Protein AF-0000000082982846 (afdb_homodimer)

Organism: NCBI:txid223781

Radius of gyration: 22.93 Å; Cα contacts (8 Å, |Δi|>4): 1180; chains: 2; bounding box: 56×74×75 Å

Nearest PDB structures (foldseek):
  4m9r-assembly1_A  TM=8.665E-01  e=2.601E-19  Caenorhabditis elegans
  4ps1-assembly1_A  TM=8.134E-01  e=7.911E-19  Homo sapiens
  4prz-assembly1_A  TM=8.139E-01  e=1.999E-18  Homo sapiens
  8dgz-assembly1_A  TM=8.952E-01  e=1.074E-14  Homo sapiens
  2p2c-assembly1_A  TM=8.709E-01  e=1.577E-11  Homo sapiens

Solvent-accessible surface area (backbone atoms only — not comparable to full-atom values): 26256 Å² total; per-residue (Å²): 127,83,70,79,54,55,22,34,30,44,36,40,37,39,34,56,50,46,46,78,84,71,69,65,78,56,73,69,40,54,25,44,61,62,46,49,51,53,50,47,51,53,43,38,33,42,56,29,54,64,47,81,44,71,49,43,35,32,68,52,49,53,47,54,51,55,52,55,42,75,49,83,64,30,69,38,38,39,35,38,41,37,27,36,9,32,63,51,29,36,36,16,18,49,64,35,74,34,52,46,42,54,57,46,44,54,43,49,29,84,84,11,59,68,49,45,75,25,47,36,40,36,43,37,43,30,6,20,26,69,64,60,76,77,80,67,94,61,60,52,25,40,48,76,85,70,87,78,71,73,81,63,82,67,72,74,61,71,37,70,54,73,31,26,35,42,33,31,29,23,32,55,49,25,41,17,56,42,40,73,84,18,32,48,53,61,49,28,46,47,53,40,60,73,41,79,51,21,60,36,44,46,72,57,36,53,24,48,34,32,31,38,28,58,60,53,48,38,60,68,56,79,40,73,89,59,76,48,43,33,28,36,37,36,39,36,53,62,89,47,54,88,52,49,50,72,64,58,72,77,76,74,80,126,127,84,71,80,54,55,22,36,31,44,36,39,37,39,33,57,51,46,44,76,86,72,68,63,79,57,74,70,40,55,25,44,62,60,46,51,51,53,48,47,50,52,44,37,33,41,57,28,54,64,46,80,45,71,49,44,34,30,67,53,49,53,48,52,49,55,52,53,42,76,50,82,62,30,70,38,39,38,35,39,40,36,29,36,9,32,64,51,30,37,37,17,17,51,64,36,76,35,52,48,44,55,57,45,45,54,41,50,29,84,83,12,60,68,50,45,74,25,46,36,39,36,42,38,43,28,6,21,26,71,63,60,77,77,80,67,96,60,59,52,24,42,50,76,86,71,86,76,68,74,77,64,81,69,73,75,61,69,37,70,55,72,32,26,36,42,35,31,30,23,32,54,50,24,39,17,55,41,40,72,85,19,33,49,51,61,50,26,48,48,53,39,60,72,41,80,52,21,61,36,42,45,72,58,38,53,23,46,33,32,31,39,28,57,59,54,45,37,60,68,52,76,40,72,90,58,77,48,44,32,27,35,37,35,38,35,52,61,89,48,53,87,53,48,50,72,63,58,72,76,76,76,80,124

Structure (mmCIF, N/CA/C/O backbone):
data_AF-0000000082982846-model_v1
#
loop_
_entity.id
_entity.type
_entity.pdbx_description
1 polymer 'CASP3 protein'
#
loop_
_atom_site.group_PDB
_atom_site.id
_atom_site.type_symbol
_atom_site.label_atom_id
_atom_site.label_alt_id
_atom_site.label_comp_id
_atom_site.label_asym_id
_atom_site.label_entity_id
_atom_site.label_seq_id
_atom_site.pdbx_PDB_ins_code
_atom_site.Cartn_x
_atom_site.Cartn_y
_atom_site.Cartn_z
_atom_site.occupancy
_atom_site.B_iso_or_equiv
_atom_site.auth_seq_id
_atom_site.auth_comp_id
_atom_site.auth_asym_id
_atom_site.auth_atom_id
_atom_site.pdbx_PDB_model_num
ATOM 1 N N . MET A 1 1 ? -12.43 -34.781 12.398 1 33.22 1 MET A N 1
ATOM 2 C CA . MET A 1 1 ? -11.992 -33.375 12.477 1 33.22 1 MET A CA 1
ATOM 3 C C . MET A 1 1 ? -11.625 -32.844 11.094 1 33.22 1 MET A C 1
ATOM 5 O O . MET A 1 1 ? -10.82 -33.438 10.383 1 33.22 1 MET A O 1
ATOM 9 N N . SER A 1 2 ? -12.484 -32.156 10.352 1 45.34 2 SER A N 1
ATOM 10 C CA . SER A 1 2 ? -12.344 -31.844 8.93 1 45.34 2 SER A CA 1
ATOM 11 C C . SER A 1 2 ? -10.961 -31.266 8.633 1 45.34 2 SER A C 1
ATOM 13 O O . SER A 1 2 ? -10.453 -30.438 9.383 1 45.34 2 SER A O 1
ATOM 15 N N . GLN A 1 3 ? -10.148 -31.938 8.141 1 51.47 3 GLN A N 1
ATOM 16 C CA . GLN A 1 3 ? -8.758 -31.594 7.84 1 51.47 3 GLN A CA 1
ATOM 17 C C . GLN A 1 3 ? -8.656 -30.188 7.262 1 51.47 3 GLN A C 1
ATOM 19 O O . GLN A 1 3 ? -9.445 -29.812 6.391 1 51.47 3 GLN A O 1
ATOM 24 N N . PRO A 1 4 ? -7.941 -29.297 8 1 63.09 4 PRO A N 1
ATOM 25 C CA . PRO A 1 4 ? -7.824 -27.922 7.496 1 63.09 4 PRO A CA 1
ATOM 26 C C . PRO A 1 4 ? -7.441 -27.875 6.02 1 63.09 4 PRO A C 1
ATOM 28 O O . PRO A 1 4 ? -6.629 -28.672 5.559 1 63.09 4 PRO A O 1
ATOM 31 N N . ARG A 1 5 ? -8.219 -27.328 5.145 1 79.94 5 ARG A N 1
ATOM 32 C CA . ARG A 1 5 ? -7.98 -27.203 3.713 1 79.94 5 ARG A CA 1
ATOM 33 C C . ARG A 1 5 ? -6.637 -26.531 3.441 1 79.94 5 ARG A C 1
ATOM 35 O O . ARG A 1 5 ? -6.223 -25.641 4.184 1 79.94 5 ARG A O 1
ATOM 42 N N . GLN A 1 6 ? -5.953 -27.203 2.529 1 91.06 6 GLN A N 1
ATOM 43 C CA . GLN A 1 6 ? -4.637 -26.719 2.119 1 91.06 6 GLN A CA 1
ATOM 44 C C . GLN A 1 6 ? -4.75 -25.406 1.34 1 91.06 6 GLN A C 1
ATOM 46 O O . GLN A 1 6 ? -5.645 -25.25 0.504 1 91.06 6 GLN A O 1
ATOM 51 N N . SER A 1 7 ? -3.881 -24.422 1.703 1 95.38 7 SER A N 1
ATOM 52 C CA . SER A 1 7 ? -3.834 -23.172 0.951 1 95.38 7 SER A CA 1
ATOM 53 C C . SER A 1 7 ? -3.301 -23.391 -0.46 1 95.38 7 SER A C 1
ATOM 55 O O . SER A 1 7 ? -2.578 -24.359 -0.71 1 95.38 7 SER A O 1
ATOM 57 N N . ARG A 1 8 ? -3.639 -22.547 -1.357 1 97.31 8 ARG A N 1
ATOM 58 C CA . ARG A 1 8 ? -3.275 -22.703 -2.762 1 97.31 8 ARG A CA 1
ATOM 59 C C . ARG A 1 8 ? -2.402 -21.562 -3.236 1 97.31 8 ARG A C 1
ATOM 61 O O . ARG A 1 8 ? -2.518 -20.438 -2.736 1 97.31 8 ARG A O 1
ATOM 68 N N . ALA A 1 9 ? -1.535 -21.906 -4.168 1 98.25 9 ALA A N 1
ATOM 69 C CA . ALA A 1 9 ? -0.676 -20.922 -4.809 1 98.25 9 ALA A CA 1
ATOM 70 C C . ALA A 1 9 ? -0.699 -21.062 -6.324 1 98.25 9 ALA A C 1
ATOM 72 O O . ALA A 1 9 ? -0.646 -22.188 -6.848 1 98.25 9 ALA A O 1
ATOM 73 N N . LEU A 1 10 ? -0.839 -19.969 -7.031 1 98.62 10 LEU A N 1
ATOM 74 C CA . LEU A 1 10 ? -0.767 -19.906 -8.492 1 98.62 10 LEU A CA 1
ATOM 75 C C . LEU A 1 10 ? 0.436 -19.078 -8.938 1 98.62 10 LEU A C 1
ATOM 77 O O . LEU A 1 10 ? 0.521 -17.891 -8.648 1 98.62 10 LEU A O 1
ATOM 81 N N . VAL A 1 11 ? 1.388 -19.719 -9.594 1 98.69 11 VAL A N 1
ATOM 82 C CA . VAL A 1 11 ? 2.588 -19.078 -10.109 1 98.69 11 VAL A CA 1
ATOM 83 C C . VAL A 1 11 ? 2.539 -19.031 -11.641 1 98.69 11 VAL A C 1
ATOM 85 O O . VAL A 1 11 ? 2.475 -20.078 -12.289 1 98.69 11 VAL A O 1
ATOM 88 N N . ILE A 1 12 ? 2.525 -17.891 -12.195 1 98.5 12 ILE A N 1
ATOM 89 C CA . ILE A 1 12 ? 2.516 -17.703 -13.641 1 98.5 12 ILE A CA 1
ATOM 90 C C . ILE A 1 12 ? 3.791 -16.984 -14.078 1 98.5 12 ILE A C 1
ATOM 92 O O . ILE A 1 12 ? 4.102 -15.898 -13.586 1 98.5 12 ILE A O 1
ATOM 96 N N . VAL A 1 13 ? 4.547 -17.609 -15.016 1 97.62 13 VAL A N 1
ATOM 97 C CA . VAL A 1 13 ? 5.773 -17 -15.516 1 97.62 13 VAL A CA 1
ATOM 98 C C . VAL A 1 13 ? 5.766 -17 -17.031 1 97.62 13 VAL A C 1
ATOM 100 O O . VAL A 1 13 ? 5.637 -18.047 -17.656 1 97.62 13 VAL A O 1
ATOM 103 N N . ASN A 1 14 ? 5.836 -15.828 -17.609 1 95.12 14 ASN A N 1
ATOM 104 C CA . ASN A 1 14 ? 6.008 -15.68 -19.047 1 95.12 14 ASN A CA 1
ATOM 105 C C . ASN A 1 14 ? 7.449 -15.352 -19.406 1 95.12 14 ASN A C 1
ATOM 107 O O . ASN A 1 14 ? 7.996 -14.352 -18.938 1 95.12 14 ASN A O 1
ATOM 111 N N . THR A 1 15 ? 8.031 -16.141 -20.219 1 92.31 15 THR A N 1
ATOM 112 C CA . THR A 1 15 ? 9.438 -16.016 -20.594 1 92.31 15 THR A CA 1
ATOM 113 C C . THR A 1 15 ? 9.578 -15.609 -22.047 1 92.31 15 THR A C 1
ATOM 115 O O . THR A 1 15 ? 10.398 -14.75 -22.391 1 92.31 15 THR A O 1
ATOM 118 N N . ASP A 1 16 ? 8.773 -16.281 -22.859 1 91.06 16 ASP A N 1
ATOM 119 C CA . ASP A 1 16 ? 8.836 -16.031 -24.297 1 91.06 16 ASP A CA 1
ATOM 120 C C . ASP A 1 16 ? 7.578 -15.305 -24.781 1 91.06 16 ASP A C 1
ATOM 122 O O . ASP A 1 16 ? 6.461 -15.672 -24.406 1 91.06 16 ASP A O 1
ATOM 126 N N . PHE A 1 17 ? 7.82 -14.297 -25.578 1 88.69 17 PHE A N 1
ATOM 127 C CA . PHE A 1 17 ? 6.699 -13.492 -26.062 1 88.69 17 PHE A CA 1
ATOM 128 C C . PHE A 1 17 ? 6.637 -13.516 -27.578 1 88.69 17 PHE A C 1
ATOM 130 O O . PHE A 1 17 ? 7.672 -13.469 -28.25 1 88.69 17 PHE A O 1
ATOM 137 N N . CYS A 1 18 ? 5.539 -13.867 -28.078 1 81.5 18 CYS A N 1
ATOM 138 C CA . CYS A 1 18 ? 5.332 -13.891 -29.531 1 81.5 18 CYS A CA 1
ATOM 139 C C . CYS A 1 18 ? 4.496 -12.695 -29.984 1 81.5 18 CYS A C 1
ATOM 141 O O . CYS A 1 18 ? 3.605 -12.25 -29.25 1 81.5 18 CYS A O 1
ATOM 143 N N . SER A 1 19 ? 5.059 -11.773 -30.734 1 65.38 19 SER A N 1
ATOM 144 C CA . SER A 1 19 ? 4.281 -10.648 -31.234 1 65.38 19 SER A CA 1
ATOM 145 C C . SER A 1 19 ? 3.217 -11.109 -32.219 1 65.38 19 SER A C 1
ATOM 147 O O . SER A 1 19 ? 3.475 -11.984 -33.062 1 65.38 19 SER A O 1
ATOM 149 N N . SER A 1 20 ? 1.958 -11.211 -31.875 1 54.59 20 SER A N 1
ATOM 150 C CA . SER A 1 20 ? 1.022 -11.508 -32.969 1 54.59 20 SER A CA 1
ATOM 151 C C . SER A 1 20 ? 1.325 -10.672 -34.188 1 54.59 20 SER A C 1
ATOM 153 O O . SER A 1 20 ? 1.291 -11.18 -35.312 1 54.59 20 SER A O 1
ATOM 155 N N . ASP A 1 21 ? 1.104 -9.305 -34.094 1 50.66 21 ASP A N 1
ATOM 156 C CA . ASP A 1 21 ? 1.197 -8.492 -35.312 1 50.66 21 ASP A CA 1
ATOM 157 C C . ASP A 1 21 ? 2.596 -7.895 -35.469 1 50.66 21 ASP A C 1
ATOM 159 O O . ASP A 1 21 ? 2.824 -7.051 -36.344 1 50.66 21 ASP A O 1
ATOM 163 N N . GLY A 1 22 ? 3.703 -8.484 -35.25 1 47.25 22 GLY A N 1
ATOM 164 C CA . GLY A 1 22 ? 5.062 -8.086 -35.562 1 47.25 22 GLY A CA 1
ATOM 165 C C . GLY A 1 22 ? 5.562 -6.93 -34.719 1 47.25 22 GLY A C 1
ATOM 166 O O . GLY A 1 22 ? 6.73 -6.547 -34.812 1 47.25 22 GLY A O 1
ATOM 167 N N . ASP A 1 23 ? 4.789 -6.121 -34.188 1 49.75 23 ASP A N 1
ATOM 168 C CA . ASP A 1 23 ? 5.293 -4.805 -33.812 1 49.75 23 ASP A CA 1
ATOM 169 C C . ASP A 1 23 ? 5.852 -4.82 -32.375 1 49.75 23 ASP A C 1
ATOM 171 O O . ASP A 1 23 ? 6.828 -4.129 -32.094 1 49.75 23 ASP A O 1
ATOM 175 N N . VAL A 1 24 ? 5.152 -5.27 -31.484 1 53.41 24 VAL A N 1
ATOM 176 C CA . VAL A 1 24 ? 5.691 -5.07 -30.141 1 53.41 24 VAL A CA 1
ATOM 177 C C . VAL A 1 24 ? 6.559 -6.262 -29.75 1 53.41 24 VAL A C 1
ATOM 179 O O . VAL A 1 24 ? 6.086 -7.398 -29.719 1 53.41 24 VAL A O 1
ATOM 182 N N . VAL A 1 25 ? 7.957 -6.051 -29.812 1 60.28 25 VAL A N 1
ATOM 183 C CA . VAL A 1 25 ? 8.852 -7.168 -29.516 1 60.28 25 VAL A CA 1
ATOM 184 C C . VAL A 1 25 ? 9.281 -7.113 -28.047 1 60.28 25 VAL A C 1
ATOM 186 O O . VAL A 1 25 ? 9.977 -6.184 -27.641 1 60.28 25 VAL A O 1
ATOM 189 N N . PHE A 1 26 ? 8.562 -7.887 -27.203 1 71.81 26 PHE A N 1
ATOM 190 C CA . PHE A 1 26 ? 9.062 -8.07 -25.844 1 71.81 26 PHE A CA 1
ATOM 191 C C . PHE A 1 26 ? 10.25 -9.023 -25.828 1 71.81 26 PHE A C 1
ATOM 193 O O . PHE A 1 26 ? 10.266 -10.016 -26.562 1 71.81 26 PHE A O 1
ATOM 200 N N . GLY A 1 27 ? 11.336 -8.578 -25.094 1 74.94 27 GLY A N 1
ATOM 201 C CA . GLY A 1 27 ? 12.508 -9.422 -24.969 1 74.94 27 GLY A CA 1
ATOM 202 C C . GLY A 1 27 ? 12.266 -10.68 -24.156 1 74.94 27 GLY A C 1
ATOM 203 O O . GLY A 1 27 ? 11.359 -10.711 -23.328 1 74.94 27 GLY A O 1
ATOM 204 N N . THR A 1 28 ? 13.008 -11.68 -24.547 1 82.88 28 THR A N 1
ATOM 205 C CA . THR A 1 28 ? 12.977 -12.922 -23.781 1 82.88 28 THR A CA 1
ATOM 206 C C . THR A 1 28 ? 13.5 -12.688 -22.375 1 82.88 28 THR A C 1
ATOM 208 O O . THR A 1 28 ? 14.484 -11.977 -22.172 1 82.88 28 THR A O 1
ATOM 211 N N . ARG A 1 29 ? 12.859 -13.188 -21.406 1 87.31 29 ARG A N 1
ATOM 212 C CA . ARG A 1 29 ? 13.211 -13.047 -20 1 87.31 29 ARG A CA 1
ATOM 213 C C . ARG A 1 29 ? 13.953 -14.273 -19.484 1 87.31 29 ARG A C 1
ATOM 215 O O . ARG A 1 29 ? 13.383 -15.102 -18.781 1 87.31 29 ARG A O 1
ATOM 222 N N . ARG A 1 30 ? 15.25 -14.094 -19.719 1 81.12 30 ARG A N 1
ATOM 223 C CA . ARG A 1 30 ? 16.109 -15.219 -19.375 1 81.12 30 ARG A CA 1
ATOM 224 C C . ARG A 1 30 ? 16.219 -15.367 -17.859 1 81.12 30 ARG A C 1
ATOM 226 O O . ARG A 1 30 ? 16.266 -14.375 -17.141 1 81.12 30 ARG A O 1
ATOM 233 N N . GLY A 1 31 ? 15.953 -16.453 -17.172 1 86.81 31 GLY A N 1
ATOM 234 C CA . GLY A 1 31 ? 16.078 -16.75 -15.75 1 86.81 31 GLY A CA 1
ATOM 235 C C . GLY A 1 31 ? 14.75 -16.875 -15.047 1 86.81 31 GLY A C 1
ATOM 236 O O . GLY A 1 31 ? 14.672 -17.391 -13.93 1 86.81 31 GLY A O 1
ATOM 237 N N . ALA A 1 32 ? 13.758 -16.25 -15.727 1 90.88 32 ALA A N 1
ATOM 238 C CA . ALA A 1 32 ? 12.438 -16.203 -15.109 1 90.88 32 ALA A CA 1
ATOM 239 C C . ALA A 1 32 ? 11.914 -17.609 -14.836 1 90.88 32 ALA A C 1
ATOM 241 O O . ALA A 1 32 ? 11.328 -17.875 -13.781 1 90.88 32 ALA A O 1
ATOM 242 N N . LYS A 1 33 ? 12.227 -18.422 -15.805 1 92.81 33 LYS A N 1
ATOM 243 C CA . LYS A 1 33 ? 11.734 -19.797 -15.68 1 92.81 33 LYS A CA 1
ATOM 244 C C . LYS A 1 33 ? 12.32 -20.469 -14.445 1 92.81 33 LYS A C 1
ATOM 246 O O . LYS A 1 33 ? 11.586 -21.031 -13.625 1 92.81 33 LYS A O 1
ATOM 251 N N . ARG A 1 34 ? 13.594 -20.438 -14.336 1 92.88 34 ARG A N 1
ATOM 252 C CA . ARG A 1 34 ? 14.273 -21.062 -13.211 1 92.88 34 ARG A CA 1
ATOM 253 C C . ARG A 1 34 ? 13.812 -20.484 -11.883 1 92.88 34 ARG A C 1
ATOM 255 O O . ARG A 1 34 ? 13.602 -21.203 -10.914 1 92.88 34 ARG A O 1
ATOM 262 N N . GLU A 1 35 ? 13.695 -19.266 -11.844 1 93.19 35 GLU A N 1
ATOM 263 C CA . GLU A 1 35 ? 13.25 -18.562 -10.641 1 93.19 35 GLU A CA 1
ATOM 264 C C . GLU A 1 35 ? 11.844 -19.016 -10.234 1 93.19 35 GLU A C 1
ATOM 266 O O . GLU A 1 35 ? 11.586 -19.25 -9.055 1 93.19 35 GLU A O 1
ATOM 271 N N . ALA A 1 36 ? 11.016 -19.125 -11.172 1 94.81 36 ALA A N 1
ATOM 272 C CA . ALA A 1 36 ? 9.641 -19.547 -10.914 1 94.81 36 ALA A CA 1
ATOM 273 C C . ALA A 1 36 ? 9.602 -20.984 -10.383 1 94.81 36 ALA A C 1
ATOM 275 O O . ALA A 1 36 ? 8.789 -21.297 -9.508 1 94.81 36 ALA A O 1
ATOM 276 N N . GLU A 1 37 ? 10.438 -21.797 -10.906 1 96.56 37 GLU A N 1
ATOM 277 C CA . GLU A 1 37 ? 10.508 -23.172 -10.438 1 96.56 37 GLU A CA 1
ATOM 278 C C . GLU A 1 37 ? 10.992 -23.25 -8.992 1 96.56 37 GLU A C 1
ATOM 280 O O . GLU A 1 37 ? 10.469 -24.031 -8.195 1 96.56 37 GLU A O 1
ATOM 285 N N . LYS A 1 38 ? 11.953 -22.484 -8.703 1 96.25 38 LYS A N 1
ATOM 286 C CA . LYS A 1 38 ? 12.43 -22.422 -7.328 1 96.25 38 LYS A CA 1
ATOM 287 C C . LYS A 1 38 ? 11.328 -21.953 -6.383 1 96.25 38 LYS A C 1
ATOM 289 O O . LYS A 1 38 ? 11.156 -22.5 -5.297 1 96.25 38 LYS A O 1
ATOM 294 N N . LEU A 1 39 ? 10.609 -20.953 -6.816 1 96.94 39 LEU A N 1
ATOM 295 C CA . LEU A 1 39 ? 9.516 -20.422 -6.016 1 96.94 39 LEU A CA 1
ATOM 296 C C . LEU A 1 39 ? 8.43 -21.469 -5.812 1 96.94 39 LEU A C 1
ATOM 298 O O . LEU A 1 39 ? 7.887 -21.594 -4.711 1 96.94 39 LEU A O 1
ATOM 302 N N . SER A 1 40 ? 8.156 -22.156 -6.848 1 97.62 40 SER A N 1
ATOM 303 C CA . SER A 1 40 ? 7.172 -23.219 -6.762 1 97.62 40 SER A CA 1
ATOM 304 C C . SER A 1 40 ? 7.586 -24.281 -5.738 1 97.62 40 SER A C 1
ATOM 306 O O . SER A 1 40 ? 6.766 -24.734 -4.945 1 97.62 40 SER A O 1
ATOM 308 N N . ASN A 1 41 ? 8.789 -24.594 -5.762 1 97.19 41 ASN A N 1
ATOM 309 C CA . ASN A 1 41 ? 9.312 -25.609 -4.844 1 97.19 41 ASN A CA 1
ATOM 310 C C . ASN A 1 41 ? 9.211 -25.141 -3.391 1 97.19 41 ASN A C 1
ATOM 312 O O . ASN A 1 41 ? 8.789 -25.906 -2.521 1 97.19 41 ASN A O 1
ATOM 316 N N . ILE A 1 42 ? 9.617 -23.953 -3.15 1 96.94 42 ILE A N 1
ATOM 317 C CA . ILE A 1 42 ? 9.602 -23.453 -1.782 1 96.94 42 ILE A CA 1
ATOM 318 C C . ILE A 1 42 ? 8.164 -23.375 -1.279 1 96.94 42 ILE A C 1
ATOM 320 O O . ILE A 1 42 ? 7.879 -23.719 -0.13 1 96.94 42 ILE A O 1
ATOM 324 N N . LEU A 1 43 ? 7.227 -22.875 -2.076 1 97.25 43 LEU A N 1
ATOM 325 C CA . LEU A 1 43 ? 5.828 -22.797 -1.678 1 97.25 43 LEU A CA 1
ATOM 326 C C . LEU A 1 43 ? 5.254 -24.172 -1.386 1 97.25 43 LEU A C 1
ATOM 328 O O . LEU A 1 43 ? 4.465 -24.344 -0.452 1 97.25 43 LEU A O 1
ATOM 332 N N . SER A 1 44 ? 5.688 -25.109 -2.178 1 96.56 44 SER A N 1
ATOM 333 C CA . SER A 1 44 ? 5.262 -26.484 -1.925 1 96.56 44 SER A CA 1
ATOM 334 C C . SER A 1 44 ? 5.762 -26.984 -0.572 1 96.56 44 SER A C 1
ATOM 336 O O . SER A 1 44 ? 5.023 -27.625 0.171 1 96.56 44 SER A O 1
ATOM 338 N N . ARG A 1 45 ? 6.93 -26.672 -0.27 1 94.81 45 ARG A N 1
ATOM 339 C CA . ARG A 1 45 ? 7.512 -27.062 1.009 1 94.81 45 ARG A CA 1
ATOM 340 C C . ARG A 1 45 ? 6.793 -26.391 2.172 1 94.81 45 ARG A C 1
ATOM 342 O O . ARG A 1 45 ? 6.766 -26.922 3.283 1 94.81 45 ARG A O 1
ATOM 349 N N . LEU A 1 46 ? 6.266 -25.312 1.906 1 94.69 46 LEU A N 1
ATOM 350 C CA . LEU A 1 46 ? 5.52 -24.578 2.922 1 94.69 46 LEU A CA 1
ATOM 351 C C . LEU A 1 46 ? 4.059 -25.016 2.943 1 94.69 46 LEU A C 1
ATOM 353 O O . LEU A 1 46 ? 3.193 -24.266 3.42 1 94.69 46 LEU A O 1
ATOM 357 N N . ASN A 1 47 ? 3.73 -26.078 2.273 1 93.06 47 ASN A N 1
ATOM 358 C CA . ASN A 1 47 ? 2.447 -26.766 2.316 1 93.06 47 ASN A CA 1
ATOM 359 C C . ASN A 1 47 ? 1.392 -26.047 1.485 1 93.06 47 ASN A C 1
ATOM 361 O O . ASN A 1 47 ? 0.218 -26.016 1.862 1 93.06 47 ASN A O 1
ATOM 365 N N . TYR A 1 48 ? 1.782 -25.406 0.481 1 96.56 48 TYR A N 1
ATOM 366 C CA . TYR A 1 48 ? 0.844 -24.891 -0.513 1 96.56 48 TYR A CA 1
ATOM 367 C C . TYR A 1 48 ? 0.633 -25.906 -1.634 1 96.56 48 TYR A C 1
ATOM 369 O O . TYR A 1 48 ? 1.573 -26.594 -2.045 1 96.56 48 TYR A O 1
ATOM 377 N N . LYS A 1 49 ? -0.6 -26.031 -2.061 1 97.31 49 LYS A N 1
ATOM 378 C CA . LYS A 1 49 ? -0.851 -26.656 -3.354 1 97.31 49 LYS A CA 1
ATOM 379 C C . LYS A 1 49 ? -0.532 -25.703 -4.5 1 97.31 49 LYS A C 1
ATOM 381 O O . LYS A 1 49 ? -1.301 -24.781 -4.781 1 97.31 49 LYS A O 1
ATOM 386 N N . VAL A 1 50 ? 0.565 -26.031 -5.215 1 98.12 50 VAL A N 1
ATOM 387 C CA . VAL A 1 50 ? 1.102 -25.047 -6.145 1 98.12 50 VAL A CA 1
ATOM 388 C C . VAL A 1 50 ? 0.739 -25.422 -7.578 1 98.12 50 VAL A C 1
ATOM 390 O O . VAL A 1 50 ? 0.881 -26.594 -7.969 1 98.12 50 VAL A O 1
ATOM 393 N N . LYS A 1 51 ? 0.226 -24.516 -8.312 1 98.38 51 LYS A N 1
ATOM 394 C CA . LYS A 1 51 ? 0.068 -24.609 -9.758 1 98.38 51 LYS A CA 1
ATOM 395 C C . LYS A 1 51 ? 1.044 -23.672 -10.477 1 98.38 51 LYS A C 1
ATOM 397 O O . LYS A 1 51 ? 0.925 -22.453 -10.383 1 98.38 51 LYS A O 1
ATOM 402 N N . LEU A 1 52 ? 2.025 -24.25 -11.125 1 98.56 52 LEU A N 1
ATOM 403 C CA . LEU A 1 52 ? 3.023 -23.484 -11.875 1 98.56 52 LEU A CA 1
ATOM 404 C C . LEU A 1 52 ? 2.689 -23.484 -13.359 1 98.56 52 LEU A C 1
ATOM 406 O O . LEU A 1 52 ? 2.537 -24.547 -13.977 1 98.56 52 LEU A O 1
ATOM 410 N N . MET A 1 53 ? 2.561 -22.297 -13.953 1 98.5 53 MET A N 1
ATOM 411 C CA . MET A 1 53 ? 2.154 -22.156 -15.344 1 98.5 53 MET A CA 1
ATOM 412 C C . MET A 1 53 ? 3.166 -21.328 -16.125 1 98.5 53 MET A C 1
ATOM 414 O O . MET A 1 53 ? 3.543 -20.234 -15.695 1 98.5 53 MET A O 1
ATOM 418 N N . HIS A 1 54 ? 3.598 -21.844 -17.328 1 97.69 54 HIS A N 1
ATOM 419 C CA . HIS A 1 54 ? 4.582 -21.172 -18.172 1 97.69 54 HIS A CA 1
ATOM 420 C C . HIS A 1 54 ? 3.947 -20.672 -19.453 1 97.69 54 HIS A C 1
ATOM 422 O O . HIS A 1 54 ? 3.172 -21.375 -20.094 1 97.69 54 HIS A O 1
ATOM 428 N N . ASN A 1 55 ? 4.246 -19.438 -19.766 1 96.62 55 ASN A N 1
ATOM 429 C CA . ASN A 1 55 ? 3.941 -18.859 -21.062 1 96.62 55 ASN A CA 1
ATOM 430 C C . ASN A 1 55 ? 2.457 -18.984 -21.406 1 96.62 55 ASN A C 1
ATOM 432 O O . ASN A 1 55 ? 2.092 -19.641 -22.375 1 96.62 55 ASN A O 1
ATOM 436 N N . LYS A 1 56 ? 1.725 -18.266 -20.625 1 97.88 56 LYS A N 1
ATOM 437 C CA . LYS A 1 56 ? 0.278 -18.25 -20.812 1 97.88 56 LYS A CA 1
ATOM 438 C C . LYS A 1 56 ? -0.161 -16.953 -21.5 1 97.88 56 LYS A C 1
ATOM 440 O O . LYS A 1 56 ? 0.363 -15.875 -21.188 1 97.88 56 LYS A O 1
ATOM 445 N N . THR A 1 57 ? -1.079 -17.062 -22.422 1 96.75 57 THR A N 1
ATOM 446 C CA . THR A 1 57 ? -1.662 -15.906 -23.078 1 96.75 57 THR A CA 1
ATOM 447 C C . THR A 1 57 ? -2.529 -15.109 -22.109 1 96.75 57 THR A C 1
ATOM 449 O O . THR A 1 57 ? -2.822 -15.578 -21 1 96.75 57 THR A O 1
ATOM 452 N N . ALA A 1 58 ? -2.898 -13.898 -22.562 1 96.69 58 ALA A N 1
ATOM 453 C CA . ALA A 1 58 ? -3.758 -13.055 -21.734 1 96.69 58 ALA A CA 1
ATOM 454 C C . ALA A 1 58 ? -5.043 -13.789 -21.359 1 96.69 58 ALA A C 1
ATOM 456 O O . ALA A 1 58 ? -5.43 -13.82 -20.188 1 96.69 58 ALA A O 1
ATOM 457 N N . LYS A 1 59 ? -5.641 -14.383 -22.344 1 97.56 59 LYS A N 1
ATOM 458 C CA . LYS A 1 59 ? -6.883 -15.109 -22.109 1 97.56 59 LYS A CA 1
ATOM 459 C C . LYS A 1 59 ? -6.66 -16.297 -21.172 1 97.56 59 LYS A C 1
ATOM 461 O O . LYS A 1 59 ? -7.465 -16.547 -20.266 1 97.56 59 LYS A O 1
ATOM 466 N N . GLU A 1 60 ? -5.633 -16.969 -21.375 1 98.19 60 GLU A N 1
ATOM 467 C CA . GLU A 1 60 ? -5.324 -18.125 -20.531 1 98.19 60 GLU A CA 1
ATOM 468 C C . GLU A 1 60 ? -5.074 -17.703 -19.094 1 98.19 60 GLU A C 1
ATOM 470 O O . GLU A 1 60 ? -5.445 -18.422 -18.156 1 98.19 60 GLU A O 1
ATOM 475 N N . ILE A 1 61 ? -4.41 -16.625 -18.891 1 98.38 61 ILE A N 1
ATOM 476 C CA . ILE A 1 61 ? -4.172 -16.109 -17.547 1 98.38 61 ILE A CA 1
ATOM 477 C C . ILE A 1 61 ? -5.508 -15.828 -16.859 1 98.38 61 ILE A C 1
ATOM 479 O O . ILE A 1 61 ? -5.73 -16.25 -15.727 1 98.38 61 ILE A O 1
ATOM 483 N N . GLU A 1 62 ? -6.359 -15.156 -17.547 1 97.5 62 GLU A N 1
ATOM 484 C CA . GLU A 1 62 ? -7.684 -14.867 -16.984 1 97.5 62 GLU A CA 1
ATOM 485 C C . GLU A 1 62 ? -8.422 -16.156 -16.625 1 97.5 62 GLU A C 1
ATOM 487 O O . GLU A 1 62 ? -9.031 -16.25 -15.562 1 97.5 62 GLU A O 1
ATOM 492 N N . ASP A 1 63 ? -8.344 -17.094 -17.516 1 97.69 63 ASP A N 1
ATOM 493 C CA . ASP A 1 63 ? -9.016 -18.359 -17.297 1 97.69 63 ASP A CA 1
ATOM 494 C C . ASP A 1 63 ? -8.469 -19.078 -16.062 1 97.69 63 ASP A C 1
ATOM 496 O O . ASP A 1 63 ? -9.219 -19.719 -15.328 1 97.69 63 ASP A O 1
ATOM 500 N N . LEU A 1 64 ? -7.199 -19 -15.898 1 98 64 LEU A N 1
ATOM 501 C CA . LEU A 1 64 ? -6.574 -19.625 -14.742 1 98 64 LEU A CA 1
ATOM 502 C C . LEU A 1 64 ? -7.148 -19.062 -13.438 1 98 64 LEU A C 1
ATOM 504 O O . LEU A 1 64 ? -7.441 -19.828 -12.516 1 98 64 LEU A O 1
ATOM 508 N N . TYR A 1 65 ? -7.336 -17.781 -13.328 1 97 65 TYR A N 1
ATOM 509 C CA . TYR A 1 65 ? -7.891 -17.172 -12.125 1 97 65 TYR A CA 1
ATOM 510 C C . TYR A 1 65 ? -9.375 -17.5 -11.984 1 97 65 TYR A C 1
ATOM 512 O O . TYR A 1 65 ? -9.867 -17.703 -10.875 1 97 65 TYR A O 1
ATOM 520 N N . GLN A 1 66 ? -10.07 -17.578 -13.102 1 95.38 66 GLN A N 1
ATOM 521 C CA . GLN A 1 66 ? -11.469 -18 -13.047 1 95.38 66 GLN A CA 1
ATOM 522 C C . GLN A 1 66 ? -11.594 -19.422 -12.5 1 95.38 66 GLN A C 1
ATOM 524 O O . GLN A 1 66 ? -12.5 -19.719 -11.719 1 95.38 66 GLN A O 1
ATOM 529 N N . GLN A 1 67 ? -10.719 -20.234 -12.938 1 95.19 67 GLN A N 1
ATOM 530 C CA . GLN A 1 67 ? -10.711 -21.609 -12.477 1 95.19 67 GLN A CA 1
ATOM 531 C C . GLN A 1 67 ? -10.453 -21.688 -10.977 1 95.19 67 GLN A C 1
ATOM 533 O O . GLN A 1 67 ? -10.984 -22.562 -10.289 1 95.19 67 GLN A O 1
ATOM 538 N N . GLU A 1 68 ? -9.617 -20.781 -10.477 1 93.94 68 GLU A N 1
ATOM 539 C CA . GLU A 1 68 ? -9.297 -20.766 -9.047 1 93.94 68 GLU A CA 1
ATOM 540 C C . GLU A 1 68 ? -10.547 -20.516 -8.211 1 93.94 68 GLU A C 1
ATOM 542 O O . GLU A 1 68 ? -10.625 -20.953 -7.059 1 93.94 68 GLU A O 1
ATOM 547 N N . CYS A 1 69 ? -11.523 -19.812 -8.773 1 91.25 69 CYS A N 1
ATOM 548 C CA . CYS A 1 69 ? -12.758 -19.516 -8.055 1 91.25 69 CYS A CA 1
ATOM 549 C C . CYS A 1 69 ? -13.523 -20.797 -7.727 1 91.25 69 CYS A C 1
ATOM 551 O O . CYS A 1 69 ? -14.305 -20.828 -6.777 1 91.25 69 CYS A O 1
ATOM 553 N N . CYS A 1 70 ? -13.281 -21.875 -8.484 1 89.38 70 CYS A N 1
ATOM 554 C CA . CYS A 1 70 ? -14.016 -23.125 -8.312 1 89.38 70 CYS A CA 1
ATOM 555 C C . CYS A 1 70 ? -13.242 -24.094 -7.438 1 89.38 70 CYS A C 1
ATOM 557 O O . CYS A 1 70 ? -13.742 -25.172 -7.102 1 89.38 70 CYS A O 1
ATOM 559 N N . CYS A 1 71 ? -12.102 -23.719 -6.992 1 91.38 71 CYS A N 1
ATOM 560 C CA . CYS A 1 71 ? -11.258 -24.609 -6.207 1 91.38 71 CYS A CA 1
ATOM 561 C C . CYS A 1 71 ? -11.547 -24.453 -4.719 1 91.38 71 CYS A C 1
ATOM 563 O O . CYS A 1 71 ? -12.148 -23.469 -4.297 1 91.38 71 CYS A O 1
ATOM 565 N N . GLU A 1 72 ? -11.211 -25.453 -4.039 1 90.69 72 GLU A N 1
ATOM 566 C CA . GLU A 1 72 ? -11.219 -25.359 -2.582 1 90.69 72 GLU A CA 1
ATOM 567 C C . GLU A 1 72 ? -9.969 -24.656 -2.064 1 90.69 72 GLU A C 1
ATOM 569 O O . GLU A 1 72 ? -8.867 -24.906 -2.545 1 90.69 72 GLU A 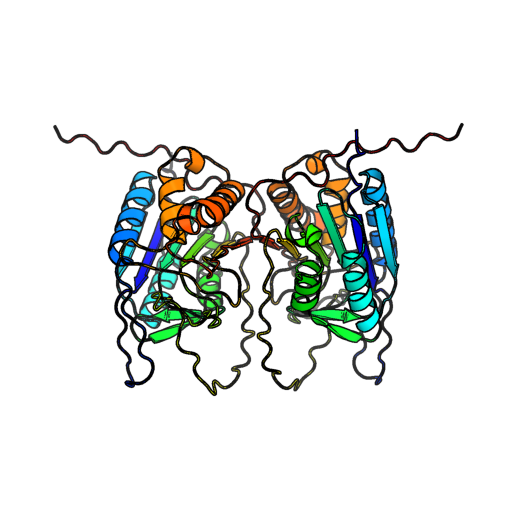O 1
ATOM 574 N N . HIS A 1 73 ? -10.195 -23.766 -1.13 1 93.06 73 HIS A N 1
ATOM 575 C CA . HIS A 1 73 ? -9.07 -22.984 -0.633 1 93.06 73 HIS A CA 1
ATOM 576 C C . HIS A 1 73 ? -8.93 -23.125 0.879 1 93.06 73 HIS A C 1
ATOM 578 O O . HIS A 1 73 ? -9.93 -23.266 1.59 1 93.06 73 HIS A O 1
ATOM 584 N N . GLY A 1 74 ? -7.738 -23.109 1.289 1 93.62 74 GLY A N 1
ATOM 585 C CA . GLY A 1 74 ? -7.434 -23.016 2.709 1 93.62 74 GLY A CA 1
ATOM 586 C C . GLY A 1 74 ? -7.457 -21.609 3.244 1 93.62 74 GLY A C 1
ATOM 587 O O . GLY A 1 74 ? -8.375 -20.844 2.953 1 93.62 74 GLY A O 1
ATOM 588 N N . GLU A 1 75 ? -6.438 -21.266 4.016 1 94.69 75 GLU A N 1
ATOM 589 C CA . GLU A 1 75 ? -6.426 -20.016 4.766 1 94.69 75 GLU A CA 1
ATOM 590 C C . GLU A 1 75 ? -5.941 -18.859 3.896 1 94.69 75 GLU A C 1
ATOM 592 O O . GLU A 1 75 ? -6.246 -17.688 4.176 1 94.69 75 GLU A O 1
ATOM 597 N N . TYR A 1 76 ? -5.164 -19.234 2.957 1 96.56 76 TYR A N 1
ATOM 598 C CA . TYR A 1 76 ? -4.562 -18.188 2.141 1 96.56 76 TYR A CA 1
ATOM 599 C C . TYR A 1 76 ? -4.598 -18.562 0.663 1 96.56 76 TYR A C 1
ATOM 601 O O . TYR A 1 76 ? -4.641 -19.75 0.316 1 96.56 76 TYR A O 1
ATOM 609 N N . PHE A 1 77 ? -4.641 -17.594 -0.165 1 97.25 77 PHE A N 1
ATOM 610 C CA . PHE A 1 77 ? -4.332 -17.703 -1.586 1 97.25 77 PHE A CA 1
ATOM 611 C C . PHE A 1 77 ? -3.139 -16.828 -1.953 1 97.25 77 PHE A C 1
ATOM 613 O O . PHE A 1 77 ? -3.121 -15.641 -1.66 1 97.25 77 PHE A O 1
ATOM 620 N N . VAL A 1 78 ? -2.146 -17.453 -2.578 1 98.44 78 VAL A N 1
ATOM 621 C CA . VAL A 1 78 ? -0.94 -16.734 -2.982 1 98.44 78 VAL A CA 1
ATOM 622 C C . VAL A 1 78 ? -0.773 -16.812 -4.496 1 98.44 78 VAL A C 1
ATOM 624 O O . VAL A 1 78 ? -0.943 -17.891 -5.09 1 98.44 78 VAL A O 1
ATOM 627 N N . SER A 1 79 ? -0.498 -15.68 -5.109 1 98.56 79 SER A N 1
ATOM 628 C CA . SER A 1 79 ? -0.228 -15.656 -6.543 1 98.56 79 SER A CA 1
ATOM 629 C C . SER A 1 79 ? 1.061 -14.906 -6.852 1 98.56 79 SER A C 1
ATOM 631 O O . SER A 1 79 ? 1.285 -13.812 -6.332 1 98.56 79 SER A O 1
ATOM 633 N N . VAL A 1 80 ? 1.916 -15.508 -7.641 1 98.44 80 VAL A N 1
ATOM 634 C CA . VAL A 1 80 ? 3.109 -14.859 -8.18 1 98.44 80 VAL A CA 1
ATOM 635 C C . VAL A 1 80 ? 2.98 -14.719 -9.695 1 98.44 80 VAL A C 1
ATOM 637 O O . VAL A 1 80 ? 2.74 -15.703 -10.398 1 98.44 80 VAL A O 1
ATOM 640 N N . ILE A 1 81 ? 3.129 -13.531 -10.188 1 97.88 81 ILE A N 1
ATOM 641 C CA . ILE A 1 81 ? 3.068 -13.266 -11.617 1 97.88 81 ILE A CA 1
ATOM 642 C C . ILE A 1 81 ? 4.371 -12.609 -12.078 1 97.88 81 ILE A C 1
ATOM 644 O O . ILE A 1 81 ? 4.75 -11.547 -11.578 1 97.88 81 ILE A O 1
ATOM 648 N N . SER A 1 82 ? 5.035 -13.258 -12.93 1 96.31 82 SER A N 1
ATOM 649 C CA . SER A 1 82 ? 6.27 -12.758 -13.516 1 96.31 82 SER A CA 1
ATOM 650 C C . SER A 1 82 ? 6.141 -12.609 -15.031 1 96.31 82 SER A C 1
ATOM 652 O O . SER A 1 82 ? 6.035 -13.609 -15.75 1 96.31 82 SER A O 1
ATOM 654 N N . SER A 1 83 ? 6.098 -11.398 -15.539 1 94.44 83 SER A N 1
ATOM 655 C CA . SER A 1 83 ? 5.918 -11.094 -16.953 1 94.44 83 SER A CA 1
ATOM 656 C C . SER A 1 83 ? 6.363 -9.672 -17.281 1 94.44 83 SER A C 1
ATOM 658 O O . SER A 1 83 ? 6.957 -9 -16.438 1 94.44 83 SER A O 1
ATOM 660 N N . HIS A 1 84 ? 6.254 -9.281 -18.516 1 90.12 84 HIS A N 1
ATOM 661 C CA . HIS A 1 84 ? 6.312 -7.871 -18.875 1 90.12 84 HIS A CA 1
ATOM 662 C C . HIS A 1 84 ? 5.027 -7.148 -18.484 1 90.12 84 HIS A C 1
ATOM 664 O O . HIS A 1 84 ? 3.973 -7.773 -18.359 1 90.12 84 HIS A O 1
ATOM 670 N N . GLY A 1 85 ? 5.246 -5.879 -18.312 1 89.19 85 GLY A N 1
ATOM 671 C CA . GLY A 1 85 ? 4.062 -5.133 -17.906 1 89.19 85 GLY A CA 1
ATOM 672 C C . GLY A 1 85 ? 4.223 -3.631 -18.062 1 89.19 85 GLY A C 1
ATOM 673 O O . GLY A 1 85 ? 5.27 -3.154 -18.5 1 89.19 85 GLY A O 1
ATOM 674 N N . LYS A 1 86 ? 3.119 -2.963 -17.797 1 85.56 86 LYS A N 1
ATOM 675 C CA . LYS A 1 86 ? 3.018 -1.522 -17.594 1 85.56 86 LYS A CA 1
ATOM 676 C C . LYS A 1 86 ? 2.074 -1.204 -16.438 1 85.56 86 LYS A C 1
ATOM 678 O O . LYS A 1 86 ? 1.585 -2.111 -15.75 1 85.56 86 LYS A O 1
ATOM 683 N N . GLU A 1 87 ? 1.877 -0.016 -16.172 1 83.38 87 GLU A N 1
ATOM 684 C CA . GLU A 1 87 ? 1.097 0.336 -14.992 1 83.38 87 GLU A CA 1
ATOM 685 C C . GLU A 1 87 ? -0.293 -0.293 -15.039 1 83.38 87 GLU A C 1
ATOM 687 O O . GLU A 1 87 ? -1.086 0.009 -15.93 1 83.38 87 GLU A O 1
ATOM 692 N N . GLY A 1 88 ? -0.553 -1.127 -14.062 1 87.06 88 GLY A N 1
ATOM 693 C CA . GLY A 1 88 ? -1.865 -1.729 -13.891 1 87.06 88 GLY A CA 1
ATOM 694 C C . GLY A 1 88 ? -2.111 -2.9 -14.82 1 87.06 88 GLY A C 1
ATOM 695 O O . GLY A 1 88 ? -3.195 -3.486 -14.82 1 87.06 88 GLY A O 1
ATOM 696 N N . VAL A 1 89 ? -1.045 -3.215 -15.617 1 91.12 89 VAL A N 1
ATOM 697 C CA . VAL A 1 89 ? -1.251 -4.227 -16.656 1 91.12 89 VAL A CA 1
ATOM 698 C C . VAL A 1 89 ? -0.054 -5.172 -16.688 1 91.12 89 VAL A C 1
ATOM 700 O O . VAL A 1 89 ? 1.092 -4.742 -16.547 1 91.12 89 VAL A O 1
ATOM 703 N N . ILE A 1 90 ? -0.394 -6.426 -16.875 1 93.06 90 ILE A N 1
ATOM 704 C CA . ILE A 1 90 ? 0.631 -7.391 -17.25 1 93.06 90 ILE A CA 1
ATOM 705 C C . ILE A 1 90 ? 0.333 -7.934 -18.641 1 93.06 90 ILE A C 1
ATOM 707 O O . ILE A 1 90 ? -0.812 -7.898 -19.109 1 93.06 90 ILE A O 1
ATOM 711 N N . PHE A 1 91 ? 1.395 -8.461 -19.25 1 92.19 91 PHE A N 1
ATOM 712 C CA . PHE A 1 91 ? 1.201 -8.953 -20.609 1 92.19 91 PHE A CA 1
ATOM 713 C C . PHE A 1 91 ? 1.262 -10.477 -20.656 1 92.19 91 PHE A C 1
ATOM 715 O O . PHE A 1 91 ? 2.102 -11.086 -19.984 1 92.19 91 PHE A O 1
ATOM 722 N N . GLY A 1 92 ? 0.326 -11.047 -21.438 1 94.81 92 GLY A N 1
ATOM 723 C CA . GLY A 1 92 ? 0.47 -12.453 -21.781 1 94.81 92 GLY A CA 1
ATOM 724 C C . GLY A 1 92 ? 1.605 -12.719 -22.75 1 94.81 92 GLY A C 1
ATOM 725 O O . GLY A 1 92 ? 2.18 -11.781 -23.312 1 94.81 92 GLY A O 1
ATOM 726 N N . CYS A 1 93 ? 1.926 -13.992 -22.891 1 94.12 93 CYS A N 1
ATOM 727 C CA . CYS A 1 93 ? 3.006 -14.344 -23.812 1 94.12 93 CYS A CA 1
ATOM 728 C C . CYS A 1 93 ? 2.645 -13.969 -25.234 1 94.12 93 CYS A C 1
ATOM 730 O O . CYS A 1 93 ? 3.516 -13.922 -26.109 1 94.12 93 CYS A O 1
ATOM 732 N N . ASP A 1 94 ? 1.401 -13.719 -25.531 1 93.25 94 ASP A N 1
ATOM 733 C CA . ASP A 1 94 ? 0.937 -13.242 -26.828 1 93.25 94 ASP A CA 1
ATOM 734 C C . ASP A 1 94 ? 1.008 -11.719 -26.922 1 93.25 94 ASP A C 1
ATOM 736 O O . ASP A 1 94 ? 0.445 -11.117 -27.828 1 93.25 94 ASP A O 1
ATOM 740 N N . SER A 1 95 ? 1.471 -11.07 -25.922 1 90 95 SER A N 1
ATOM 741 C CA . SER A 1 95 ? 1.704 -9.633 -25.844 1 90 95 SER A CA 1
ATOM 742 C C . SER A 1 95 ? 0.393 -8.867 -25.703 1 90 95 SER A C 1
ATOM 744 O O . SER A 1 95 ? 0.337 -7.668 -25.953 1 90 95 SER A O 1
ATOM 746 N N . GLU A 1 96 ? -0.633 -9.648 -25.406 1 92.44 96 GLU A N 1
ATOM 747 C CA . GLU A 1 96 ? -1.906 -9.008 -25.109 1 92.44 96 GLU A CA 1
ATOM 748 C C . GLU A 1 96 ? -1.986 -8.602 -23.641 1 92.44 96 GLU A C 1
ATOM 750 O O . GLU A 1 96 ? -1.526 -9.328 -22.75 1 92.44 96 GLU A O 1
ATOM 755 N N . PRO A 1 97 ? -2.574 -7.48 -23.391 1 93.12 97 PRO A N 1
ATOM 756 C CA . PRO A 1 97 ? -2.633 -6.969 -22.016 1 93.12 97 PRO A CA 1
ATOM 757 C C . PRO A 1 97 ? -3.684 -7.68 -21.172 1 93.12 97 PRO A C 1
ATOM 759 O O . PRO A 1 97 ? -4.746 -8.055 -21.688 1 93.12 97 PRO A O 1
ATOM 762 N N . VAL A 1 98 ? -3.412 -7.859 -19.891 1 94.81 98 VAL A N 1
ATOM 763 C CA . VAL A 1 98 ? -4.328 -8.281 -18.844 1 94.81 98 VAL A CA 1
ATOM 764 C C . VAL A 1 98 ? -4.355 -7.242 -17.734 1 94.81 98 VAL A C 1
ATOM 766 O O . VAL A 1 98 ? -3.322 -6.941 -17.125 1 94.81 98 VAL A O 1
ATOM 769 N N . LYS A 1 99 ? -5.516 -6.711 -17.453 1 93.25 99 LYS A N 1
ATOM 770 C CA . LYS A 1 99 ? -5.637 -5.746 -16.359 1 93.25 99 LYS A CA 1
ATOM 771 C C . LYS A 1 99 ? -5.57 -6.438 -15.008 1 93.25 99 LYS A C 1
ATOM 773 O O . LYS A 1 99 ? -6.344 -7.359 -14.734 1 93.25 99 LYS A O 1
ATOM 778 N N . LEU A 1 100 ? -4.719 -5.957 -14.156 1 94.06 100 LEU A N 1
ATOM 779 C CA . LEU A 1 100 ? -4.57 -6.539 -12.828 1 94.06 100 LEU A CA 1
ATOM 780 C C . LEU A 1 100 ? -5.852 -6.375 -12.016 1 94.06 100 LEU A C 1
ATOM 782 O O . LEU A 1 100 ? -6.25 -7.285 -11.289 1 94.06 100 LEU A O 1
ATOM 786 N N . THR A 1 101 ? -6.477 -5.215 -12.148 1 90 101 THR A N 1
ATOM 787 C CA . THR A 1 101 ? -7.73 -4.965 -11.445 1 90 101 THR A CA 1
ATOM 788 C C . THR A 1 101 ? -8.758 -6.043 -11.773 1 90 101 THR A C 1
ATOM 790 O O . THR A 1 101 ? -9.523 -6.469 -10.906 1 90 101 THR A O 1
ATOM 793 N N . TRP A 1 102 ? -8.727 -6.469 -12.984 1 91.31 102 TRP A N 1
ATOM 794 C CA . TRP A 1 102 ? -9.648 -7.516 -13.406 1 91.31 102 TRP A CA 1
ATOM 795 C C . TRP A 1 102 ? -9.328 -8.836 -12.719 1 91.31 102 TRP A C 1
ATOM 797 O O . TRP A 1 102 ? -10.227 -9.531 -12.242 1 91.31 102 TRP A O 1
ATOM 807 N N . ILE A 1 103 ? -8.117 -9.148 -12.664 1 94.5 103 ILE A N 1
ATOM 808 C CA . ILE A 1 103 ? -7.672 -10.367 -12 1 94.5 103 ILE A CA 1
ATOM 809 C C . ILE A 1 103 ? -8.109 -10.344 -10.539 1 94.5 103 ILE A C 1
ATOM 811 O O . ILE A 1 103 ? -8.648 -11.336 -10.031 1 94.5 103 ILE A O 1
ATOM 815 N N . PHE A 1 104 ? -7.934 -9.242 -9.898 1 93.19 104 PHE A N 1
ATOM 816 C CA . PHE A 1 104 ? -8.297 -9.109 -8.492 1 93.19 104 PHE A CA 1
ATOM 817 C C . PHE A 1 104 ? -9.797 -9.258 -8.305 1 93.19 104 PHE A C 1
ATOM 819 O O . PHE A 1 104 ? -10.25 -9.906 -7.359 1 93.19 104 PHE A O 1
ATOM 826 N N . GLN A 1 105 ? -10.484 -8.703 -9.211 1 88.38 105 GLN A N 1
ATOM 827 C CA . GLN A 1 105 ? -11.945 -8.742 -9.125 1 88.38 105 GLN A CA 1
ATOM 828 C C . GLN A 1 105 ? -12.469 -10.156 -9.328 1 88.38 105 GLN A C 1
ATOM 830 O O . GLN A 1 105 ? -13.461 -10.547 -8.703 1 88.38 105 GLN A O 1
ATOM 835 N N . ILE A 1 106 ? -11.867 -10.867 -10.234 1 92.88 106 ILE A N 1
ATOM 836 C CA . ILE A 1 106 ? -12.266 -12.25 -10.461 1 92.88 106 ILE A CA 1
ATOM 837 C C . ILE A 1 106 ? -12.258 -13.016 -9.141 1 92.88 106 ILE A C 1
ATOM 839 O O 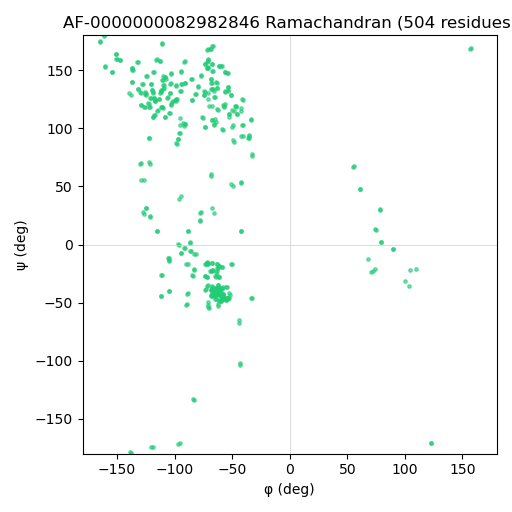. ILE A 1 106 ? -13.211 -13.734 -8.828 1 92.88 106 ILE A O 1
ATOM 843 N N . LEU A 1 107 ? -11.258 -12.812 -8.297 1 92.31 107 LEU A N 1
ATOM 844 C CA . LEU A 1 107 ? -11.07 -13.594 -7.078 1 92.31 107 LEU A CA 1
ATOM 845 C C . LEU A 1 107 ? -11.945 -13.047 -5.949 1 92.31 107 LEU A C 1
ATOM 847 O O . LEU A 1 107 ? -12.023 -13.648 -4.875 1 92.31 107 LEU A O 1
ATOM 851 N N . SER A 1 108 ? -12.547 -11.961 -6.172 1 85.94 108 SER A N 1
ATOM 852 C CA . SER A 1 108 ? -13.391 -11.367 -5.137 1 85.94 108 SER A CA 1
ATOM 853 C C . SER A 1 108 ? -14.852 -11.328 -5.566 1 85.94 108 SER A C 1
ATOM 855 O O . SER A 1 108 ? -15.664 -10.617 -4.973 1 85.94 108 SER A O 1
ATOM 857 N N . SER A 1 109 ? -15.117 -11.969 -6.551 1 81.12 109 SER A N 1
ATOM 858 C CA . SER A 1 109 ? -16.484 -12.023 -7.055 1 81.12 109 SER A CA 1
ATOM 859 C C . SER A 1 109 ? -17.375 -12.836 -6.129 1 81.12 109 SER A C 1
ATOM 861 O O . SER A 1 109 ? -16.906 -13.688 -5.371 1 81.12 109 SER A O 1
ATOM 863 N N . GLU A 1 110 ? -18.594 -12.492 -6.152 1 75.94 110 GLU A N 1
ATOM 864 C CA . GLU A 1 110 ? -19.594 -13.195 -5.344 1 75.94 110 GLU A CA 1
ATOM 865 C C . GLU A 1 110 ? -19.641 -14.68 -5.695 1 75.94 110 GLU A C 1
ATOM 867 O O . GLU A 1 110 ? -20.156 -15.492 -4.918 1 75.94 110 GLU A O 1
ATOM 872 N N . LYS A 1 111 ? -19.141 -14.953 -6.812 1 75.88 111 LYS A N 1
ATOM 873 C CA . LYS A 1 111 ? -19.094 -16.344 -7.238 1 75.88 111 LYS A CA 1
ATOM 874 C C . LYS A 1 111 ? -18.047 -17.125 -6.449 1 75.88 111 LYS A C 1
ATOM 876 O O . LYS A 1 111 ? -18.062 -18.359 -6.438 1 75.88 111 LYS A O 1
ATOM 881 N N . CYS A 1 112 ? -17.172 -16.375 -5.777 1 79.06 112 CYS A N 1
ATOM 882 C CA . CYS A 1 112 ? -16.094 -17 -5.031 1 79.06 112 CYS A CA 1
ATOM 883 C C . CYS A 1 112 ? -16.141 -16.609 -3.561 1 79.06 112 CYS A C 1
ATOM 885 O O . CYS A 1 112 ? -15.195 -15.984 -3.053 1 79.06 112 CYS A O 1
ATOM 887 N N . LEU A 1 113 ? -17.062 -17.078 -2.855 1 79.69 113 LEU A N 1
ATOM 888 C CA . LEU A 1 113 ? -17.328 -16.594 -1.504 1 79.69 113 LEU A CA 1
ATOM 889 C C . LEU A 1 113 ? -16.141 -16.875 -0.581 1 79.69 113 LEU A C 1
ATOM 891 O O . LEU A 1 113 ? -15.797 -16.016 0.244 1 79.69 113 LEU A O 1
ATOM 895 N N . VAL A 1 114 ? -15.562 -18 -0.796 1 84.56 114 VAL A N 1
ATOM 896 C CA . VAL A 1 114 ? -14.461 -18.375 0.085 1 84.56 114 VAL A CA 1
ATOM 897 C C . VAL A 1 114 ? -13.297 -17.406 -0.108 1 84.56 114 VAL A C 1
ATOM 899 O O . VAL A 1 114 ? -12.734 -16.891 0.865 1 84.56 114 VAL A O 1
ATOM 902 N N . LEU A 1 115 ? -13.008 -17.109 -1.333 1 89.12 115 LEU A N 1
ATOM 903 C CA . LEU A 1 115 ? -11.867 -16.25 -1.647 1 89.12 115 LEU A CA 1
ATOM 904 C C . LEU A 1 115 ? -12.117 -14.82 -1.184 1 89.12 115 LEU A C 1
ATOM 906 O O . LEU A 1 115 ? -11.164 -14.07 -0.925 1 89.12 115 LEU A O 1
ATOM 910 N N . THR A 1 116 ? -13.328 -14.453 -1.029 1 86.06 116 THR A N 1
ATOM 911 C CA . THR A 1 116 ? -13.633 -13.109 -0.554 1 86.06 116 THR A CA 1
ATOM 912 C C . THR A 1 116 ? -13.32 -12.984 0.934 1 86.06 116 THR A C 1
ATOM 914 O O . THR A 1 116 ? -13.148 -11.867 1.441 1 86.06 116 THR A O 1
ATOM 917 N N . LYS A 1 117 ? -13.18 -14.078 1.592 1 89.19 117 LYS A N 1
ATOM 918 C CA . LYS A 1 117 ? -13.078 -14.047 3.047 1 89.19 117 LYS A CA 1
ATOM 919 C C . LYS A 1 117 ? -11.641 -14.305 3.5 1 89.19 117 LYS A C 1
ATOM 921 O O . LYS A 1 117 ? -11.328 -14.172 4.684 1 89.19 117 LYS A O 1
ATOM 926 N N . ILE A 1 118 ? -10.828 -14.727 2.576 1 94.06 118 ILE A N 1
ATOM 927 C CA . ILE A 1 118 ? -9.461 -15.039 2.975 1 94.06 118 ILE A CA 1
ATOM 928 C C . ILE A 1 118 ? -8.5 -14.031 2.336 1 94.06 118 ILE A C 1
ATOM 930 O O . ILE A 1 118 ? -8.805 -13.445 1.3 1 94.06 118 ILE A O 1
ATOM 934 N N . PRO A 1 119 ? -7.305 -13.906 2.961 1 96.5 119 PRO A N 1
ATOM 935 C CA . PRO A 1 119 ? -6.297 -13.023 2.365 1 96.5 119 PRO A CA 1
ATOM 936 C C . PRO A 1 119 ? -5.801 -13.523 1.009 1 96.5 119 PRO A C 1
ATOM 938 O O . PRO A 1 119 ? -5.457 -14.695 0.867 1 96.5 119 PRO A O 1
ATOM 941 N N . LYS A 1 120 ? -5.867 -12.688 0.095 1 97.31 120 LYS A N 1
ATOM 942 C CA . LYS A 1 120 ? -5.281 -12.883 -1.226 1 97.31 120 LYS A CA 1
ATOM 943 C C . LYS A 1 120 ? -3.982 -12.094 -1.375 1 97.31 120 LYS A C 1
ATOM 945 O O . LYS A 1 120 ? -3.99 -10.859 -1.314 1 97.31 120 LYS A O 1
ATOM 950 N N . ILE A 1 121 ? -2.896 -12.805 -1.635 1 98.38 121 ILE A N 1
ATOM 951 C CA . ILE A 1 121 ? -1.564 -12.211 -1.643 1 98.38 121 ILE A CA 1
ATOM 952 C C . ILE A 1 121 ? -0.961 -12.312 -3.041 1 98.38 121 ILE A C 1
ATOM 954 O O . ILE A 1 121 ? -0.814 -13.414 -3.582 1 98.38 121 ILE A O 1
ATOM 958 N N . PHE A 1 122 ? -0.58 -11.148 -3.576 1 98.31 122 PHE A N 1
ATOM 959 C CA . PHE A 1 122 ? -0.01 -11.109 -4.918 1 98.31 122 PHE A CA 1
ATOM 960 C C . PHE A 1 122 ? 1.414 -10.57 -4.887 1 98.31 122 PHE A C 1
ATOM 962 O O . PHE A 1 122 ? 1.672 -9.523 -4.293 1 98.31 122 PHE A O 1
ATOM 969 N N . PHE A 1 123 ? 2.318 -11.258 -5.508 1 98.31 123 PHE A N 1
ATOM 970 C CA . PHE A 1 123 ? 3.654 -10.766 -5.828 1 98.31 123 PHE A CA 1
ATOM 971 C C . PHE A 1 123 ? 3.809 -10.57 -7.332 1 98.31 123 PHE A C 1
ATOM 973 O O . PHE A 1 123 ? 3.773 -11.539 -8.102 1 98.31 123 PHE A O 1
ATOM 980 N N . ILE A 1 124 ? 4.051 -9.352 -7.73 1 96.81 124 ILE A N 1
ATOM 981 C CA . ILE A 1 124 ? 4.02 -9.039 -9.156 1 96.81 124 ILE A CA 1
ATOM 982 C C . ILE A 1 124 ? 5.402 -8.57 -9.609 1 96.81 124 ILE A C 1
ATOM 984 O O . ILE A 1 124 ? 5.859 -7.492 -9.219 1 96.81 124 ILE A O 1
ATOM 988 N N . GLN A 1 125 ? 6.043 -9.359 -10.391 1 94.88 125 GLN A N 1
ATOM 989 C CA . GLN A 1 125 ? 7.293 -9.016 -11.07 1 94.88 125 GLN A CA 1
ATOM 990 C C . GLN A 1 125 ? 7.031 -8.547 -12.5 1 94.88 125 GLN A C 1
ATOM 992 O O . GLN A 1 125 ? 6.988 -9.367 -13.422 1 94.88 125 GLN A O 1
ATOM 997 N N . ALA A 1 126 ? 6.855 -7.324 -12.695 1 91.31 126 ALA A N 1
ATOM 998 C CA . ALA A 1 126 ? 6.633 -6.656 -13.977 1 91.31 126 ALA A CA 1
ATOM 999 C C . ALA A 1 126 ? 6.941 -5.164 -13.875 1 91.31 126 ALA A C 1
ATOM 1001 O O . ALA A 1 126 ? 6.785 -4.562 -12.812 1 91.31 126 ALA A O 1
ATOM 1002 N N . CYS A 1 127 ? 7.301 -4.566 -14.906 1 81 127 CYS A N 1
ATOM 1003 C CA . CYS A 1 127 ? 7.527 -3.127 -14.922 1 81 127 CYS A CA 1
ATOM 1004 C C . CYS A 1 127 ? 6.211 -2.367 -14.812 1 81 127 CYS A C 1
ATOM 1006 O O . CYS A 1 127 ? 5.141 -2.936 -15.039 1 81 127 CYS A O 1
ATOM 1008 N N . ARG A 1 128 ? 6.293 -1.109 -14.359 1 76.75 128 ARG A N 1
ATOM 1009 C CA . ARG A 1 128 ? 5.113 -0.26 -14.25 1 76.75 128 ARG A CA 1
ATOM 1010 C C . ARG A 1 128 ? 5.324 1.07 -14.961 1 76.75 128 ARG A C 1
ATOM 1012 O O . ARG A 1 128 ? 4.719 2.08 -14.594 1 76.75 128 ARG A O 1
ATOM 1019 N N . GLY A 1 129 ? 6.062 1.095 -15.859 1 72.31 129 GLY A N 1
ATOM 1020 C CA . GLY A 1 129 ? 6.352 2.271 -16.656 1 72.31 129 GLY A CA 1
ATOM 1021 C C . GLY A 1 129 ? 7.699 2.207 -17.359 1 72.31 129 GLY A C 1
ATOM 1022 O O . GLY A 1 129 ? 8.367 1.172 -17.328 1 72.31 129 GLY A O 1
ATOM 1023 N N . ALA A 1 130 ? 7.984 3.17 -18.359 1 56.59 130 ALA A N 1
ATOM 1024 C CA . ALA A 1 130 ? 9.062 3.105 -19.344 1 56.59 130 ALA A CA 1
ATOM 1025 C C . ALA A 1 130 ? 10.344 3.738 -18.797 1 56.59 130 ALA A C 1
ATOM 1027 O O . ALA A 1 130 ? 11.383 3.719 -19.469 1 56.59 130 ALA A O 1
ATOM 1028 N N . GLU A 1 131 ? 10.352 4.551 -17.734 1 49.78 131 GLU A N 1
ATOM 1029 C CA . GLU A 1 131 ? 11.5 5.453 -17.672 1 49.78 131 GLU A CA 1
ATOM 1030 C C . GLU A 1 131 ? 12.789 4.688 -17.406 1 49.78 131 GLU A C 1
ATOM 1032 O O . GLU A 1 131 ? 13.055 4.281 -16.281 1 49.78 131 GLU A O 1
ATOM 1037 N N . PHE A 1 132 ? 13.086 3.781 -18.297 1 43.47 132 PHE A N 1
ATOM 1038 C CA . PHE A 1 132 ? 14.445 3.281 -18.141 1 43.47 132 PHE A CA 1
ATOM 1039 C C . PHE A 1 132 ? 15.461 4.387 -18.391 1 43.47 132 PHE A C 1
ATOM 1041 O O . PHE A 1 132 ? 15.32 5.168 -19.344 1 43.47 132 PHE A O 1
ATOM 1048 N N . ASP A 1 133 ? 16.016 4.863 -17.469 1 39.75 133 ASP A N 1
ATOM 1049 C CA . ASP A 1 133 ? 17.25 5.574 -17.797 1 39.75 133 ASP A CA 1
ATOM 1050 C C . ASP A 1 133 ? 18.125 4.746 -18.734 1 39.75 133 ASP A C 1
ATOM 1052 O O . ASP A 1 133 ? 18.219 3.527 -18.594 1 39.75 133 ASP A O 1
ATOM 1056 N N . GLN A 1 134 ? 18.422 5.246 -19.984 1 36.09 134 GLN A N 1
ATOM 1057 C CA . GLN A 1 134 ? 19.094 4.859 -21.219 1 36.09 134 GLN A CA 1
ATOM 1058 C C . GLN A 1 134 ? 20.297 3.953 -20.938 1 36.09 134 GLN A C 1
ATOM 1060 O O . GLN A 1 134 ? 20.922 3.422 -21.859 1 36.09 134 GLN A O 1
ATOM 1065 N N . GLY A 1 135 ? 21.141 4.133 -20.094 1 32.38 135 GLY A N 1
ATOM 1066 C CA . GLY A 1 135 ? 22.453 3.713 -20.578 1 32.38 135 GLY A CA 1
ATOM 1067 C C . GLY A 1 135 ? 22.578 2.205 -20.688 1 32.38 135 GLY A C 1
ATOM 1068 O O . GLY A 1 135 ? 23.531 1.708 -21.281 1 32.38 135 GLY A O 1
ATOM 1069 N N . VAL A 1 136 ? 22.281 1.367 -19.656 1 36.41 136 VAL A N 1
ATOM 1070 C CA . VAL A 1 136 ? 22.781 -0.001 -19.734 1 36.41 136 VAL A CA 1
ATOM 1071 C C . VAL A 1 136 ? 21.688 -0.927 -20.25 1 36.41 136 VAL A C 1
ATOM 1073 O O . VAL A 1 136 ? 20.5 -0.735 -19.953 1 36.41 136 VAL A O 1
ATOM 1076 N N . VAL A 1 137 ? 21.953 -1.717 -21.359 1 38.84 137 VAL A N 1
ATOM 1077 C CA . VAL A 1 137 ? 21.125 -2.75 -21.969 1 38.84 137 VAL A CA 1
ATOM 1078 C C . VAL A 1 137 ? 20.6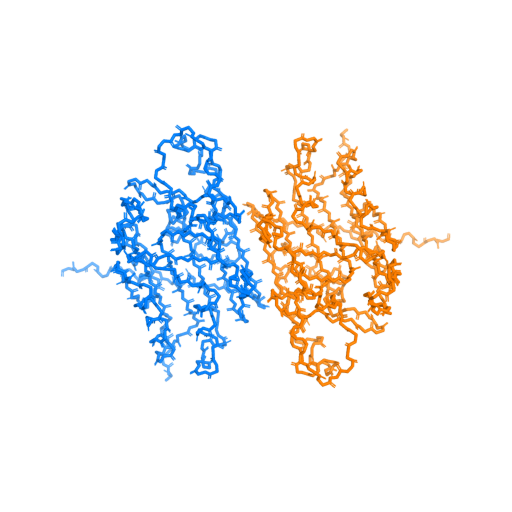25 -3.721 -20.906 1 38.84 137 VAL A C 1
ATOM 1080 O O . VAL A 1 137 ? 21.328 -4.66 -20.531 1 38.84 137 VAL A O 1
ATOM 1083 N N . VAL A 1 138 ? 20.062 -3.24 -19.859 1 44.91 138 VAL A N 1
ATOM 1084 C CA . VAL A 1 138 ? 19.531 -4.191 -18.891 1 44.91 138 VAL A CA 1
ATOM 1085 C C . VAL A 1 138 ? 18.125 -4.613 -19.312 1 44.91 138 VAL A C 1
ATOM 1087 O O . VAL A 1 138 ? 17.344 -3.791 -19.812 1 44.91 138 VAL A O 1
ATOM 1090 N N . GLU A 1 139 ? 18 -6.039 -19.453 1 49.38 139 GLU A N 1
ATOM 1091 C CA . GLU A 1 139 ? 16.656 -6.555 -19.734 1 49.38 139 GLU A CA 1
ATOM 1092 C C . GLU A 1 139 ? 15.648 -6.039 -18.719 1 49.38 139 GLU A C 1
ATOM 1094 O O . GLU A 1 139 ? 15.914 -6.039 -17.516 1 49.38 139 GLU A O 1
ATOM 1099 N N . CYS A 1 140 ? 14.797 -5.207 -19.125 1 48.38 140 CYS A N 1
ATOM 1100 C CA . CYS A 1 140 ? 13.727 -4.734 -18.266 1 48.38 140 CYS A CA 1
ATOM 1101 C C . CYS A 1 140 ? 12.383 -5.309 -18.703 1 48.38 140 CYS A C 1
ATOM 1103 O O . CYS A 1 140 ? 12.219 -5.723 -19.859 1 48.38 140 CYS A O 1
ATOM 1105 N N . ASP A 1 141 ? 11.555 -5.59 -17.797 1 58.19 141 ASP A N 1
ATOM 1106 C CA . ASP A 1 141 ? 10.219 -6.117 -18.047 1 58.19 141 ASP A CA 1
ATOM 1107 C C . ASP A 1 141 ? 9.266 -5.016 -18.5 1 58.19 141 ASP A C 1
ATOM 1109 O O . ASP A 1 141 ? 8.086 -5.02 -18.141 1 58.19 141 ASP A O 1
ATOM 1113 N N . SER A 1 142 ? 9.82 -3.99 -19.125 1 47.31 142 SER A N 1
ATOM 1114 C CA . SER A 1 142 ? 8.969 -2.908 -19.609 1 47.31 142 SER A CA 1
ATOM 1115 C C . SER A 1 142 ? 8.336 -3.256 -20.953 1 47.31 142 SER A C 1
ATOM 1117 O O . SER A 1 142 ? 8.945 -3.938 -21.766 1 47.31 142 SER A O 1
ATOM 1119 N N . GLY A 1 143 ? 6.973 -3.074 -21.016 1 42.16 143 GLY A N 1
ATOM 1120 C CA . GLY A 1 143 ? 6.371 -3.084 -22.344 1 42.16 143 GLY A CA 1
ATOM 1121 C C . GLY A 1 143 ? 6.777 -1.891 -23.188 1 42.16 143 GLY A C 1
ATOM 1122 O O . GLY A 1 143 ? 7.215 -0.867 -22.656 1 42.16 143 GLY A O 1
ATOM 1123 N N . GLU A 1 144 ? 7.047 -2.037 -24.391 1 44.84 144 GLU A N 1
ATOM 1124 C CA . GLU A 1 144 ? 7.336 -0.917 -25.281 1 44.84 144 GLU A CA 1
ATOM 1125 C C . GLU A 1 144 ? 6.258 0.161 -25.188 1 44.84 144 GLU A C 1
ATOM 1127 O O . GLU A 1 144 ? 5.07 -0.147 -25.062 1 44.84 144 GLU A O 1
ATOM 1132 N N . PRO A 1 145 ? 6.719 1.402 -24.969 1 40.84 145 PRO A N 1
ATOM 1133 C CA . PRO A 1 145 ? 5.746 2.494 -24.984 1 40.84 145 PRO A CA 1
ATOM 1134 C C . PRO A 1 145 ? 4.828 2.453 -26.203 1 40.84 145 PRO A C 1
ATOM 1136 O O . PRO A 1 145 ? 5.301 2.332 -27.344 1 40.84 145 PRO A O 1
ATOM 1139 N N . GLU A 1 146 ? 3.734 1.824 -26.297 1 37.25 146 GLU A N 1
ATOM 1140 C CA . GLU A 1 146 ? 2.885 2.07 -27.469 1 37.25 146 GLU A CA 1
ATOM 1141 C C . GLU A 1 146 ? 2.34 3.496 -27.453 1 37.25 146 GLU A C 1
ATOM 1143 O O . GLU A 1 146 ? 1.978 4.023 -26.406 1 37.25 146 GLU A O 1
ATOM 1148 N N . PRO A 1 147 ? 2.436 4.266 -28.75 1 34.91 147 PRO A N 1
ATOM 1149 C CA . PRO A 1 147 ? 1.856 5.605 -28.891 1 34.91 147 PRO A CA 1
ATOM 1150 C C . PRO A 1 147 ? 0.467 5.715 -28.266 1 34.91 147 PRO A C 1
ATOM 1152 O O . PRO A 1 147 ? 0.232 6.586 -27.422 1 34.91 147 PRO A O 1
ATOM 1155 N N . ASP A 1 148 ? -0.552 5.707 -29.234 1 33.28 148 ASP A N 1
ATOM 1156 C CA . ASP A 1 148 ? -1.878 6.312 -29.297 1 33.28 148 ASP A CA 1
ATOM 1157 C C . ASP A 1 148 ? -2.885 5.516 -28.469 1 33.28 148 ASP A C 1
ATOM 1159 O O . ASP A 1 148 ? -3.691 4.762 -29.016 1 33.28 148 ASP A O 1
ATOM 1163 N N . CYS A 1 149 ? -2.547 4.777 -27.609 1 33.22 149 CYS A N 1
ATOM 1164 C CA . CYS A 1 149 ? -3.738 4.051 -27.188 1 33.22 149 CYS A CA 1
ATOM 1165 C C . CYS A 1 149 ? -4.84 5.016 -26.75 1 33.22 149 CYS A C 1
ATOM 1167 O O . CYS A 1 149 ? -4.562 6.039 -26.125 1 33.22 149 CYS A O 1
ATOM 1169 N N . GLU A 1 150 ? -5.906 4.918 -27.406 1 31.72 150 GLU A N 1
ATOM 1170 C CA . GLU A 1 150 ? -7.172 5.527 -27.016 1 31.72 150 GLU A CA 1
ATOM 1171 C C . GLU A 1 150 ? -7.461 5.301 -25.547 1 31.72 150 GLU A C 1
ATOM 1173 O O . GLU A 1 150 ? -7.297 4.191 -25.031 1 31.72 150 GLU A O 1
ATOM 1178 N N . PRO A 1 151 ? -7.457 6.328 -24.719 1 33.62 151 PRO A N 1
ATOM 1179 C CA . PRO A 1 151 ? -7.824 6.27 -23.312 1 33.62 151 PRO A CA 1
ATOM 1180 C C . PRO A 1 151 ? -9.055 5.41 -23.062 1 33.62 151 PRO A C 1
ATOM 1182 O O . PRO A 1 151 ? -10.156 5.738 -23.516 1 33.62 151 PRO A O 1
ATOM 1185 N N . ASP A 1 152 ? -9.141 4.254 -23.469 1 33.69 152 ASP A N 1
ATOM 1186 C CA . ASP A 1 152 ? -10.328 3.604 -22.906 1 33.69 152 ASP A CA 1
ATOM 1187 C C . ASP A 1 152 ? -10.523 3.961 -21.438 1 33.69 152 ASP A C 1
ATOM 1189 O O . ASP A 1 152 ? -9.547 4.129 -20.703 1 33.69 152 ASP A O 1
ATOM 1193 N N . CYS A 1 153 ? -11.688 4.492 -21.047 1 33.19 153 CYS A N 1
ATOM 1194 C CA . CYS A 1 153 ? -12.242 5.113 -19.859 1 33.19 153 CYS A CA 1
ATOM 1195 C C . CYS A 1 153 ? -12.008 4.25 -18.625 1 33.19 153 CYS A C 1
ATOM 1197 O O . CYS A 1 153 ? -12.562 4.516 -17.562 1 33.19 153 CYS A O 1
ATOM 1199 N N . PHE A 1 154 ? -11.664 2.938 -18.844 1 36.53 154 PHE A N 1
ATOM 1200 C CA . PHE A 1 154 ? -11.594 2.227 -17.578 1 36.53 154 PHE A CA 1
ATOM 1201 C C . PHE A 1 154 ? -10.43 2.742 -16.734 1 36.53 154 PHE A C 1
ATOM 1203 O O . PHE A 1 154 ? -9.32 2.916 -17.234 1 36.53 154 PHE A O 1
ATOM 1210 N N . SER A 1 155 ? -10.758 3.461 -15.727 1 46.75 155 SER A N 1
ATOM 1211 C CA . SER A 1 155 ? -9.906 4.102 -14.734 1 46.75 155 SER A CA 1
ATOM 1212 C C . SER A 1 155 ? -8.688 3.236 -14.414 1 46.75 155 SER A C 1
ATOM 1214 O O . SER A 1 155 ? -8.828 2.049 -14.109 1 46.75 155 SER A O 1
ATOM 1216 N N . ASP A 1 156 ? -7.605 3.373 -15.047 1 55.84 156 ASP A N 1
ATOM 1217 C CA . ASP A 1 156 ? -6.25 2.832 -15 1 55.84 156 ASP A CA 1
ATOM 1218 C C . ASP A 1 156 ? -5.75 2.723 -13.562 1 55.84 156 ASP A C 1
ATOM 1220 O O . ASP A 1 156 ? -4.586 2.387 -13.328 1 55.84 156 ASP A O 1
ATOM 1224 N 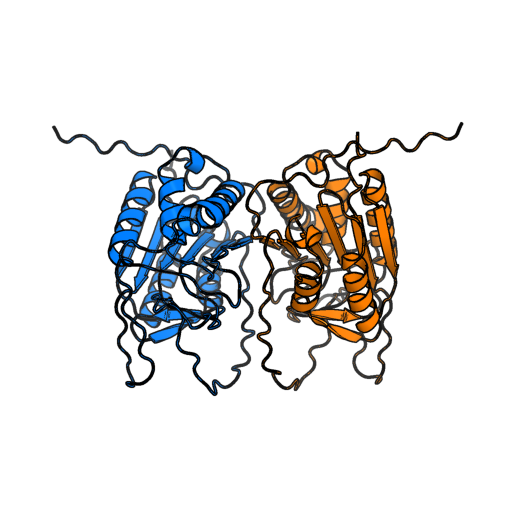N . TYR A 1 157 ? -6.809 2.92 -12.617 1 63.22 157 TYR A N 1
ATOM 1225 C CA . TYR A 1 157 ? -6.285 2.896 -11.258 1 63.22 157 TYR A CA 1
ATOM 1226 C C . TYR A 1 157 ? -6.395 1.502 -10.648 1 63.22 157 TYR A C 1
ATOM 1228 O O . TYR A 1 157 ? -7.336 0.763 -10.945 1 63.22 157 TYR A O 1
ATOM 1236 N N . LEU A 1 158 ? -5.375 1.124 -9.977 1 74.31 158 LEU A N 1
ATOM 1237 C CA . LEU A 1 158 ? -5.328 -0.187 -9.336 1 74.31 158 LEU A CA 1
ATOM 1238 C C . LEU A 1 158 ? -6.23 -0.226 -8.109 1 74.31 158 LEU A C 1
ATOM 1240 O O . LEU A 1 158 ? -5.934 0.417 -7.098 1 74.31 158 LEU A O 1
ATOM 1244 N N . SER A 1 159 ? -7.441 -0.809 -8.195 1 81.25 159 SER A N 1
ATOM 1245 C CA . SER A 1 159 ? -8.32 -1.073 -7.059 1 81.25 159 SER A CA 1
ATOM 1246 C C . SER A 1 159 ? -8.133 -2.494 -6.531 1 81.25 159 SER A C 1
ATOM 1248 O O . SER A 1 159 ? -8.055 -3.443 -7.312 1 81.25 159 SER A O 1
ATOM 1250 N N . ILE A 1 160 ? -7.98 -2.623 -5.219 1 88.56 160 ILE A N 1
ATOM 1251 C CA . ILE A 1 160 ? -7.832 -3.953 -4.637 1 88.56 160 ILE A CA 1
ATOM 1252 C C . ILE A 1 160 ? -9.062 -4.285 -3.797 1 88.56 160 ILE A C 1
ATOM 1254 O O . ILE A 1 160 ? -9.562 -3.443 -3.045 1 88.56 160 ILE A O 1
ATOM 1258 N N . PRO A 1 161 ? -9.656 -5.457 -3.967 1 88.69 161 PRO A N 1
ATOM 1259 C CA . PRO A 1 161 ? -10.789 -5.895 -3.146 1 88.69 161 PRO A CA 1
ATOM 1260 C C . PRO A 1 161 ? -10.398 -6.152 -1.692 1 88.69 161 PRO A C 1
ATOM 1262 O O . PRO A 1 161 ? -9.227 -6.055 -1.339 1 88.69 161 PRO A O 1
ATOM 1265 N N . PRO A 1 162 ? -11.43 -6.379 -0.838 1 87.81 162 PRO A N 1
ATOM 1266 C CA . PRO A 1 162 ? -11.125 -6.625 0.574 1 87.81 162 PRO A CA 1
ATOM 1267 C C . PRO A 1 162 ? -10.164 -7.797 0.777 1 87.81 162 PRO A C 1
ATOM 1269 O O . PRO A 1 162 ? -10.172 -8.75 -0.009 1 87.81 162 PRO A O 1
ATOM 1272 N N . GLN A 1 163 ? -9.359 -7.719 1.811 1 92.94 163 GLN A N 1
ATOM 1273 C CA . GLN A 1 163 ? -8.438 -8.766 2.223 1 92.94 163 GLN A CA 1
ATOM 1274 C C . GLN A 1 163 ? -7.422 -9.07 1.12 1 92.94 163 GLN A C 1
ATOM 1276 O O . GLN A 1 163 ? -7.195 -10.234 0.781 1 92.94 163 GLN A O 1
ATOM 1281 N N . THR A 1 164 ? -6.867 -8.047 0.597 1 95.12 164 THR A N 1
ATOM 1282 C CA . THR A 1 164 ? -5.926 -8.195 -0.504 1 95.12 164 THR A CA 1
ATOM 1283 C C . THR A 1 164 ? -4.613 -7.48 -0.196 1 95.12 164 THR A C 1
ATOM 1285 O O . THR A 1 164 ? -4.617 -6.387 0.377 1 95.12 164 THR A O 1
ATOM 1288 N N . VAL A 1 165 ? -3.549 -8.141 -0.531 1 97.38 165 VAL A N 1
ATOM 1289 C CA . VAL A 1 165 ? -2.205 -7.566 -0.511 1 97.38 165 VAL A CA 1
ATOM 1290 C C . VAL A 1 165 ? -1.556 -7.727 -1.883 1 97.38 165 VAL A C 1
ATOM 1292 O O . VAL A 1 165 ? -1.58 -8.812 -2.467 1 97.38 165 VAL A O 1
ATOM 1295 N N . VAL A 1 166 ? -1.062 -6.621 -2.359 1 97.31 166 VAL A N 1
ATOM 1296 C CA . VAL A 1 166 ? -0.327 -6.676 -3.619 1 97.31 166 VAL A CA 1
ATOM 1297 C C . VAL A 1 166 ? 1.055 -6.051 -3.438 1 97.31 166 VAL A C 1
ATOM 1299 O O . VAL A 1 166 ? 1.171 -4.867 -3.105 1 97.31 166 VAL A O 1
ATOM 1302 N N . MET A 1 167 ? 2.033 -6.832 -3.639 1 98 167 MET A N 1
ATOM 1303 C CA . MET A 1 167 ? 3.4 -6.316 -3.641 1 98 167 MET A CA 1
ATOM 1304 C C . MET A 1 167 ? 3.957 -6.258 -5.059 1 98 167 MET A C 1
ATOM 1306 O O . MET A 1 167 ? 3.943 -7.258 -5.777 1 98 167 MET A O 1
ATOM 1310 N N . PHE A 1 168 ? 4.406 -5.113 -5.379 1 95.31 168 PHE A N 1
ATOM 1311 C CA . PHE A 1 168 ? 4.977 -4.867 -6.699 1 95.31 168 PHE A CA 1
ATOM 1312 C C . PHE A 1 168 ? 6.5 -4.82 -6.633 1 95.31 168 PHE A C 1
ATOM 1314 O O . PHE A 1 168 ? 7.07 -4.281 -5.684 1 95.31 168 PHE A O 1
ATOM 1321 N N . ALA A 1 169 ? 7.094 -5.277 -7.727 1 92.81 169 ALA A N 1
ATOM 1322 C CA . ALA A 1 169 ? 8.547 -5.254 -7.82 1 92.81 169 ALA A CA 1
ATOM 1323 C C . ALA A 1 169 ? 9.07 -3.82 -7.887 1 92.81 169 ALA A C 1
ATOM 1325 O O . ALA A 1 169 ? 10.234 -3.562 -7.566 1 92.81 169 ALA A O 1
ATOM 1326 N N . CYS A 1 170 ? 8.203 -2.902 -8.312 1 87.69 170 CYS A N 1
ATOM 1327 C CA . CYS A 1 170 ? 8.625 -1.511 -8.414 1 87.69 170 CYS A CA 1
ATOM 1328 C C . CYS A 1 170 ? 7.449 -0.566 -8.195 1 87.69 170 CYS A C 1
ATOM 1330 O O . CYS A 1 170 ? 6.293 -0.984 -8.258 1 87.69 170 CYS A O 1
ATOM 1332 N N . SER A 1 171 ? 7.812 0.661 -7.852 1 83.81 171 SER A N 1
ATOM 1333 C CA . SER A 1 171 ? 6.797 1.702 -7.734 1 83.81 171 SER A CA 1
ATOM 1334 C C . SER A 1 171 ? 6.258 2.104 -9.102 1 83.81 171 SER A C 1
ATOM 1336 O O . SER A 1 171 ? 6.898 1.853 -10.125 1 83.81 171 SER A O 1
ATOM 1338 N N . PRO A 1 172 ? 5.035 2.727 -9.102 1 80 172 PRO A N 1
ATOM 1339 C CA . PRO A 1 172 ? 4.504 3.199 -10.383 1 80 172 PRO A CA 1
ATOM 1340 C C . PRO A 1 172 ? 5.477 4.105 -11.125 1 80 172 PRO A C 1
ATOM 1342 O O . PRO A 1 172 ? 6.117 4.965 -10.516 1 80 172 PRO A O 1
ATOM 1345 N N . GLY A 1 173 ? 5.602 3.865 -12.391 1 73.31 173 GLY A N 1
ATOM 1346 C CA . GLY A 1 173 ? 6.477 4.672 -13.227 1 73.31 173 GLY A CA 1
ATOM 1347 C C . GLY A 1 173 ? 7.895 4.141 -13.289 1 73.31 173 GLY A C 1
ATOM 1348 O O . GLY A 1 173 ? 8.711 4.629 -14.07 1 73.31 173 GLY A O 1
ATOM 1349 N N . TYR A 1 174 ? 8.172 3.08 -12.531 1 73.62 174 TYR A N 1
ATOM 1350 C CA . TYR A 1 174 ? 9.539 2.564 -12.453 1 73.62 174 TYR A CA 1
ATOM 1351 C C . TYR A 1 174 ? 9.641 1.202 -13.133 1 73.62 174 TYR A C 1
ATOM 1353 O O . TYR A 1 174 ? 8.633 0.617 -13.523 1 73.62 174 TYR A O 1
ATOM 1361 N N . VAL A 1 175 ? 10.859 0.761 -13.227 1 75.25 175 VAL A N 1
ATOM 1362 C CA . VAL A 1 175 ? 11.156 -0.467 -13.953 1 75.25 175 VAL A CA 1
ATOM 1363 C C . VAL A 1 175 ? 11.57 -1.564 -12.977 1 75.25 175 VAL A C 1
ATOM 1365 O O . VAL A 1 175 ? 12.219 -1.29 -11.961 1 75.25 175 VAL A O 1
ATOM 1368 N N . ALA A 1 176 ? 11.086 -2.74 -13.344 1 78.75 176 ALA A N 1
ATOM 1369 C CA . ALA A 1 176 ? 11.508 -3.953 -12.648 1 78.75 176 ALA A CA 1
ATOM 1370 C C . ALA A 1 176 ? 12.594 -4.684 -13.43 1 78.75 176 ALA A C 1
ATOM 1372 O O . ALA A 1 176 ? 12.469 -4.867 -14.648 1 78.75 176 ALA A O 1
ATOM 1373 N N . PHE A 1 177 ? 13.602 -5.145 -12.734 1 74.62 177 PHE A N 1
ATOM 1374 C CA . PHE A 1 177 ? 14.773 -5.672 -13.422 1 74.62 177 PHE A CA 1
ATOM 1375 C C . PHE A 1 177 ? 14.828 -7.191 -13.312 1 74.62 177 PHE A C 1
ATOM 1377 O O . PHE A 1 177 ? 14.398 -7.762 -12.312 1 74.62 177 PHE A O 1
ATOM 1384 N N . LEU A 1 178 ? 15.273 -7.77 -14.43 1 73.25 178 LEU A N 1
ATOM 1385 C CA . LEU A 1 178 ? 15.5 -9.211 -14.531 1 73.25 178 LEU A CA 1
ATOM 1386 C C . LEU A 1 178 ? 16.797 -9.5 -15.273 1 73.25 178 LEU A C 1
ATOM 1388 O O . LEU A 1 178 ? 17.109 -8.852 -16.281 1 73.25 178 LEU A O 1
ATOM 1392 N N . ASN A 1 179 ? 17.641 -10.352 -14.641 1 72.12 179 ASN A N 1
ATOM 1393 C CA . ASN A 1 179 ? 18.844 -10.82 -15.328 1 72.12 179 ASN A CA 1
ATOM 1394 C C . ASN A 1 179 ? 18.828 -12.336 -15.492 1 72.12 179 ASN A C 1
ATOM 1396 O O . ASN A 1 179 ? 17.812 -12.992 -15.258 1 72.12 179 ASN A O 1
ATOM 1400 N N . VAL A 1 180 ? 19.891 -12.852 -15.984 1 71.88 180 VAL A N 1
ATOM 1401 C CA . VAL A 1 180 ? 19.984 -14.273 -16.312 1 71.88 180 VAL A CA 1
ATOM 1402 C C . VAL A 1 180 ? 19.828 -15.102 -15.031 1 71.88 180 VAL A C 1
ATOM 1404 O O . VAL A 1 180 ? 19.484 -16.281 -15.086 1 71.88 180 VAL A O 1
ATOM 1407 N N . PHE A 1 181 ? 20.047 -14.484 -13.898 1 73.31 181 PHE A N 1
ATOM 1408 C CA . PHE A 1 181 ? 19.922 -15.188 -12.625 1 73.31 181 PHE A CA 1
ATOM 1409 C C . PHE A 1 181 ? 18.547 -15 -12.031 1 73.31 181 PHE A C 1
ATOM 1411 O O . PHE A 1 181 ? 18.172 -15.672 -11.062 1 73.31 181 PHE A O 1
ATOM 1418 N N . GLY A 1 182 ? 17.844 -14.141 -12.695 1 81 182 GLY A N 1
ATOM 1419 C CA . GLY A 1 182 ? 16.516 -13.875 -12.18 1 81 182 GLY A CA 1
ATOM 1420 C C . GLY A 1 182 ? 16.266 -12.414 -11.859 1 81 182 GLY A C 1
ATOM 1421 O O . GLY A 1 182 ? 16.984 -11.539 -12.359 1 81 182 GLY A O 1
ATOM 1422 N N . SER A 1 183 ? 15.18 -12.172 -11.242 1 88.19 183 SER A N 1
ATOM 1423 C CA . SER A 1 183 ? 14.82 -10.812 -10.867 1 88.19 183 SER A CA 1
ATOM 1424 C C . SER A 1 183 ? 15.25 -10.492 -9.438 1 88.19 183 SER A C 1
ATOM 1426 O O . SER A 1 183 ? 15.32 -11.391 -8.594 1 88.19 183 SER A O 1
ATOM 1428 N N . MET A 1 184 ? 15.57 -9.273 -9.18 1 86.62 184 MET A N 1
ATOM 1429 C CA . MET A 1 184 ? 15.969 -8.852 -7.844 1 86.62 184 MET A CA 1
ATOM 1430 C C . MET A 1 184 ? 14.828 -9.055 -6.848 1 86.62 184 MET A C 1
ATOM 1432 O O . MET A 1 184 ? 15.055 -9.516 -5.727 1 86.62 184 MET A O 1
ATOM 1436 N N . PHE A 1 185 ? 13.719 -8.82 -7.297 1 93.31 185 PHE A N 1
ATOM 1437 C CA . PHE A 1 185 ? 12.539 -8.859 -6.445 1 93.31 185 PHE A CA 1
ATOM 1438 C C . PHE A 1 185 ? 12.211 -10.297 -6.047 1 93.31 185 PHE A C 1
ATOM 1440 O O . PHE A 1 185 ? 12.109 -10.609 -4.859 1 93.31 185 PHE A O 1
ATOM 1447 N N . LEU A 1 186 ? 12.07 -11.18 -6.957 1 94.69 186 LEU A N 1
ATOM 1448 C CA . LEU A 1 186 ? 11.68 -12.555 -6.641 1 94.69 186 LEU A CA 1
ATOM 1449 C C . LEU A 1 186 ? 12.82 -13.305 -5.973 1 94.69 186 LEU A C 1
ATOM 1451 O O . LEU A 1 186 ? 12.586 -14.211 -5.168 1 94.69 186 LEU A O 1
ATOM 1455 N N . GLN A 1 187 ? 14.062 -12.93 -6.262 1 91.75 187 GLN A N 1
ATOM 1456 C CA . GLN A 1 187 ? 15.188 -13.5 -5.523 1 91.75 187 GLN A CA 1
ATOM 1457 C C . GLN A 1 187 ? 15.133 -13.109 -4.051 1 91.75 187 GLN A C 1
ATOM 1459 O O . GLN A 1 187 ? 15.438 -13.922 -3.174 1 91.75 187 GLN A O 1
ATOM 1464 N N . ALA A 1 188 ? 14.828 -11.859 -3.854 1 93.62 188 ALA A N 1
ATOM 1465 C CA . ALA A 1 188 ? 14.656 -11.414 -2.473 1 93.62 188 ALA A CA 1
ATOM 1466 C C . ALA A 1 188 ? 13.523 -12.172 -1.789 1 93.62 188 ALA A C 1
ATOM 1468 O O . ALA A 1 188 ? 13.656 -12.586 -0.632 1 93.62 188 ALA A O 1
ATOM 1469 N N . LEU A 1 189 ? 12.43 -12.359 -2.473 1 96.62 189 LEU A N 1
ATOM 1470 C CA . LEU A 1 189 ? 11.312 -13.133 -1.941 1 96.62 189 LEU A CA 1
ATOM 1471 C C . LEU A 1 189 ? 11.758 -14.547 -1.588 1 96.62 189 LEU A C 1
ATOM 1473 O O . LEU A 1 189 ? 11.469 -15.039 -0.492 1 96.62 189 LEU A O 1
ATOM 1477 N N . LEU A 1 190 ? 12.492 -15.18 -2.51 1 95.38 190 LEU A N 1
ATOM 1478 C CA . LEU A 1 190 ? 12.984 -16.531 -2.283 1 95.38 190 LEU A CA 1
ATOM 1479 C C . LEU A 1 190 ? 13.867 -16.594 -1.036 1 95.38 190 LEU A C 1
ATOM 1481 O O . LEU A 1 190 ? 13.703 -17.484 -0.197 1 95.38 190 LEU A O 1
ATOM 1485 N N . LYS A 1 191 ? 14.734 -15.664 -0.947 1 94.19 191 LYS A N 1
ATOM 1486 C CA . LYS A 1 191 ? 15.648 -15.609 0.19 1 94.19 191 LYS A CA 1
ATOM 1487 C C . LYS A 1 191 ? 14.883 -15.508 1.507 1 94.19 191 LYS A C 1
ATOM 1489 O O . LYS A 1 191 ? 15.188 -16.234 2.463 1 94.19 191 LYS A O 1
ATOM 1494 N N . VAL A 1 192 ? 13.93 -14.656 1.54 1 95.75 192 VAL A N 1
ATOM 1495 C CA . VAL A 1 192 ? 13.148 -14.422 2.748 1 95.75 192 VAL A CA 1
ATOM 1496 C C . VAL A 1 192 ? 12.32 -15.656 3.08 1 95.75 192 VAL A C 1
ATOM 1498 O O . VAL A 1 192 ? 12.18 -16.016 4.25 1 95.75 192 VAL A O 1
ATOM 1501 N N . LEU A 1 193 ? 11.773 -16.375 2.125 1 96.31 193 LEU A N 1
ATOM 1502 C CA . LEU A 1 193 ? 10.938 -17.547 2.342 1 96.31 193 LEU A CA 1
ATOM 1503 C C . LEU A 1 193 ? 11.781 -18.734 2.773 1 96.31 193 LEU A C 1
ATOM 1505 O O . LEU A 1 193 ? 11.281 -19.641 3.445 1 96.31 193 LEU A O 1
ATOM 1509 N N . GLU A 1 194 ? 13.008 -18.734 2.379 1 94.62 194 GLU A N 1
ATOM 1510 C CA . GLU A 1 194 ? 13.906 -19.844 2.73 1 94.62 194 GLU A CA 1
ATOM 1511 C C . GLU A 1 194 ? 14.484 -19.641 4.129 1 94.62 194 GLU A C 1
ATOM 1513 O O . GLU A 1 194 ? 14.938 -20.609 4.754 1 94.62 194 GLU A O 1
ATOM 1518 N N . GLY A 1 195 ? 14.477 -18.453 4.559 1 93.12 195 GLY A N 1
ATOM 1519 C CA . GLY A 1 195 ? 15.078 -18.141 5.848 1 93.12 195 GLY A CA 1
ATOM 1520 C C . GLY A 1 195 ? 14.07 -18.125 6.984 1 93.12 195 GLY A C 1
ATOM 1521 O O . GLY A 1 195 ? 12.914 -18.5 6.805 1 93.12 195 GLY A O 1
ATOM 1522 N N . GLU A 1 196 ? 14.562 -17.656 8.156 1 92.94 196 GLU A N 1
ATOM 1523 C CA . GLU A 1 196 ? 13.734 -17.578 9.359 1 92.94 196 GLU A CA 1
ATOM 1524 C C . GLU A 1 196 ? 12.711 -16.469 9.25 1 92.94 196 GLU A C 1
ATOM 1526 O O . GLU A 1 196 ? 11.711 -16.453 9.969 1 92.94 196 GLU A O 1
ATOM 1531 N N . GLU A 1 197 ? 12.945 -15.609 8.32 1 93.69 197 GLU A N 1
ATOM 1532 C CA . GLU A 1 197 ? 12.055 -14.461 8.164 1 93.69 197 GLU A CA 1
ATOM 1533 C C . GLU A 1 197 ? 10.664 -14.898 7.699 1 93.69 197 GLU A C 1
ATOM 1535 O O . GLU A 1 197 ? 9.703 -14.141 7.801 1 93.69 197 GLU A O 1
ATOM 1540 N N . ARG A 1 198 ? 10.547 -16.078 7.223 1 94.06 198 ARG A N 1
ATOM 1541 C CA . ARG A 1 198 ? 9.266 -16.578 6.719 1 94.06 198 ARG A CA 1
ATOM 1542 C C . ARG A 1 198 ? 8.219 -16.609 7.828 1 94.06 198 ARG A C 1
ATOM 1544 O O . ARG A 1 198 ? 7.016 -16.625 7.555 1 94.06 198 ARG A O 1
ATOM 1551 N N . HIS A 1 199 ? 8.641 -16.562 9.125 1 95.12 199 HIS A N 1
ATOM 1552 C CA . HIS A 1 199 ? 7.723 -16.656 10.258 1 95.12 199 HIS A CA 1
ATOM 1553 C C . HIS A 1 199 ? 7.164 -15.289 10.625 1 95.12 199 HIS A C 1
ATOM 1555 O O . HIS A 1 199 ? 6.273 -15.188 11.469 1 95.12 199 HIS A O 1
ATOM 1561 N N . LEU A 1 200 ? 7.648 -14.297 9.992 1 95.94 200 LEU A N 1
ATOM 1562 C CA . LEU A 1 200 ? 7.188 -12.938 10.266 1 95.94 200 LEU A CA 1
ATOM 1563 C C . LEU A 1 200 ? 5.777 -12.727 9.719 1 95.94 200 LEU A C 1
ATOM 1565 O O . LEU A 1 200 ? 5.355 -13.414 8.789 1 95.94 200 LEU A O 1
ATOM 1569 N N . ALA A 1 201 ? 5.055 -11.766 10.445 1 97.31 201 ALA A N 1
ATOM 1570 C CA . ALA A 1 201 ? 3.814 -11.281 9.836 1 97.31 201 ALA A CA 1
ATOM 1571 C C . ALA A 1 201 ? 4.059 -10.766 8.422 1 97.31 201 ALA A C 1
ATOM 1573 O O . ALA A 1 201 ? 5.113 -10.188 8.141 1 97.31 201 ALA A O 1
ATOM 1574 N N . LEU A 1 202 ? 3.105 -10.906 7.559 1 98.12 202 LEU A N 1
ATOM 1575 C CA . LEU A 1 202 ? 3.244 -10.617 6.133 1 98.12 202 LEU A CA 1
ATOM 1576 C C . LEU A 1 202 ? 3.752 -9.195 5.91 1 98.12 202 LEU A C 1
ATOM 1578 O O . LEU A 1 202 ? 4.66 -8.977 5.105 1 98.12 202 LEU A O 1
ATOM 1582 N N . ASN A 1 203 ? 3.17 -8.227 6.617 1 97.31 203 ASN A N 1
ATOM 1583 C CA . ASN A 1 203 ? 3.605 -6.844 6.445 1 97.31 203 ASN A CA 1
ATOM 1584 C C . ASN A 1 203 ? 5.094 -6.684 6.75 1 97.31 203 ASN A C 1
ATOM 1586 O O . ASN A 1 203 ? 5.801 -5.973 6.035 1 97.31 203 ASN A O 1
ATOM 1590 N N . ARG A 1 204 ? 5.508 -7.289 7.762 1 97.06 204 ARG A N 1
ATOM 1591 C CA . ARG A 1 204 ? 6.918 -7.234 8.133 1 97.06 204 ARG A CA 1
ATOM 1592 C C . ARG A 1 204 ? 7.781 -7.977 7.117 1 97.06 204 ARG A C 1
ATOM 1594 O O . ARG A 1 204 ? 8.875 -7.523 6.77 1 97.06 204 ARG A O 1
ATOM 1601 N N . LEU A 1 205 ? 7.312 -9.109 6.742 1 97.81 205 LEU A N 1
ATOM 1602 C CA . LEU A 1 205 ? 8.008 -9.898 5.73 1 97.81 205 LEU A CA 1
ATOM 1603 C C . LEU A 1 205 ? 8.234 -9.078 4.465 1 97.81 205 LEU A C 1
ATOM 1605 O O . LEU A 1 205 ? 9.336 -9.062 3.914 1 97.81 205 LEU A O 1
ATOM 1609 N N . MET A 1 206 ? 7.215 -8.367 3.996 1 98.19 206 MET A N 1
ATOM 1610 C CA . MET A 1 206 ? 7.305 -7.562 2.779 1 98.19 206 MET A CA 1
ATOM 1611 C C . MET A 1 206 ? 8.25 -6.383 2.977 1 98.19 206 MET A C 1
ATOM 1613 O O . MET A 1 206 ? 8.969 -6 2.053 1 98.19 206 MET A O 1
ATOM 1617 N N . THR A 1 207 ? 8.25 -5.824 4.16 1 97.19 207 THR A N 1
ATOM 1618 C CA . THR A 1 207 ? 9.211 -4.773 4.477 1 97.19 207 THR A CA 1
ATOM 1619 C C . THR A 1 207 ? 10.641 -5.305 4.383 1 97.19 207 THR A C 1
ATOM 1621 O O . THR A 1 207 ? 11.539 -4.605 3.906 1 97.19 207 THR A O 1
ATOM 1624 N N . ARG A 1 208 ? 10.859 -6.504 4.832 1 96.38 208 ARG A N 1
ATOM 1625 C CA . ARG A 1 208 ? 12.164 -7.141 4.715 1 96.38 208 ARG A CA 1
ATOM 1626 C C . ARG A 1 208 ? 12.547 -7.352 3.25 1 96.38 208 ARG A C 1
ATOM 1628 O O . ARG A 1 208 ? 13.711 -7.215 2.879 1 96.38 208 ARG A O 1
ATOM 1635 N N . ILE A 1 209 ? 11.609 -7.754 2.465 1 96.38 209 ILE A N 1
ATOM 1636 C CA . ILE A 1 209 ? 11.852 -7.906 1.034 1 96.38 209 ILE A CA 1
ATOM 1637 C C . ILE A 1 209 ? 12.305 -6.57 0.444 1 96.38 209 ILE A C 1
ATOM 1639 O O . ILE A 1 209 ? 13.266 -6.52 -0.332 1 96.38 209 ILE A O 1
ATOM 1643 N N . ASN A 1 210 ? 11.617 -5.484 0.8 1 94 210 ASN A N 1
ATOM 1644 C CA . ASN A 1 210 ? 12.039 -4.152 0.373 1 94 210 ASN A CA 1
ATOM 1645 C C . ASN A 1 210 ? 13.5 -3.885 0.732 1 94 210 ASN A C 1
ATOM 1647 O O . ASN A 1 210 ? 14.266 -3.389 -0.094 1 94 210 ASN A O 1
ATOM 1651 N N . TRP A 1 211 ? 13.797 -4.199 1.883 1 93.25 211 TRP A N 1
ATOM 1652 C CA . TRP A 1 211 ? 15.156 -3.994 2.377 1 93.25 211 TRP A CA 1
ATOM 1653 C C . TRP A 1 211 ? 16.156 -4.801 1.562 1 93.25 211 TRP A C 1
ATOM 1655 O O . TRP A 1 211 ? 17.203 -4.285 1.171 1 93.25 211 TRP A O 1
ATOM 1665 N N . GLU A 1 212 ? 15.891 -6.066 1.329 1 91.69 212 GLU A N 1
ATOM 1666 C CA . GLU A 1 212 ? 16.766 -6.961 0.579 1 91.69 212 GLU A CA 1
ATOM 1667 C C . GLU A 1 212 ? 17.031 -6.426 -0.827 1 91.69 212 GLU A C 1
ATOM 1669 O O . GLU A 1 212 ? 18.156 -6.465 -1.311 1 91.69 212 GLU A O 1
ATOM 1674 N N . VAL A 1 213 ? 16 -5.938 -1.485 1 90.31 213 VAL A N 1
ATOM 1675 C CA . VAL A 1 213 ? 16.156 -5.406 -2.836 1 90.31 213 VAL A CA 1
ATOM 1676 C C . VAL A 1 213 ? 17 -4.137 -2.801 1 90.31 213 VAL A C 1
ATOM 1678 O O . VAL A 1 213 ? 17.906 -3.965 -3.617 1 90.31 213 VAL A O 1
ATOM 1681 N N . ALA A 1 214 ? 16.781 -3.26 -1.865 1 85.12 214 ALA A N 1
ATOM 1682 C CA . ALA A 1 214 ? 17.438 -1.961 -1.777 1 85.12 214 ALA A CA 1
ATOM 1683 C C . ALA A 1 214 ? 18.922 -2.125 -1.471 1 85.12 214 ALA A C 1
ATOM 1685 O O . ALA A 1 214 ? 19.766 -1.423 -2.041 1 85.12 214 ALA A O 1
ATOM 1686 N N . PHE A 1 215 ? 19.297 -3.023 -0.645 1 83.56 215 PHE A N 1
ATOM 1687 C CA . PHE A 1 215 ? 20.656 -3.041 -0.12 1 83.56 215 PHE A CA 1
ATOM 1688 C C . PHE A 1 215 ? 21.422 -4.246 -0.648 1 83.56 215 PHE A C 1
ATOM 1690 O O . PHE A 1 215 ? 22.656 -4.223 -0.714 1 83.56 215 PHE A O 1
ATOM 1697 N N . CYS A 1 216 ? 20.844 -5.254 -0.983 1 69.31 216 CYS A N 1
ATOM 1698 C CA . CYS A 1 216 ? 21.578 -6.453 -1.355 1 69.31 216 CYS A CA 1
ATOM 1699 C C . CYS A 1 216 ? 21.562 -6.656 -2.865 1 69.31 216 CYS A C 1
ATOM 1701 O O . CYS A 1 216 ? 22.594 -6.965 -3.463 1 69.31 216 CYS A O 1
ATOM 1703 N N . CYS A 1 217 ? 20.562 -6.414 -3.387 1 62.44 217 CYS A N 1
ATOM 1704 C CA . CYS A 1 217 ? 20.484 -6.758 -4.801 1 62.44 217 CYS A CA 1
ATOM 1705 C C . CYS A 1 217 ? 20.969 -5.598 -5.668 1 62.44 217 CYS A C 1
ATOM 1707 O O . CYS A 1 217 ? 21.688 -5.809 -6.648 1 62.44 217 CYS A O 1
ATOM 1709 N N . GLN A 1 218 ? 20.547 -4.422 -5.281 1 57.12 218 GLN A N 1
ATOM 1710 C CA . GLN A 1 218 ? 20.938 -3.252 -6.059 1 57.12 218 GLN A CA 1
ATOM 1711 C C . GLN A 1 218 ? 22.406 -2.914 -5.836 1 57.12 218 GLN A C 1
ATOM 1713 O O . GLN A 1 218 ? 23.078 -2.42 -6.742 1 57.12 218 GLN A O 1
ATOM 1718 N N . ALA A 1 219 ? 22.875 -3.061 -4.621 1 50.44 219 ALA A N 1
ATOM 1719 C CA . ALA A 1 219 ? 24.281 -2.779 -4.312 1 50.44 219 ALA A CA 1
ATOM 1720 C C . ALA A 1 219 ? 25.219 -3.635 -5.16 1 50.44 219 ALA A C 1
ATOM 1722 O O . ALA A 1 219 ? 26.344 -3.234 -5.445 1 50.44 219 ALA A O 1
ATOM 1723 N N . ARG A 1 220 ? 24.906 -4.84 -5.449 1 48.16 220 ARG A N 1
ATOM 1724 C CA . ARG A 1 220 ? 25.844 -5.711 -6.145 1 48.16 220 ARG A CA 1
ATOM 1725 C C . ARG A 1 220 ? 26.078 -5.238 -7.578 1 48.16 220 ARG A C 1
ATOM 1727 O O . ARG A 1 220 ? 26.766 -5.898 -8.352 1 48.16 220 ARG A O 1
ATOM 1734 N N . GLY A 1 221 ? 25.984 -3.975 -7.707 1 45.16 221 GLY A N 1
ATOM 1735 C CA . GLY A 1 221 ? 26.531 -3.33 -8.891 1 45.16 221 GLY A CA 1
ATOM 1736 C C . GLY A 1 221 ? 25.688 -3.566 -10.133 1 45.16 221 GLY A C 1
ATOM 1737 O O . GLY A 1 221 ? 25.953 -2.996 -11.188 1 45.16 221 GLY A O 1
ATOM 1738 N N . THR A 1 222 ? 24.906 -4.582 -10.102 1 43.88 222 THR A N 1
ATOM 1739 C CA . THR A 1 222 ? 24.391 -4.992 -11.406 1 43.88 222 THR A CA 1
ATOM 1740 C C . THR A 1 222 ? 23.453 -3.934 -11.977 1 43.88 222 THR A C 1
ATOM 1742 O O . THR A 1 222 ? 23.172 -3.936 -13.18 1 43.88 222 THR A O 1
ATOM 1745 N N . TYR A 1 223 ? 22.938 -3.152 -11.18 1 45.41 223 TYR A N 1
ATOM 1746 C CA . TYR A 1 223 ? 22.016 -2.133 -11.664 1 45.41 223 TYR A CA 1
ATOM 1747 C C . TYR A 1 223 ? 22.438 -0.747 -11.195 1 45.41 223 TYR A C 1
ATOM 1749 O O . TYR A 1 223 ? 21.859 -0.201 -10.25 1 45.41 223 TYR A O 1
ATOM 1757 N N . GLU A 1 224 ? 23.578 -0.344 -11.445 1 45.12 224 GLU A N 1
ATOM 1758 C CA . GLU A 1 224 ? 24.031 1.004 -11.125 1 45.12 224 GLU A CA 1
ATOM 1759 C C . GLU A 1 224 ? 23.078 2.059 -11.68 1 45.12 224 GLU A C 1
ATOM 1761 O O . GLU A 1 224 ? 22.766 2.055 -12.875 1 45.12 224 GLU A O 1
ATOM 1766 N N . GLY A 1 225 ? 22.359 2.811 -10.883 1 47.69 225 GLY A N 1
ATOM 1767 C CA . GLY A 1 225 ? 21.562 3.973 -11.258 1 47.69 225 GLY A CA 1
ATOM 1768 C C . GLY A 1 225 ? 20.078 3.689 -11.312 1 47.69 225 GLY A C 1
ATOM 1769 O O . GLY A 1 225 ? 19.266 4.613 -11.391 1 47.69 225 GLY A O 1
ATOM 1770 N N . CYS A 1 226 ? 19.734 2.395 -11.773 1 50.28 226 CYS A N 1
ATOM 1771 C CA . CYS A 1 226 ? 18.297 2.18 -11.883 1 50.28 226 CYS A CA 1
ATOM 1772 C C . CYS A 1 226 ? 17.734 1.575 -10.609 1 50.28 226 CYS A C 1
ATOM 1774 O O . CYS A 1 226 ? 18.203 0.528 -10.148 1 50.28 226 CYS A O 1
ATOM 1776 N N . LYS A 1 227 ? 17.078 2.324 -9.828 1 62.62 227 LYS A N 1
ATOM 1777 C CA . LYS A 1 227 ? 16.656 1.838 -8.516 1 62.62 227 LYS A CA 1
ATOM 1778 C C . LYS A 1 227 ? 15.266 1.216 -8.57 1 62.62 227 LYS A C 1
ATOM 1780 O O . LYS A 1 227 ? 14.312 1.857 -9.016 1 62.62 227 LYS A O 1
ATOM 1785 N N . GLU A 1 228 ? 15.258 -0.137 -8.578 1 76.38 228 GLU A N 1
ATOM 1786 C CA . GLU A 1 228 ? 14.023 -0.874 -8.336 1 76.38 228 GLU A CA 1
ATOM 1787 C C . GLU A 1 228 ? 13.547 -0.687 -6.902 1 76.38 228 GLU A C 1
ATOM 1789 O O . GLU A 1 228 ? 14.281 -0.965 -5.953 1 76.38 228 GLU A O 1
ATOM 1794 N N . MET A 1 229 ? 12.414 -0.157 -6.742 1 84 229 MET A N 1
ATOM 1795 C CA . MET A 1 229 ? 11.844 0.118 -5.426 1 84 229 MET A CA 1
ATOM 1796 C C . MET A 1 229 ? 10.5 -0.579 -5.258 1 84 229 MET A C 1
ATOM 1798 O O . MET A 1 229 ? 9.453 -0.005 -5.566 1 84 229 MET A O 1
ATOM 1802 N N . PRO A 1 230 ? 10.664 -1.804 -4.707 1 92.75 230 PRO A N 1
ATOM 1803 C CA . PRO A 1 230 ? 9.383 -2.482 -4.484 1 92.75 230 PRO A CA 1
ATOM 1804 C C . PRO A 1 230 ? 8.469 -1.724 -3.523 1 92.75 230 PRO A C 1
ATOM 1806 O O . PRO A 1 230 ? 8.945 -0.917 -2.721 1 92.75 230 PRO A O 1
ATOM 1809 N N . CYS A 1 231 ? 7.227 -1.911 -3.66 1 94.56 231 CYS A N 1
ATOM 1810 C CA . CYS A 1 231 ? 6.211 -1.365 -2.768 1 94.56 231 CYS A CA 1
ATOM 1811 C C . CYS A 1 231 ? 5.016 -2.307 -2.656 1 94.56 231 CYS A C 1
ATOM 1813 O O . CYS A 1 231 ? 4.852 -3.207 -3.482 1 94.56 231 CYS A O 1
ATOM 1815 N N . PHE A 1 232 ? 4.281 -2.129 -1.575 1 96.44 232 PHE A N 1
ATOM 1816 C CA . PHE A 1 232 ? 3.086 -2.959 -1.473 1 96.44 232 PHE A CA 1
ATOM 1817 C C . PHE A 1 232 ? 1.896 -2.139 -0.991 1 96.44 232 PHE A C 1
ATOM 1819 O O . PHE A 1 232 ? 2.068 -1.119 -0.319 1 96.44 232 PHE A O 1
ATOM 1826 N N . VAL A 1 233 ? 0.756 -2.58 -1.438 1 95.38 233 VAL A N 1
ATOM 1827 C CA . VAL A 1 233 ? -0.531 -2.008 -1.054 1 95.38 233 VAL A CA 1
ATOM 1828 C C . VAL A 1 233 ? -1.398 -3.082 -0.398 1 95.38 233 VAL A C 1
ATOM 1830 O O . VAL A 1 233 ? -1.419 -4.23 -0.846 1 95.38 233 VAL A O 1
ATOM 1833 N N . THR A 1 234 ? -2.088 -2.699 0.694 1 96.06 234 THR A N 1
ATOM 1834 C CA . THR A 1 234 ? -2.889 -3.711 1.375 1 96.06 234 THR A CA 1
ATOM 1835 C C . THR A 1 234 ? -4.051 -3.066 2.127 1 96.06 234 THR A C 1
ATOM 1837 O O . THR A 1 234 ? -3.992 -1.885 2.475 1 96.06 234 THR A O 1
ATOM 1840 N N . ASN A 1 235 ? -5.156 -3.807 2.227 1 94.38 235 ASN A N 1
ATOM 1841 C CA . ASN A 1 235 ? -6.277 -3.402 3.064 1 94.38 235 ASN A CA 1
ATOM 1842 C C . ASN A 1 235 ? -6.648 -4.488 4.07 1 94.38 235 ASN A C 1
ATOM 1844 O O . ASN A 1 235 ? -7.82 -4.66 4.402 1 94.38 235 ASN A O 1
ATOM 1848 N N . LEU A 1 236 ? -5.641 -5.242 4.484 1 96 236 LEU A N 1
ATOM 1849 C CA . LEU A 1 236 ? -5.844 -6.273 5.496 1 96 236 LEU A CA 1
ATOM 1850 C C . LEU A 1 236 ? -6.383 -5.664 6.789 1 96 236 LEU A C 1
ATOM 1852 O O . LEU A 1 236 ? -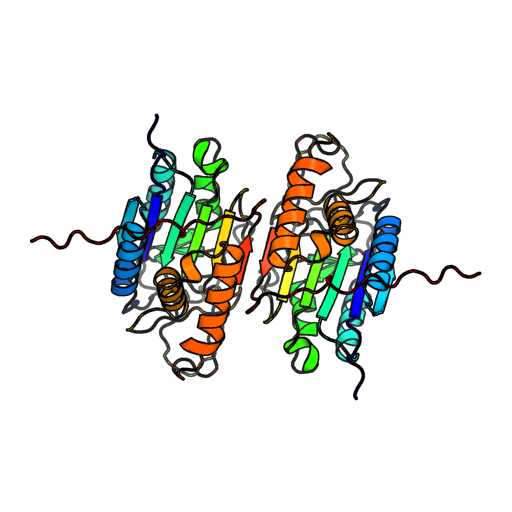6.051 -4.527 7.133 1 96 236 LEU A O 1
ATOM 1856 N N . LEU A 1 237 ? -7.078 -6.48 7.508 1 94.38 237 LEU A N 1
ATOM 1857 C CA . LEU A 1 237 ? -7.676 -6.023 8.758 1 94.38 237 LEU A CA 1
ATOM 1858 C C . LEU A 1 237 ? -6.898 -6.551 9.953 1 94.38 237 LEU A C 1
ATOM 1860 O O . LEU A 1 237 ? -7.102 -6.094 11.086 1 94.38 237 LEU A O 1
ATOM 1864 N N . GLN A 1 238 ? -6.074 -7.492 9.703 1 95.31 238 GLN A N 1
ATOM 1865 C CA . GLN A 1 238 ? -5.258 -8.086 10.758 1 95.31 238 GLN A CA 1
ATOM 1866 C C . GLN A 1 238 ? -3.934 -8.602 10.203 1 95.31 238 GLN A C 1
ATOM 1868 O O . GLN A 1 238 ? -3.783 -8.766 8.992 1 95.31 238 GLN A O 1
ATOM 1873 N N . GLU A 1 239 ? -3.062 -8.828 11.133 1 95.56 239 GLU A N 1
ATOM 1874 C CA . GLU A 1 239 ? -1.816 -9.477 10.734 1 95.56 239 GLU A CA 1
ATOM 1875 C C . GLU A 1 239 ? -2.053 -10.922 10.312 1 95.56 239 GLU A C 1
ATOM 1877 O O . GLU A 1 239 ? -2.871 -11.625 10.914 1 95.56 239 GLU A O 1
ATOM 1882 N N . VAL A 1 240 ? -1.347 -11.352 9.32 1 97.25 240 VAL A N 1
ATOM 1883 C CA . VAL A 1 240 ? -1.447 -12.727 8.859 1 97.25 240 VAL A CA 1
ATOM 1884 C C . VAL A 1 240 ? -0.05 -13.32 8.68 1 97.25 240 VAL A C 1
ATOM 1886 O O . VAL A 1 240 ? 0.927 -12.578 8.531 1 97.25 240 VAL A O 1
ATOM 1889 N N . PHE A 1 241 ? 0.041 -14.664 8.727 1 97.38 241 PHE A N 1
ATOM 1890 C CA . PHE A 1 241 ? 1.312 -15.383 8.688 1 97.38 241 PHE A CA 1
ATOM 1891 C C . PHE A 1 241 ? 1.275 -16.484 7.633 1 97.38 241 PHE A C 1
ATOM 1893 O O . PHE A 1 241 ? 1.396 -17.672 7.965 1 97.38 241 PHE A O 1
ATOM 1900 N N . PRO A 1 242 ? 1.25 -16.141 6.383 1 97.56 242 PRO A N 1
ATOM 1901 C CA . PRO A 1 242 ? 0.974 -17.125 5.332 1 97.56 242 PRO A CA 1
ATOM 1902 C C . PRO A 1 242 ? 2.125 -18.109 5.125 1 97.56 242 PRO A C 1
ATOM 1904 O O . PRO A 1 242 ? 1.931 -19.172 4.539 1 97.56 242 PRO A O 1
ATOM 1907 N N . PHE A 1 243 ? 3.307 -17.828 5.605 1 97.38 243 PHE A N 1
ATOM 1908 C CA . PHE A 1 243 ? 4.445 -18.672 5.273 1 97.38 243 PHE A CA 1
ATOM 1909 C C . PHE A 1 243 ? 5.078 -19.25 6.535 1 97.38 243 PHE A C 1
ATOM 1911 O O . PHE A 1 243 ? 6.27 -19.562 6.547 1 97.38 243 PHE A O 1
ATOM 1918 N N . SER A 1 244 ? 4.332 -19.344 7.59 1 91.81 244 SER A N 1
ATOM 1919 C CA . SER A 1 244 ? 4.875 -19.781 8.875 1 91.81 244 SER A CA 1
ATOM 1920 C C . SER A 1 244 ? 4.746 -21.297 9.039 1 91.81 244 SER A C 1
ATOM 1922 O O . SER A 1 244 ? 5.223 -21.859 10.031 1 91.81 244 SER A O 1
ATOM 1924 N N . ALA A 1 245 ? 4.176 -22.031 8.156 1 81.88 245 ALA A N 1
ATOM 1925 C CA . ALA A 1 245 ? 4.059 -23.469 8.289 1 81.88 245 ALA A CA 1
ATOM 1926 C C . ALA A 1 245 ? 5.434 -24.141 8.289 1 81.88 245 ALA A C 1
ATOM 1928 O O . ALA A 1 245 ? 6.355 -23.672 7.613 1 81.88 245 ALA A O 1
ATOM 1929 N N . PRO A 1 246 ? 5.527 -25.125 9.164 1 74.25 246 PRO A N 1
ATOM 1930 C CA . PRO A 1 246 ? 6.805 -25.859 9.156 1 74.25 246 PRO A CA 1
ATOM 1931 C C . PRO A 1 246 ? 7.141 -26.438 7.793 1 74.25 246 PRO A C 1
ATOM 1933 O O . PRO A 1 246 ? 6.238 -26.859 7.055 1 74.25 246 PRO A O 1
ATOM 1936 N N . ILE A 1 247 ? 8.328 -26.203 7.414 1 72.5 247 ILE A N 1
ATOM 1937 C CA . ILE A 1 247 ? 8.781 -26.734 6.133 1 72.5 247 ILE A CA 1
ATOM 1938 C C . ILE A 1 247 ? 8.766 -28.25 6.176 1 72.5 247 ILE A C 1
ATOM 1940 O O . ILE A 1 247 ? 9.273 -28.859 7.125 1 72.5 247 ILE A O 1
ATOM 1944 N N . ALA A 1 248 ? 7.926 -28.875 5.336 1 63.78 248 ALA A N 1
ATOM 1945 C CA . ALA A 1 248 ? 7.875 -30.328 5.246 1 63.78 248 ALA A CA 1
ATOM 1946 C C . ALA A 1 248 ? 9.234 -30.906 4.859 1 63.78 248 ALA A C 1
ATOM 1948 O O . ALA A 1 248 ? 9.906 -30.375 3.975 1 63.78 248 ALA A O 1
ATOM 1949 N N . GLU A 1 249 ? 10.023 -31.406 5.816 1 56.22 249 GLU A N 1
ATOM 1950 C CA . GLU A 1 249 ? 11.281 -32.094 5.535 1 56.22 249 GLU A CA 1
ATOM 1951 C C . GLU A 1 249 ? 11.141 -33.031 4.328 1 56.22 249 GLU A C 1
ATOM 1953 O O . GLU A 1 249 ? 10.133 -33.719 4.18 1 56.22 249 GLU A O 1
ATOM 1958 N N . GLU A 1 250 ? 11.648 -32.656 3.1 1 49.47 250 GLU A N 1
ATOM 1959 C CA . GLU A 1 250 ? 11.758 -33.688 2.061 1 49.47 250 GLU A CA 1
ATOM 1960 C C . GLU A 1 250 ? 12.086 -35.062 2.66 1 49.47 250 GLU A C 1
ATOM 1962 O O . GLU A 1 250 ? 12.977 -35.156 3.508 1 49.47 250 GLU A O 1
ATOM 1967 N N . ALA A 1 251 ? 11.227 -36.094 2.75 1 39.78 251 ALA A N 1
ATOM 1968 C CA . ALA A 1 251 ? 11.531 -37.469 3.105 1 39.78 251 ALA A CA 1
ATOM 1969 C C . ALA A 1 251 ? 12.812 -37.938 2.434 1 39.78 251 ALA A C 1
ATOM 1971 O O . ALA A 1 251 ? 12.977 -37.812 1.221 1 39.78 251 ALA A O 1
ATOM 1972 N N . ASP A 1 252 ? 13.984 -37.875 2.969 1 37.78 252 ASP A N 1
ATOM 1973 C CA . ASP A 1 252 ? 15.109 -38.688 2.5 1 37.78 252 ASP A CA 1
ATOM 1974 C C . ASP A 1 252 ? 14.633 -40.031 1.997 1 37.78 252 ASP A C 1
ATOM 1976 O O . ASP A 1 252 ? 14.039 -40.812 2.75 1 37.78 252 ASP A O 1
ATOM 1980 N N . GLY A 1 253 ? 14.039 -40.188 0.801 1 28.31 253 GLY A N 1
ATOM 1981 C CA . GLY A 1 253 ? 14.055 -41.562 0.288 1 28.31 253 GLY A CA 1
ATOM 1982 C C . GLY A 1 253 ? 15.32 -42.312 0.646 1 28.31 253 GLY A C 1
ATOM 1983 O O . GLY A 1 253 ? 16.422 -41.875 0.31 1 28.31 253 GLY A O 1
ATOM 1984 N N . VAL A 1 254 ? 15.305 -43.094 1.775 1 28.2 254 VAL A N 1
ATOM 1985 C CA . VAL A 1 254 ? 16.141 -44.281 1.766 1 28.2 254 VAL A CA 1
ATOM 1986 C C . VAL A 1 254 ? 15.773 -45.156 0.568 1 28.2 254 VAL A C 1
ATOM 1988 O O . VAL A 1 254 ? 14.594 -45.375 0.276 1 28.2 254 VAL A O 1
ATOM 1991 N N . MET B 1 1 ? 25.172 17.875 23.641 1 33.66 1 MET B N 1
ATOM 1992 C CA . MET B 1 1 ? 24.547 16.734 22.984 1 33.66 1 MET B CA 1
ATOM 1993 C C . MET B 1 1 ? 23.422 17.188 22.062 1 33.66 1 MET B C 1
ATOM 1995 O O . MET B 1 1 ? 22.516 17.906 22.484 1 33.66 1 MET B O 1
ATOM 1999 N N . SER B 1 2 ? 23.594 17.359 20.766 1 45.38 2 SER B N 1
ATOM 2000 C CA . SER B 1 2 ? 22.688 18.062 19.875 1 45.3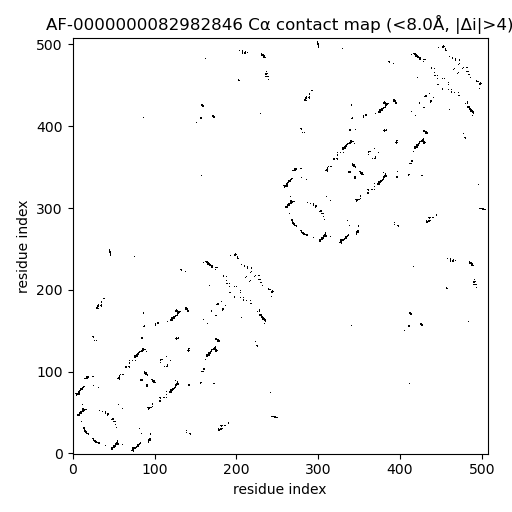8 2 SER B CA 1
ATOM 2001 C C . SER B 1 2 ? 21.266 17.578 20.031 1 45.38 2 SER B C 1
ATOM 2003 O O . SER B 1 2 ? 21.016 16.359 20.125 1 45.38 2 SER B O 1
ATOM 2005 N N . GLN B 1 3 ? 20.484 18.188 20.656 1 51.75 3 GLN B N 1
ATOM 2006 C CA . GLN B 1 3 ? 19.109 17.844 20.969 1 51.75 3 GLN B CA 1
ATOM 2007 C C . GLN B 1 3 ? 18.391 17.25 19.766 1 51.75 3 GLN B C 1
ATOM 2009 O O . GLN B 1 3 ? 18.5 17.766 18.656 1 51.75 3 GLN B O 1
ATOM 2014 N N . PRO B 1 4 ? 18 15.953 19.891 1 63.03 4 PRO B N 1
ATOM 2015 C CA . PRO B 1 4 ? 17.328 15.328 18.75 1 63.03 4 PRO B CA 1
ATOM 2016 C C . PRO B 1 4 ? 16.234 16.219 18.156 1 63.03 4 PRO B C 1
ATOM 2018 O O . PRO B 1 4 ? 15.508 16.891 18.891 1 63.03 4 PRO B O 1
ATOM 2021 N N . ARG B 1 5 ? 16.312 16.625 16.922 1 80.31 5 ARG B N 1
ATOM 2022 C CA . ARG B 1 5 ? 15.344 17.469 16.219 1 80.31 5 ARG B CA 1
ATOM 2023 C C . ARG B 1 5 ? 13.938 16.891 16.312 1 80.31 5 ARG B C 1
ATOM 2025 O O . ARG B 1 5 ? 13.766 15.664 16.281 1 80.31 5 ARG B O 1
ATOM 2032 N N . GLN B 1 6 ? 13.055 17.812 16.672 1 91.12 6 GLN B N 1
ATOM 2033 C CA . GLN B 1 6 ? 11.641 17.453 16.797 1 91.12 6 GLN B CA 1
ATOM 2034 C C . GLN B 1 6 ? 11.031 17.125 15.43 1 91.12 6 GLN B C 1
ATOM 2036 O O . GLN B 1 6 ? 11.312 17.812 14.438 1 91.12 6 GLN B O 1
ATOM 2041 N N . SER B 1 7 ? 10.273 15.992 15.383 1 95.44 7 SER B N 1
ATOM 2042 C CA . SER B 1 7 ? 9.562 15.641 14.156 1 95.44 7 SER B CA 1
ATOM 2043 C C . SER B 1 7 ? 8.453 16.641 13.859 1 95.44 7 SER B C 1
ATOM 2045 O O . SER B 1 7 ? 7.953 17.312 14.766 1 95.44 7 SER B O 1
ATOM 2047 N N . ARG B 1 8 ? 8.07 16.766 12.641 1 97.38 8 ARG B N 1
ATOM 2048 C CA . ARG B 1 8 ? 7.09 17.75 12.219 1 97.38 8 ARG B CA 1
ATOM 2049 C C . ARG B 1 8 ? 5.855 17.078 11.625 1 97.38 8 ARG B C 1
ATOM 2051 O O . ARG B 1 8 ? 5.945 16 11.047 1 97.38 8 ARG B O 1
ATOM 2058 N N . ALA B 1 9 ? 4.746 17.766 11.836 1 98.31 9 ALA B N 1
ATOM 2059 C CA . ALA B 1 9 ? 3.475 17.328 11.266 1 98.31 9 ALA B CA 1
ATOM 2060 C C . ALA B 1 9 ? 2.754 18.484 10.578 1 98.31 9 ALA B C 1
ATOM 2062 O O . ALA B 1 9 ? 2.701 19.594 11.109 1 98.31 9 ALA B O 1
ATOM 2063 N N . LEU B 1 10 ? 2.256 18.25 9.375 1 98.69 10 LEU B N 1
ATOM 2064 C CA . LEU B 1 10 ? 1.44 19.203 8.625 1 98.69 10 LEU B CA 1
ATOM 2065 C C . LEU B 1 10 ? 0.023 18.672 8.438 1 98.69 10 LEU B C 1
ATOM 2067 O O . LEU B 1 10 ? -0.178 17.641 7.805 1 98.69 10 LEU B O 1
ATOM 2071 N N . VAL B 1 11 ? -0.948 19.359 9.031 1 98.69 11 VAL B N 1
ATOM 2072 C CA . VAL B 1 11 ? -2.357 18.984 8.93 1 98.69 11 VAL B CA 1
ATOM 2073 C C . VAL B 1 11 ? -3.104 20.031 8.094 1 98.69 11 VAL B C 1
ATOM 2075 O O . VAL B 1 11 ? -3.137 21.203 8.445 1 98.69 11 VAL B O 1
ATOM 2078 N N . ILE B 1 12 ? -3.648 19.625 7.012 1 98.5 12 ILE B N 1
ATOM 2079 C CA . ILE B 1 12 ? -4.418 20.5 6.133 1 98.5 12 ILE B CA 1
ATOM 2080 C C . ILE B 1 12 ? -5.867 20.016 6.062 1 98.5 12 ILE B C 1
ATOM 2082 O O . ILE B 1 12 ? -6.125 18.859 5.719 1 98.5 12 ILE B O 1
ATOM 2086 N N . VAL B 1 13 ? -6.824 20.906 6.402 1 97.69 13 VAL B N 1
ATOM 2087 C CA . VAL B 1 13 ? -8.242 20.547 6.352 1 97.69 13 VAL B CA 1
ATOM 2088 C C . VAL B 1 13 ? -9.008 21.594 5.562 1 97.69 13 VAL B C 1
ATOM 2090 O O . VAL B 1 13 ? -8.977 22.781 5.902 1 97.69 13 VAL B O 1
ATOM 2093 N N . ASN B 1 14 ? -9.633 21.172 4.5 1 95.25 14 ASN B N 1
ATOM 2094 C CA . ASN B 1 14 ? -10.539 22.031 3.75 1 95.25 14 ASN B CA 1
ATOM 2095 C C . ASN B 1 14 ? -12 21.703 4.07 1 95.25 14 ASN B C 1
ATOM 2097 O O . ASN B 1 14 ? -12.453 20.578 3.889 1 95.25 14 ASN B O 1
ATOM 2101 N N . THR B 1 15 ? -12.703 22.688 4.512 1 92.44 15 THR B N 1
ATOM 2102 C CA . THR B 1 15 ? -14.086 22.516 4.949 1 92.44 15 THR B CA 1
ATOM 2103 C C . THR B 1 15 ? -15.039 23.219 3.988 1 92.44 15 THR B C 1
ATOM 2105 O O . THR B 1 15 ? -16.094 22.672 3.648 1 92.44 15 THR B O 1
ATOM 2108 N N . ASP B 1 16 ? -14.641 24.422 3.633 1 91.12 16 ASP B N 1
ATOM 2109 C CA . ASP B 1 16 ? -15.477 25.234 2.754 1 91.12 16 ASP B CA 1
ATOM 2110 C C . ASP B 1 16 ? -14.852 25.359 1.366 1 91.12 16 ASP B C 1
ATOM 2112 O O . ASP B 1 16 ? -13.648 25.609 1.238 1 91.12 16 ASP B O 1
ATOM 2116 N N . PHE B 1 17 ? -15.695 25.172 0.378 1 88.69 17 PHE B N 1
ATOM 2117 C CA . PHE B 1 17 ? -15.203 25.219 -0.992 1 88.69 17 PHE B CA 1
ATOM 2118 C C . PHE B 1 17 ? -15.922 26.297 -1.794 1 88.69 17 PHE B C 1
ATOM 2120 O O . PHE B 1 17 ? -17.141 26.484 -1.639 1 88.69 17 PHE B O 1
ATOM 2127 N N . CYS B 1 18 ? -15.195 27.141 -2.369 1 81.25 18 CYS B N 1
ATOM 2128 C CA . CYS B 1 18 ? -15.758 28.188 -3.203 1 81.25 18 CYS B CA 1
ATOM 2129 C C . CYS B 1 18 ? -15.547 27.891 -4.684 1 81.25 18 CYS B C 1
ATOM 2131 O O . CYS B 1 18 ? -14.523 27.312 -5.062 1 81.25 18 CYS B O 1
ATOM 2133 N N . SER B 1 19 ? -16.594 27.641 -5.441 1 65.62 19 SER B N 1
ATOM 2134 C CA . SER B 1 19 ? -16.453 27.422 -6.875 1 65.62 19 SER B CA 1
ATOM 2135 C C . SER B 1 19 ? -15.977 28.688 -7.59 1 65.62 19 SER B C 1
ATOM 2137 O O . SER B 1 19 ? -16.422 29.781 -7.277 1 65.62 19 SER B O 1
ATOM 2139 N N . SER B 1 20 ? -14.734 28.812 -7.992 1 54.84 20 SER B N 1
ATOM 2140 C CA . SER B 1 20 ? -14.438 29.984 -8.805 1 54.84 20 SER B CA 1
ATOM 2141 C C . SER B 1 20 ? -15.523 30.203 -9.859 1 54.84 20 SER B C 1
ATOM 2143 O O . SER B 1 20 ? -15.93 31.344 -10.094 1 54.84 20 SER B O 1
ATOM 2145 N N . ASP B 1 21 ? -15.672 29.25 -10.844 1 51.12 21 ASP B N 1
ATOM 2146 C CA . ASP B 1 21 ? -16.562 29.516 -11.961 1 51.12 21 ASP B CA 1
ATOM 2147 C C . ASP B 1 21 ? -17.953 28.906 -11.719 1 51.12 21 ASP B C 1
ATOM 2149 O O . ASP B 1 21 ? -18.797 28.906 -12.609 1 51.12 21 ASP B O 1
ATOM 2153 N N . GLY B 1 22 ? -18.562 28.891 -10.594 1 47.78 22 GLY B N 1
ATOM 2154 C CA . GLY B 1 22 ? -19.953 28.547 -10.32 1 47.78 22 GLY B CA 1
ATOM 2155 C C . GLY B 1 22 ? -20.234 27.062 -10.461 1 47.78 22 GLY B C 1
ATOM 2156 O O . GLY B 1 22 ? -21.328 26.609 -10.156 1 47.78 22 GLY B O 1
ATOM 2157 N N . ASP B 1 23 ? -19.516 26.328 -11.156 1 49.81 23 ASP B N 1
ATOM 2158 C CA . ASP B 1 23 ? -20.062 25.062 -11.633 1 49.81 23 ASP B CA 1
ATOM 2159 C C . ASP B 1 23 ? -19.797 23.938 -10.641 1 49.81 23 ASP B C 1
ATOM 2161 O O . ASP B 1 23 ? -20.609 23.031 -10.469 1 49.81 23 ASP B O 1
ATOM 2165 N N . VAL B 1 24 ? -18.641 23.766 -10.242 1 53.5 24 VAL B N 1
ATOM 2166 C CA . 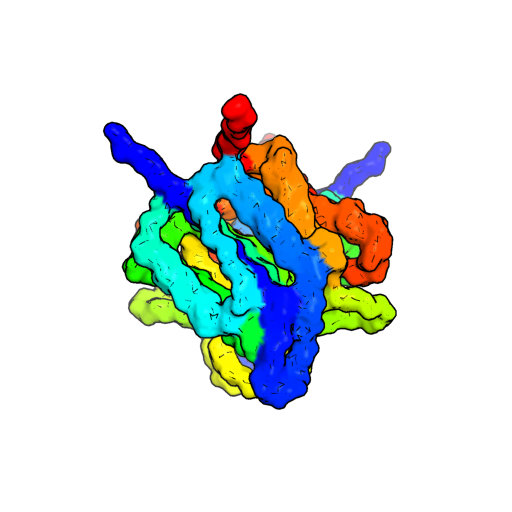VAL B 1 24 ? -18.438 22.562 -9.438 1 53.5 24 VAL B CA 1
ATOM 2167 C C . VAL B 1 24 ? -18.641 22.891 -7.957 1 53.5 24 VAL B C 1
ATOM 2169 O O . VAL B 1 24 ? -17.953 23.75 -7.406 1 53.5 24 VAL B O 1
ATOM 2172 N N . VAL B 1 25 ? -19.891 22.453 -7.402 1 60.62 25 VAL B N 1
ATOM 2173 C CA . VAL B 1 25 ? -20.203 22.812 -6.02 1 60.62 25 VAL B CA 1
ATOM 2174 C C . VAL B 1 25 ? -19.828 21.656 -5.098 1 60.62 25 VAL B C 1
ATOM 2176 O O . VAL B 1 25 ? -20.422 20.578 -5.164 1 60.62 25 VAL B O 1
ATOM 2179 N N . PHE B 1 26 ? -18.609 21.734 -4.508 1 72.56 26 PHE B N 1
ATOM 2180 C CA . PHE B 1 26 ? -18.281 20.797 -3.434 1 72.56 26 PHE B CA 1
ATOM 2181 C C . PHE B 1 26 ? -19.031 21.156 -2.158 1 72.56 26 PHE B C 1
ATOM 2183 O O . PHE B 1 26 ? -19.172 22.344 -1.834 1 72.56 26 PHE B O 1
ATOM 2190 N N . GLY B 1 27 ? -19.672 20.109 -1.551 1 75.38 27 GLY B N 1
ATOM 2191 C CA . GLY B 1 27 ? -20.391 20.328 -0.304 1 75.38 27 GLY B CA 1
ATOM 2192 C C . GLY B 1 27 ? -19.469 20.688 0.854 1 75.38 27 GLY B C 1
ATOM 2193 O O . GLY B 1 27 ? -18.297 20.344 0.844 1 75.38 27 GLY B O 1
ATOM 2194 N N . THR B 1 28 ? -20.062 21.484 1.724 1 83.19 28 THR B N 1
ATOM 2195 C CA . THR B 1 28 ? -19.359 21.797 2.959 1 83.19 28 THR B CA 1
ATOM 2196 C C . THR B 1 28 ? -19.125 20.547 3.789 1 83.19 28 THR B C 1
ATOM 2198 O O . THR B 1 28 ? -20 19.688 3.898 1 83.19 28 THR B O 1
ATOM 2201 N N . ARG B 1 29 ? -17.984 20.375 4.293 1 87.62 29 ARG B N 1
ATOM 2202 C CA . ARG B 1 29 ? -17.578 19.219 5.094 1 87.62 29 ARG B CA 1
ATOM 2203 C C . ARG B 1 29 ? -17.656 19.531 6.582 1 87.62 29 ARG B C 1
ATOM 2205 O O . ARG B 1 29 ? -16.625 19.75 7.23 1 87.62 29 ARG B O 1
ATOM 2212 N N . ARG B 1 30 ? -18.875 19.281 6.988 1 82.12 30 ARG B N 1
ATOM 2213 C CA . ARG B 1 30 ? -19.141 19.609 8.391 1 82.12 30 ARG B CA 1
ATOM 2214 C C . ARG B 1 30 ? -18.422 18.641 9.32 1 82.12 30 ARG B C 1
ATOM 2216 O O . ARG B 1 30 ? -18.297 17.453 9.016 1 82.12 30 ARG B O 1
ATOM 2223 N N . GLY B 1 31 ? -17.656 18.969 10.352 1 87.06 31 GLY B N 1
ATOM 2224 C CA . GLY B 1 31 ? -16.969 18.141 11.344 1 87.06 31 GLY B CA 1
ATOM 2225 C C . GLY B 1 31 ? -15.477 18.047 11.102 1 87.06 31 GLY B C 1
ATOM 2226 O O . GLY B 1 31 ? -14.727 17.656 11.992 1 87.06 31 GLY B O 1
ATOM 2227 N N . ALA B 1 32 ? -15.148 18.328 9.797 1 91.06 32 ALA B N 1
ATOM 2228 C CA . ALA B 1 32 ? -13.742 18.172 9.414 1 91.06 32 ALA B CA 1
ATOM 2229 C C . ALA B 1 32 ? -12.844 19.078 10.258 1 91.06 32 ALA B C 1
ATOM 2231 O O . ALA B 1 32 ? -11.766 18.656 10.688 1 91.06 32 ALA B O 1
ATOM 2232 N N . LYS B 1 33 ? -13.398 20.219 10.469 1 93.06 33 LYS B N 1
ATOM 2233 C CA . LYS B 1 33 ? -12.602 21.188 11.234 1 93.06 33 LYS B CA 1
ATOM 2234 C C . LYS B 1 33 ? -12.305 20.672 12.633 1 93.06 33 LYS B C 1
ATOM 2236 O O . LYS B 1 33 ? -11.148 20.641 13.055 1 93.06 33 LYS B O 1
ATOM 2241 N N . ARG B 1 34 ? -13.312 20.25 13.312 1 93.12 34 ARG B N 1
ATOM 2242 C CA . ARG B 1 34 ? -13.156 19.75 14.68 1 93.12 34 ARG B CA 1
ATOM 2243 C C . ARG B 1 34 ? -12.242 18.547 14.719 1 93.12 34 ARG B C 1
ATOM 2245 O O . ARG B 1 34 ? -11.398 18.422 15.609 1 93.12 34 ARG B O 1
ATOM 2252 N N . GLU B 1 35 ? -12.398 17.703 13.836 1 93.44 35 GLU B N 1
ATOM 2253 C CA . GLU B 1 35 ? -11.578 16.5 13.742 1 93.44 35 GLU B CA 1
ATOM 2254 C C . GLU B 1 35 ? -10.109 16.859 13.547 1 93.44 35 GLU B C 1
ATOM 2256 O O . GLU B 1 35 ? -9.234 16.266 14.188 1 93.44 35 GLU B O 1
ATOM 2261 N N . ALA B 1 36 ? -9.867 17.781 12.719 1 94.94 36 ALA B N 1
ATOM 2262 C CA . ALA B 1 36 ? -8.5 18.203 12.445 1 94.94 36 ALA B CA 1
ATOM 2263 C C . ALA B 1 36 ? -7.859 18.828 13.68 1 94.94 36 ALA B C 1
ATOM 2265 O O . ALA B 1 36 ? -6.672 18.625 13.938 1 94.94 36 ALA B O 1
ATOM 2266 N N . GLU B 1 37 ? -8.625 19.547 14.398 1 96.62 37 GLU B N 1
ATOM 2267 C CA . GLU B 1 37 ? -8.125 20.156 15.633 1 96.62 37 GLU B CA 1
ATOM 2268 C C . GLU B 1 37 ? -7.777 19.094 16.672 1 96.62 37 GLU B C 1
ATOM 2270 O O . GLU B 1 37 ? -6.754 19.203 17.359 1 96.62 37 GLU B O 1
ATOM 2275 N N . LYS B 1 38 ? -8.602 18.156 16.781 1 96.38 38 LYS B N 1
ATOM 2276 C CA . LYS B 1 38 ? -8.312 17.062 17.688 1 96.38 38 LYS B CA 1
ATOM 2277 C C . LYS B 1 38 ? -7.027 16.328 17.281 1 96.38 38 LYS B C 1
ATOM 2279 O O . LYS B 1 38 ? -6.199 16 18.141 1 96.38 38 LYS B O 1
ATOM 2284 N N . LEU B 1 39 ? -6.883 16.109 16 1 97.06 39 LEU B N 1
ATOM 2285 C CA . LEU B 1 39 ? -5.695 15.445 15.492 1 97.06 39 LEU B CA 1
ATOM 2286 C C . LEU B 1 39 ? -4.445 16.281 15.766 1 97.06 39 LEU B C 1
ATOM 2288 O O . LEU B 1 39 ? -3.404 15.734 16.141 1 97.06 39 LEU B O 1
ATOM 2292 N N . SER B 1 40 ? -4.59 17.531 15.562 1 97.75 40 SER B N 1
ATOM 2293 C CA . SER B 1 40 ? -3.482 18.438 15.852 1 97.75 40 SER B CA 1
ATOM 2294 C C . SER B 1 40 ? -3.061 18.344 17.312 1 97.75 40 SER B C 1
ATOM 2296 O O . SER B 1 40 ? -1.867 18.312 17.625 1 97.75 40 SER B O 1
ATOM 2298 N N . ASN B 1 41 ? -3.986 18.297 18.141 1 97.25 41 ASN B N 1
ATOM 2299 C CA . ASN B 1 41 ? -3.721 18.234 19.578 1 97.25 41 ASN B CA 1
ATOM 2300 C C . ASN B 1 41 ? -3.004 16.938 19.953 1 97.25 41 ASN B C 1
ATOM 2302 O O . ASN B 1 41 ? -2.029 16.953 20.703 1 97.25 41 ASN B O 1
ATOM 2306 N N . ILE B 1 42 ? -3.488 15.875 19.453 1 97 42 ILE B N 1
ATOM 2307 C CA . ILE B 1 42 ? -2.896 14.586 19.797 1 97 42 ILE B CA 1
ATOM 2308 C C . ILE B 1 42 ? -1.468 14.516 19.266 1 97 42 ILE B C 1
ATOM 2310 O O . ILE B 1 42 ? -0.565 14.023 19.953 1 97 42 ILE B O 1
ATOM 2314 N N . LEU B 1 43 ? -1.219 14.953 18.047 1 97.31 43 LEU B N 1
ATOM 2315 C CA . LEU B 1 43 ? 0.122 14.938 17.469 1 97.31 43 LEU B CA 1
ATOM 2316 C C . LEU B 1 43 ? 1.068 15.82 18.281 1 97.31 43 LEU B C 1
ATOM 2318 O O . LEU B 1 43 ? 2.236 15.469 18.469 1 97.31 43 LEU B O 1
ATOM 2322 N N . SER B 1 44 ? 0.527 16.906 18.75 1 96.62 44 SER B N 1
ATOM 2323 C CA . SER B 1 44 ? 1.328 17.781 19.609 1 96.62 44 SER B CA 1
ATOM 2324 C C . SER B 1 44 ? 1.721 17.062 20.891 1 96.62 44 SER B C 1
ATOM 2326 O O . SER B 1 44 ? 2.865 17.172 21.344 1 96.62 44 SER B O 1
ATOM 2328 N N . ARG B 1 45 ? 0.841 16.375 21.438 1 94.81 45 ARG B N 1
ATOM 2329 C CA . ARG B 1 45 ? 1.104 15.617 22.656 1 94.81 45 ARG B CA 1
ATOM 2330 C C . ARG B 1 45 ? 2.137 14.523 22.422 1 94.81 45 ARG B C 1
ATOM 2332 O O . ARG B 1 45 ? 2.848 14.117 23.344 1 94.81 45 ARG B O 1
ATOM 2339 N N . LEU B 1 46 ? 2.189 14.086 21.266 1 94.69 46 LEU B N 1
ATOM 2340 C CA . LEU B 1 46 ? 3.154 13.055 20.906 1 94.69 46 LEU B CA 1
ATOM 2341 C C . LEU B 1 46 ? 4.477 13.68 20.469 1 94.69 46 LEU B C 1
ATOM 2343 O O . LEU B 1 46 ? 5.262 13.039 19.766 1 94.69 46 LEU B O 1
ATOM 2347 N N . ASN B 1 47 ? 4.656 14.961 20.688 1 93.12 47 ASN B N 1
ATOM 2348 C CA . ASN B 1 47 ? 5.902 15.703 20.531 1 93.12 47 ASN B CA 1
ATOM 2349 C C . ASN B 1 47 ? 6.188 16.031 19.078 1 93.12 47 ASN B C 1
ATOM 2351 O O . ASN B 1 47 ? 7.34 16.016 18.641 1 93.12 47 ASN B O 1
ATOM 2355 N N . TYR B 1 48 ? 5.188 16.188 18.312 1 96.62 48 TYR B N 1
ATOM 2356 C CA . TYR B 1 48 ? 5.34 16.75 16.969 1 96.62 48 TYR B CA 1
ATOM 2357 C C . TYR B 1 48 ? 5.18 18.266 16.984 1 96.62 48 TYR B C 1
ATOM 2359 O O . TYR B 1 48 ? 4.352 18.797 17.734 1 96.62 48 TYR B O 1
ATOM 2367 N N . LYS B 1 49 ? 6.02 18.938 16.234 1 97.31 49 LYS B N 1
ATOM 2368 C CA . LYS B 1 49 ? 5.711 20.312 15.875 1 97.31 49 LYS B CA 1
ATOM 2369 C C . LYS B 1 49 ? 4.637 20.375 14.797 1 97.31 49 LYS B C 1
ATOM 2371 O O . LYS B 1 49 ? 4.918 20.125 13.625 1 97.31 49 LYS B O 1
ATOM 2376 N N . VAL B 1 50 ? 3.436 20.828 15.211 1 98.19 50 VAL B N 1
ATOM 2377 C CA . VAL B 1 50 ? 2.285 20.672 14.328 1 98.19 50 VAL B CA 1
ATOM 2378 C C . VAL B 1 50 ? 1.945 22.016 13.672 1 98.19 50 VAL B C 1
ATOM 2380 O O . VAL B 1 50 ? 1.904 23.047 14.344 1 98.19 50 VAL B O 1
ATOM 2383 N N . LYS B 1 51 ? 1.789 22.016 12.406 1 98.44 51 LYS B N 1
ATOM 2384 C CA . LYS B 1 51 ? 1.2 23.109 11.641 1 98.44 51 LYS B CA 1
ATOM 2385 C C . LYS B 1 51 ? -0.19 22.734 11.133 1 98.44 51 LYS B C 1
ATOM 2387 O O . LYS B 1 51 ? -0.331 21.859 10.281 1 98.44 51 LYS B O 1
ATOM 2392 N N . LEU B 1 52 ? -1.204 23.344 11.695 1 98.56 52 LEU B N 1
ATOM 2393 C CA . LEU B 1 52 ? -2.59 23.125 11.297 1 98.56 52 LEU B CA 1
ATOM 2394 C C . LEU B 1 52 ? -3.076 24.219 10.359 1 98.56 52 LEU B C 1
ATOM 2396 O O . LEU B 1 52 ? -3.02 25.406 10.703 1 98.56 52 LEU B O 1
ATOM 2400 N N . MET B 1 53 ? -3.541 23.844 9.18 1 98.56 53 MET B N 1
ATOM 2401 C CA . MET B 1 53 ? -3.951 24.797 8.156 1 98.56 53 MET B CA 1
ATOM 2402 C C . MET B 1 53 ? -5.379 24.531 7.703 1 98.56 53 MET B C 1
ATOM 2404 O O . MET B 1 53 ? -5.723 23.391 7.359 1 98.56 53 MET B O 1
ATOM 2408 N N . HIS B 1 54 ? -6.23 25.609 7.668 1 97.75 54 HIS B N 1
ATOM 2409 C CA . HIS B 1 54 ? -7.633 25.5 7.277 1 97.75 54 HIS B CA 1
ATOM 2410 C C . HIS B 1 54 ? -7.883 26.203 5.941 1 97.75 54 HIS B C 1
ATOM 2412 O O . HIS B 1 54 ? -7.395 27.312 5.707 1 97.75 54 HIS B O 1
ATOM 2418 N N . ASN B 1 55 ? -8.562 25.5 5.082 1 96.69 55 ASN B N 1
ATOM 2419 C CA . ASN B 1 55 ? -9.109 26.078 3.861 1 96.69 55 ASN B CA 1
ATOM 2420 C C . ASN B 1 55 ? -8.023 26.75 3.021 1 96.69 55 ASN B C 1
ATOM 2422 O O . ASN B 1 55 ? -8.062 27.953 2.785 1 96.69 55 ASN B O 1
ATOM 2426 N N . LYS B 1 56 ? -7.188 25.891 2.547 1 97.94 56 LYS B N 1
ATOM 2427 C CA . LYS B 1 56 ? -6.094 26.344 1.689 1 97.94 56 LYS B CA 1
ATOM 2428 C C . LYS B 1 56 ? -6.379 26.016 0.224 1 97.94 56 LYS B C 1
ATOM 2430 O O . LYS B 1 56 ? -6.906 24.953 -0.094 1 97.94 56 LYS B O 1
ATOM 2435 N N . THR B 1 57 ? -6.066 26.953 -0.632 1 96.75 57 THR B N 1
ATOM 2436 C CA . THR B 1 57 ? -6.191 26.75 -2.072 1 96.75 57 THR B CA 1
ATOM 2437 C C . THR B 1 57 ? -5.164 25.734 -2.566 1 96.75 57 THR B C 1
ATOM 2439 O O . THR B 1 57 ? -4.25 25.375 -1.83 1 96.75 57 THR B O 1
ATOM 2442 N N . ALA B 1 58 ? -5.371 25.312 -3.811 1 96.69 58 ALA B N 1
ATOM 2443 C CA . ALA B 1 58 ? -4.434 24.375 -4.41 1 96.69 58 ALA B CA 1
ATOM 2444 C C . ALA B 1 58 ? -3.006 24.906 -4.367 1 96.69 58 ALA B C 1
ATOM 2446 O O . ALA B 1 58 ? -2.084 24.203 -3.943 1 96.69 58 ALA B O 1
ATOM 2447 N N . LYS B 1 59 ? -2.873 26.141 -4.766 1 97.56 59 LYS B N 1
ATOM 2448 C CA . LYS B 1 59 ? -1.552 26.75 -4.777 1 97.56 59 LYS B CA 1
ATOM 2449 C C . LYS B 1 59 ? -0.986 26.875 -3.363 1 97.56 59 LYS B C 1
ATOM 2451 O O . LYS B 1 59 ? 0.197 26.609 -3.141 1 97.56 59 LYS B O 1
ATOM 2456 N N . GLU B 1 60 ? -1.786 27.234 -2.467 1 98.25 60 GLU B N 1
ATOM 2457 C CA . GLU B 1 60 ? -1.343 27.375 -1.083 1 98.25 60 GLU B CA 1
ATOM 2458 C C . GLU B 1 60 ? -0.913 26.016 -0.509 1 98.25 60 GLU B C 1
ATOM 2460 O O . GLU B 1 60 ? 0.035 25.953 0.276 1 98.25 60 GLU B O 1
ATOM 2465 N N . ILE B 1 61 ? -1.612 25 -0.821 1 98.44 61 ILE B N 1
ATOM 2466 C CA . ILE B 1 61 ? -1.246 23.656 -0.374 1 98.44 61 ILE B CA 1
ATOM 2467 C C . ILE B 1 61 ? 0.142 23.297 -0.899 1 98.44 61 ILE B C 1
ATOM 2469 O O . ILE B 1 61 ? 1.006 22.859 -0.138 1 98.44 61 ILE B O 1
ATOM 2473 N N . GLU B 1 62 ? 0.346 23.5 -2.146 1 97.5 62 GLU B N 1
ATOM 2474 C CA . GLU B 1 62 ? 1.654 23.234 -2.736 1 97.5 62 GLU B CA 1
ATOM 2475 C C . GLU B 1 62 ? 2.748 24.047 -2.041 1 97.5 62 GLU B C 1
ATOM 2477 O O . GLU B 1 62 ? 3.82 23.516 -1.739 1 97.5 62 GLU B O 1
ATOM 2482 N N . ASP B 1 63 ? 2.463 25.281 -1.803 1 97.75 63 ASP B N 1
ATOM 2483 C CA . ASP B 1 63 ? 3.426 26.156 -1.149 1 97.75 63 ASP B CA 1
ATOM 2484 C C . ASP B 1 63 ? 3.768 25.656 0.251 1 97.75 63 ASP B C 1
ATOM 2486 O O . ASP B 1 63 ? 4.914 25.781 0.696 1 97.75 63 ASP B O 1
ATOM 2490 N N . LEU B 1 64 ? 2.777 25.188 0.925 1 98.06 64 LEU B N 1
ATOM 2491 C CA . LEU B 1 64 ? 2.998 24.688 2.271 1 98.06 64 LEU B CA 1
ATOM 2492 C C . LEU B 1 64 ? 4.008 23.531 2.26 1 98.06 64 LEU B C 1
ATOM 2494 O O . LEU B 1 64 ? 4.898 23.484 3.109 1 98.06 64 LEU B O 1
ATOM 2498 N N . TYR B 1 65 ? 3.92 22.625 1.323 1 97.06 65 TYR B N 1
ATOM 2499 C CA . TYR B 1 65 ? 4.852 21.516 1.24 1 97.06 65 TYR B CA 1
ATOM 2500 C C . TYR B 1 65 ? 6.227 21.984 0.781 1 97.06 65 TYR B C 1
ATOM 2502 O O . TYR B 1 65 ? 7.25 21.453 1.231 1 97.06 65 TYR B O 1
ATOM 2510 N N . GLN B 1 66 ? 6.254 22.953 -0.095 1 95.44 66 GLN B N 1
ATOM 2511 C CA . GLN B 1 66 ? 7.539 23.531 -0.487 1 95.44 66 GLN B CA 1
ATOM 2512 C C . GLN B 1 66 ? 8.25 24.156 0.709 1 95.44 66 GLN B C 1
ATOM 2514 O O . GLN B 1 66 ? 9.469 24.016 0.855 1 95.44 66 GLN B O 1
ATOM 2519 N N . GLN B 1 67 ? 7.484 24.812 1.492 1 95.38 67 GLN B N 1
ATOM 2520 C CA . GLN B 1 67 ? 8.039 25.422 2.689 1 95.38 67 GLN B CA 1
ATOM 2521 C C . GLN B 1 67 ? 8.609 24.375 3.641 1 95.38 67 GLN B C 1
ATOM 2523 O O . GLN B 1 67 ? 9.602 24.625 4.328 1 95.38 67 GLN B O 1
ATOM 2528 N N . GLU B 1 68 ? 7.965 23.219 3.695 1 94.12 68 GLU B N 1
ATOM 2529 C CA . GLU B 1 68 ? 8.43 22.156 4.582 1 94.12 68 GLU B CA 1
ATOM 2530 C C . GLU B 1 68 ? 9.836 21.703 4.207 1 94.12 68 GLU B C 1
ATOM 2532 O O . GLU B 1 68 ? 10.586 21.219 5.059 1 94.12 68 GLU B O 1
ATOM 2537 N N . CYS B 1 69 ? 10.188 21.844 2.941 1 91.38 69 CYS B N 1
ATOM 2538 C CA . CYS B 1 69 ? 11.508 21.422 2.471 1 91.38 69 CYS B CA 1
ATOM 2539 C C . CYS B 1 69 ? 12.602 22.25 3.139 1 91.38 69 CYS B C 1
ATOM 2541 O O . CYS B 1 69 ? 13.742 21.797 3.258 1 91.38 69 CYS B O 1
ATOM 2543 N N . CYS B 1 70 ? 12.273 23.453 3.615 1 89.56 70 CYS B N 1
ATOM 2544 C CA . CYS B 1 70 ? 13.25 24.359 4.188 1 89.56 70 CYS B CA 1
ATOM 2545 C C . CYS B 1 70 ? 13.281 24.25 5.711 1 89.56 70 CYS B C 1
ATOM 2547 O O . CYS B 1 70 ? 14.109 24.875 6.367 1 89.56 70 CYS B O 1
ATOM 2549 N N . CYS B 1 71 ? 12.477 23.406 6.25 1 91.5 71 CYS B N 1
ATOM 2550 C CA . CYS B 1 71 ? 12.383 23.281 7.699 1 91.5 71 CYS B CA 1
ATOM 2551 C C . CYS B 1 71 ? 13.336 22.219 8.219 1 91.5 71 CYS B C 1
ATOM 2553 O O . CYS B 1 71 ? 13.828 21.391 7.453 1 91.5 71 CYS B O 1
ATOM 2555 N N . GLU B 1 72 ? 13.641 22.375 9.43 1 90.75 72 GLU B N 1
ATOM 2556 C CA . GLU B 1 72 ? 14.367 21.297 10.109 1 90.75 72 GLU B CA 1
ATOM 2557 C C . GLU B 1 72 ? 13.43 20.172 10.523 1 90.75 72 GLU B C 1
ATOM 2559 O O . GLU B 1 72 ? 12.328 20.422 11.016 1 90.75 72 GLU B O 1
ATOM 2564 N N . HIS B 1 73 ? 13.891 18.969 10.281 1 93.19 73 HIS B N 1
ATOM 2565 C CA . HIS B 1 73 ? 13.031 17.828 10.555 1 93.19 73 HIS B CA 1
ATOM 2566 C C . HIS B 1 73 ? 13.719 16.844 11.5 1 93.19 73 HIS B C 1
ATOM 2568 O O . HIS B 1 73 ? 14.945 16.688 11.461 1 93.19 73 HIS B O 1
ATOM 2574 N N . GLY B 1 74 ? 12.945 16.266 12.297 1 93.62 74 GLY B N 1
ATOM 2575 C CA . GLY B 1 74 ? 13.406 15.164 13.125 1 93.62 74 GLY B CA 1
ATOM 2576 C C . GLY B 1 74 ? 13.375 13.828 12.406 1 93.62 74 GLY B C 1
ATOM 2577 O O . GLY B 1 74 ? 13.82 13.719 11.266 1 93.62 74 GLY B O 1
ATOM 2578 N N . GLU B 1 75 ? 12.836 12.828 13.086 1 94.75 75 GLU B N 1
ATOM 2579 C CA . GLU B 1 75 ? 12.922 11.445 12.609 1 94.75 75 GLU B CA 1
ATOM 2580 C C . GLU B 1 75 ? 11.805 11.141 11.609 1 94.75 75 GLU B C 1
ATOM 2582 O O . GLU B 1 75 ? 11.93 10.227 10.789 1 94.75 75 GLU B O 1
ATOM 2587 N N . TYR B 1 76 ? 10.773 11.875 11.789 1 96.56 76 TYR B N 1
ATOM 2588 C CA . TYR B 1 76 ? 9.609 11.578 10.953 1 96.56 76 TYR B CA 1
ATOM 2589 C C . TYR B 1 76 ? 8.969 12.867 10.438 1 96.56 76 TYR B C 1
ATOM 2591 O O . TYR B 1 76 ? 9.109 13.922 11.055 1 96.56 76 TYR B O 1
ATOM 2599 N N . PHE B 1 77 ? 8.359 12.781 9.32 1 97.31 77 PHE B N 1
ATOM 2600 C CA . PHE B 1 77 ? 7.41 13.766 8.828 1 97.31 77 PHE B CA 1
ATOM 2601 C C . PHE B 1 77 ? 6.031 13.148 8.648 1 97.31 77 PHE B C 1
ATOM 2603 O O . PHE B 1 77 ? 5.887 12.125 7.977 1 97.31 77 PHE B O 1
ATOM 2610 N N . VAL B 1 78 ? 5.027 13.766 9.258 1 98.44 78 VAL B N 1
ATOM 2611 C CA . VAL B 1 78 ? 3.656 13.273 9.172 1 98.44 78 VAL B CA 1
ATOM 2612 C C . VAL B 1 78 ? 2.764 14.336 8.539 1 98.44 78 VAL B C 1
ATOM 2614 O O . VAL B 1 78 ? 2.854 15.523 8.883 1 98.44 78 VAL B O 1
ATOM 2617 N N . SER B 1 79 ? 1.961 13.914 7.582 1 98.56 79 SER B N 1
ATOM 2618 C CA . SER B 1 79 ? 0.999 14.828 6.973 1 98.56 79 SER B CA 1
ATOM 2619 C C . SER B 1 79 ? -0.4 14.227 6.949 1 98.56 79 SER B C 1
ATOM 2621 O O . SER B 1 79 ? -0.573 13.062 6.578 1 98.56 79 SER B O 1
ATOM 2623 N N . VAL B 1 80 ? -1.378 14.984 7.391 1 98.5 80 VAL B N 1
ATOM 2624 C CA . VAL B 1 80 ? -2.791 14.641 7.277 1 98.5 80 VAL B CA 1
ATOM 2625 C C . VAL B 1 80 ? -3.49 15.617 6.336 1 98.5 80 VAL B C 1
ATOM 2627 O O . VAL B 1 80 ? -3.418 16.828 6.535 1 98.5 80 VAL B O 1
ATOM 2630 N N . ILE B 1 81 ? -4.133 15.102 5.336 1 97.88 81 ILE B N 1
ATOM 2631 C CA . ILE B 1 81 ? -4.875 15.922 4.391 1 97.88 81 ILE B CA 1
ATOM 2632 C C . ILE B 1 81 ? -6.34 15.492 4.371 1 97.88 81 ILE B C 1
ATOM 2634 O O . ILE B 1 81 ? -6.648 14.336 4.086 1 97.88 81 ILE B O 1
ATOM 2638 N N . SER B 1 82 ? -7.172 16.359 4.719 1 96.44 82 SER B N 1
ATOM 2639 C CA . SER B 1 82 ? -8.617 16.141 4.699 1 96.44 82 SER B CA 1
ATOM 2640 C C . SER B 1 82 ? -9.312 17.109 3.758 1 96.44 82 SER B C 1
ATOM 2642 O O . SER B 1 82 ? -9.359 18.312 4.023 1 96.44 82 SER B O 1
ATOM 2644 N N . SER B 1 83 ? -9.82 16.641 2.643 1 94.62 83 SER B N 1
ATOM 2645 C CA . SER B 1 83 ? -10.461 17.453 1.618 1 94.62 83 SER B CA 1
ATOM 2646 C C . SER B 1 83 ? -11.328 16.609 0.695 1 94.62 83 SER B C 1
ATOM 2648 O O . SER B 1 83 ? -11.555 15.422 0.964 1 94.62 83 SER B O 1
ATOM 2650 N N . HIS B 1 84 ? -11.961 17.219 -0.265 1 90.5 84 HIS B N 1
ATOM 2651 C CA . HIS B 1 84 ? -12.516 16.484 -1.395 1 90.5 84 HIS B CA 1
ATOM 2652 C C . HIS B 1 84 ? -11.422 16.016 -2.344 1 90.5 84 HIS B C 1
ATOM 2654 O O . HIS B 1 84 ? -10.336 16.609 -2.383 1 90.5 84 HIS B O 1
ATOM 2660 N N . GLY B 1 85 ? -11.805 14.984 -3.029 1 89.44 85 GLY B N 1
ATOM 2661 C CA . GLY B 1 85 ? -10.789 14.469 -3.939 1 89.44 85 GLY B CA 1
ATOM 2662 C C . GLY B 1 85 ? -11.352 13.508 -4.977 1 89.44 85 GLY B C 1
ATOM 2663 O O . GLY B 1 85 ? -12.555 13.25 -5 1 89.44 85 GLY B O 1
ATOM 2664 N N . LYS B 1 86 ? -10.461 13.141 -5.863 1 85.94 86 LYS B N 1
ATOM 2665 C CA . LYS B 1 86 ? -10.594 12.023 -6.801 1 85.94 86 LYS B CA 1
ATOM 2666 C C . LYS B 1 86 ? -9.297 11.234 -6.91 1 85.94 86 LYS B C 1
ATOM 2668 O O . LYS B 1 86 ? -8.336 11.508 -6.188 1 85.94 86 LYS B O 1
ATOM 2673 N N . GLU B 1 87 ? -9.289 10.281 -7.688 1 83.38 87 GLU B N 1
ATOM 2674 C CA . GLU B 1 87 ? -8.117 9.406 -7.727 1 83.38 87 GLU B CA 1
ATOM 2675 C C . GLU B 1 87 ? -6.848 10.195 -8.031 1 83.38 87 GLU B C 1
ATOM 2677 O O . GLU B 1 87 ? -6.723 10.797 -9.102 1 83.38 87 GLU B O 1
ATOM 2682 N N . GLY B 1 88 ? -5.926 10.148 -7.09 1 87.38 88 GLY B N 1
ATOM 2683 C CA . GLY B 1 88 ? -4.613 10.75 -7.254 1 87.38 88 GLY B CA 1
ATOM 2684 C C . GLY B 1 88 ? -4.617 12.25 -7.043 1 87.38 88 GLY B C 1
ATOM 2685 O O . GLY B 1 88 ? -3.582 12.906 -7.188 1 87.38 88 GLY B O 1
ATOM 2686 N N . VAL B 1 89 ? -5.84 12.766 -6.688 1 91.12 89 VAL B N 1
ATOM 2687 C CA . VAL B 1 89 ? -5.961 14.219 -6.625 1 91.12 89 VAL B CA 1
ATOM 2688 C C . VAL B 1 89 ? -6.754 14.617 -5.379 1 91.12 89 VAL B C 1
ATOM 2690 O O . VAL B 1 89 ? -7.719 13.945 -5.012 1 91.12 89 VAL B O 1
ATOM 2693 N N . ILE B 1 90 ? -6.277 15.68 -4.781 1 93.19 90 ILE B N 1
ATOM 2694 C CA . ILE B 1 90 ? -7.098 16.375 -3.789 1 93.19 90 ILE B CA 1
ATOM 2695 C C . ILE B 1 90 ? -7.438 17.781 -4.281 1 93.19 90 ILE B C 1
ATOM 2697 O O . ILE B 1 90 ? -6.73 18.328 -5.125 1 93.19 90 ILE B O 1
ATOM 2701 N N . PHE B 1 91 ? -8.492 18.312 -3.682 1 92.25 91 PHE B N 1
ATOM 2702 C CA . PHE B 1 91 ? -8.914 19.625 -4.137 1 92.25 91 PHE B CA 1
ATOM 2703 C C . PHE B 1 91 ? -8.633 20.688 -3.074 1 92.25 91 PHE B C 1
ATOM 2705 O O . PHE B 1 91 ? -8.844 20.453 -1.885 1 92.25 91 PHE B O 1
ATOM 2712 N N . GLY B 1 92 ? -8.125 21.844 -3.568 1 94.88 92 GLY B N 1
ATOM 2713 C CA . GLY B 1 92 ? -8.094 23 -2.699 1 94.88 92 GLY B CA 1
ATOM 2714 C C . GLY B 1 92 ? -9.469 23.594 -2.434 1 94.88 92 GLY B C 1
ATOM 2715 O O . GLY B 1 92 ? -10.445 23.203 -3.076 1 94.88 92 GLY B O 1
ATOM 2716 N N . CYS B 1 93 ? -9.508 24.484 -1.452 1 94.12 93 CYS B N 1
ATOM 2717 C CA . CYS B 1 93 ? -10.789 25.109 -1.131 1 94.12 93 CYS B CA 1
ATOM 2718 C C . CYS B 1 93 ? -11.305 25.922 -2.307 1 94.12 93 CYS B C 1
ATOM 2720 O O . CYS B 1 93 ? -12.484 26.297 -2.342 1 94.12 93 CYS B O 1
ATOM 2722 N N . ASP B 1 94 ? -10.484 26.25 -3.266 1 93.25 94 ASP B N 1
ATOM 2723 C CA . ASP B 1 94 ? -10.875 26.922 -4.5 1 93.25 94 ASP B CA 1
ATOM 2724 C C . ASP B 1 94 ? -11.328 25.922 -5.559 1 93.25 94 ASP B C 1
ATOM 2726 O O . ASP B 1 94 ? -11.477 26.281 -6.73 1 93.25 94 ASP B O 1
ATOM 2730 N N . SER B 1 95 ? -11.352 24.688 -5.266 1 90 95 SER B N 1
ATOM 2731 C CA . SER B 1 95 ? -11.844 23.594 -6.102 1 90 95 SER B CA 1
ATOM 2732 C C . SER B 1 95 ? -10.859 23.266 -7.219 1 90 95 SER B C 1
ATOM 2734 O O . SER B 1 95 ? -11.219 22.625 -8.211 1 90 95 SER B O 1
ATOM 2736 N N . GLU B 1 96 ? -9.672 23.828 -7.055 1 92.44 96 GLU B N 1
ATOM 2737 C CA . GLU B 1 96 ? -8.617 23.484 -7.996 1 92.44 96 GLU B CA 1
ATOM 2738 C C . GLU B 1 96 ? -7.895 22.203 -7.566 1 92.44 96 GLU B C 1
ATOM 2740 O O . GLU B 1 96 ? -7.656 22 -6.375 1 92.44 96 GLU B O 1
ATOM 2745 N N . PRO B 1 97 ? -7.547 21.406 -8.516 1 93.06 97 PRO B N 1
ATOM 2746 C CA . PRO B 1 97 ? -6.914 20.125 -8.195 1 93.06 97 PRO B CA 1
ATOM 2747 C C . PRO B 1 97 ? -5.445 20.266 -7.809 1 93.06 97 PRO B C 1
ATOM 2749 O O . PRO B 1 97 ? -4.742 21.125 -8.352 1 93.06 97 PRO B O 1
ATOM 2752 N N . VAL B 1 98 ? -4.977 19.453 -6.887 1 94.88 98 VAL B N 1
ATOM 2753 C CA . VAL B 1 98 ? -3.58 19.234 -6.52 1 94.88 98 VAL B CA 1
ATOM 2754 C C . VAL B 1 98 ? -3.229 17.766 -6.68 1 94.88 98 VAL B C 1
ATOM 2756 O O . VAL B 1 98 ? -3.848 16.891 -6.055 1 94.88 98 VAL B O 1
ATOM 2759 N N . LYS B 1 99 ? -2.258 17.484 -7.496 1 93.31 99 LYS B N 1
ATOM 2760 C CA . LYS B 1 99 ? -1.828 16.094 -7.668 1 93.31 99 LYS B CA 1
ATOM 2761 C C . LYS B 1 99 ? -1.025 15.625 -6.461 1 93.31 99 LYS B C 1
ATOM 2763 O O . LYS B 1 99 ? -0.032 16.25 -6.082 1 93.31 99 LYS B O 1
ATOM 2768 N N . LEU B 1 100 ? -1.42 14.5 -5.926 1 94.12 100 LEU B N 1
ATOM 2769 C CA . LEU B 1 100 ? -0.728 13.945 -4.766 1 94.12 100 LEU B CA 1
ATOM 2770 C C . LEU B 1 100 ? 0.708 13.57 -5.121 1 94.12 100 LEU B C 1
ATOM 2772 O O . LEU B 1 100 ? 1.623 13.781 -4.32 1 94.12 100 LEU B O 1
ATOM 2776 N N . THR B 1 101 ? 0.892 13.008 -6.301 1 89.88 101 THR B N 1
ATOM 2777 C CA . THR B 1 101 ? 2.23 12.648 -6.754 1 89.88 101 THR B CA 1
ATOM 2778 C C . THR B 1 101 ? 3.162 13.852 -6.703 1 89.88 101 THR B C 1
ATOM 2780 O O . THR B 1 101 ? 4.34 13.727 -6.359 1 89.88 101 THR B O 1
ATOM 2783 N N . TRP B 1 102 ? 2.621 14.977 -7.012 1 91.38 102 TRP B N 1
ATOM 2784 C CA . TRP B 1 102 ? 3.41 16.203 -6.977 1 91.38 102 TRP B CA 1
ATOM 2785 C C . TRP B 1 102 ? 3.803 16.562 -5.543 1 91.38 102 TRP B C 1
ATOM 2787 O O . TRP B 1 102 ? 4.957 16.906 -5.277 1 91.38 102 TRP B O 1
ATOM 2797 N N . ILE B 1 103 ? 2.9 16.438 -4.688 1 94.56 103 ILE B N 1
ATOM 2798 C CA . ILE B 1 103 ? 3.152 16.703 -3.275 1 94.56 103 ILE B CA 1
ATOM 2799 C C . ILE B 1 103 ? 4.258 15.789 -2.766 1 94.56 103 ILE B C 1
ATOM 2801 O O . ILE B 1 103 ? 5.191 16.234 -2.1 1 94.56 103 ILE B O 1
ATOM 2805 N N . PHE B 1 104 ? 4.184 14.555 -3.115 1 93.12 104 PHE B N 1
ATOM 2806 C CA . PHE B 1 104 ? 5.168 13.57 -2.672 1 93.12 104 PHE B CA 1
ATOM 2807 C C . PHE B 1 104 ? 6.543 13.891 -3.242 1 93.12 104 PHE B C 1
ATOM 2809 O O . PHE B 1 104 ? 7.551 13.781 -2.541 1 93.12 104 PHE B O 1
ATOM 2816 N N . GLN B 1 105 ? 6.523 14.297 -4.438 1 88.31 105 GLN B N 1
ATOM 2817 C CA . GLN B 1 105 ? 7.781 14.602 -5.113 1 88.31 105 GLN B CA 1
ATOM 2818 C C . GLN B 1 105 ? 8.445 15.836 -4.504 1 88.31 105 GLN B C 1
ATOM 2820 O O . GLN B 1 105 ? 9.672 15.906 -4.418 1 88.31 105 GLN B O 1
ATOM 2825 N N . ILE B 1 106 ? 7.648 16.812 -4.172 1 92.88 106 ILE B N 1
ATOM 2826 C CA . ILE B 1 106 ? 8.18 18 -3.531 1 92.88 106 ILE B CA 1
ATOM 2827 C C . ILE B 1 106 ? 9.031 17.609 -2.322 1 92.88 106 ILE B C 1
ATOM 2829 O O . ILE B 1 106 ? 10.148 18.109 -2.156 1 92.88 106 ILE B O 1
ATOM 2833 N N . LEU B 1 107 ? 8.57 16.672 -1.522 1 92.44 107 LEU B N 1
ATOM 2834 C CA . LEU B 1 107 ? 9.219 16.312 -0.263 1 92.44 107 LEU B CA 1
ATOM 2835 C C . LEU B 1 107 ? 10.391 15.367 -0.501 1 92.44 107 LEU B C 1
ATOM 2837 O O . LEU B 1 107 ? 11.141 15.055 0.426 1 92.44 107 LEU B O 1
ATOM 2841 N N . SER B 1 108 ? 10.523 14.914 -1.675 1 86.19 108 SER B N 1
ATOM 2842 C CA . SER B 1 108 ? 11.609 13.992 -1.981 1 86.19 108 SER B CA 1
ATOM 2843 C C . SER B 1 108 ? 12.594 14.609 -2.967 1 86.19 108 SER B C 1
ATOM 2845 O O . SER B 1 108 ? 13.414 13.898 -3.559 1 86.19 108 SER B O 1
ATOM 2847 N N . SER B 1 109 ? 12.461 15.781 -3.164 1 81.25 109 SER B N 1
ATOM 2848 C CA . SER B 1 109 ? 13.352 16.484 -4.082 1 81.25 109 SER B CA 1
ATOM 2849 C C . SER B 1 109 ? 14.75 16.625 -3.496 1 81.25 109 SER B C 1
ATOM 2851 O O . SER B 1 109 ? 14.93 16.562 -2.277 1 81.25 109 SER B O 1
ATOM 2853 N N . GLU B 1 110 ? 15.664 16.703 -4.363 1 76.25 110 GLU B N 1
ATOM 2854 C CA . GLU B 1 110 ? 17.062 16.859 -3.963 1 76.25 110 GLU B CA 1
ATOM 2855 C C . GLU B 1 110 ? 17.25 18.141 -3.133 1 76.25 110 GLU B C 1
ATOM 2857 O O . GLU B 1 110 ? 18.25 18.281 -2.436 1 76.25 110 GLU B O 1
ATOM 2862 N N . LYS B 1 111 ? 16.328 18.969 -3.27 1 76.44 111 LYS B N 1
ATOM 2863 C CA . LYS B 1 111 ? 16.375 20.203 -2.492 1 76.44 111 LYS B CA 1
ATOM 2864 C C . LYS B 1 111 ? 16.094 19.938 -1.018 1 76.44 111 LYS B C 1
ATOM 2866 O O . LYS B 1 111 ? 16.391 20.781 -0.161 1 76.44 111 LYS B O 1
ATOM 2871 N N . CYS B 1 112 ? 15.539 18.75 -0.753 1 79.12 112 CYS B N 1
ATOM 2872 C CA . CYS B 1 112 ? 15.148 18.406 0.607 1 79.12 112 CYS B CA 1
ATOM 2873 C C . CYS B 1 112 ? 15.875 17.141 1.071 1 79.12 112 CYS B C 1
ATOM 2875 O O . CYS B 1 112 ? 15.242 16.141 1.403 1 79.12 112 CYS B O 1
ATOM 2877 N N . LEU B 1 113 ? 17.125 17.219 1.273 1 80.06 113 LEU B N 1
ATOM 2878 C CA . LEU B 1 113 ? 17.953 16.047 1.502 1 80.06 113 LEU B CA 1
ATOM 2879 C C . LEU B 1 113 ? 17.516 15.297 2.762 1 80.06 113 LEU B C 1
ATOM 2881 O O . LEU B 1 113 ? 17.453 14.07 2.775 1 80.06 113 LEU B O 1
ATOM 2885 N N . VAL B 1 114 ? 17.156 16.078 3.73 1 84.94 114 VAL B N 1
ATOM 2886 C CA . VAL B 1 114 ? 16.781 15.453 4.996 1 84.94 114 VAL B CA 1
ATOM 2887 C C . VAL B 1 114 ? 15.508 14.648 4.816 1 84.94 114 VAL B C 1
ATOM 2889 O O . VAL B 1 114 ? 15.43 13.492 5.242 1 84.94 114 VAL B O 1
ATOM 2892 N N . LEU B 1 115 ? 14.57 15.211 4.129 1 89.25 115 LEU B N 1
ATOM 2893 C CA . LEU B 1 115 ? 13.266 14.578 3.957 1 89.25 115 LEU B CA 1
ATOM 2894 C C . LEU B 1 115 ? 13.383 13.336 3.076 1 89.25 115 LEU B C 1
ATOM 2896 O O . LEU B 1 115 ? 12.555 12.43 3.168 1 89.25 115 LEU B O 1
ATOM 2900 N N . THR B 1 116 ? 14.383 13.273 2.283 1 86.12 116 THR B N 1
ATOM 2901 C CA . THR B 1 116 ? 14.57 12.102 1.441 1 86.12 116 THR B CA 1
ATOM 2902 C C . THR B 1 116 ? 15.039 10.906 2.271 1 86.12 116 THR B C 1
ATOM 2904 O O . THR B 1 116 ? 14.906 9.758 1.848 1 86.12 116 THR B O 1
ATOM 2907 N N . LYS B 1 117 ? 15.516 11.172 3.441 1 89.19 117 LYS B N 1
ATOM 2908 C CA . LYS B 1 117 ? 16.172 10.125 4.223 1 89.19 117 LYS B CA 1
ATOM 2909 C C . LYS B 1 117 ? 15.266 9.648 5.363 1 89.19 117 LYS B C 1
ATOM 2911 O O . LYS B 1 117 ? 15.578 8.664 6.039 1 89.19 117 LYS B O 1
ATOM 2916 N N . ILE B 1 118 ? 14.219 10.375 5.594 1 94.12 118 ILE B N 1
ATOM 2917 C CA . ILE B 1 118 ? 13.359 9.992 6.707 1 94.12 118 ILE B CA 1
ATOM 2918 C C . ILE B 1 118 ? 12 9.516 6.18 1 94.12 118 ILE B C 1
ATOM 2920 O O . ILE B 1 118 ? 11.594 9.906 5.082 1 94.12 118 ILE B O 1
ATOM 2924 N N . PRO B 1 119 ? 11.305 8.719 7.02 1 96.5 119 PRO B N 1
ATOM 2925 C CA . PRO B 1 119 ? 9.961 8.289 6.621 1 96.5 119 PRO B CA 1
ATOM 2926 C C . PRO B 1 119 ? 8.977 9.453 6.527 1 96.5 119 PRO B C 1
ATOM 2928 O O . PRO B 1 119 ? 8.898 10.273 7.441 1 96.5 119 PRO B O 1
ATOM 2931 N N . LYS B 1 120 ? 8.367 9.531 5.438 1 97.31 120 LYS B N 1
ATOM 2932 C CA . LYS B 1 120 ? 7.25 10.445 5.203 1 97.31 120 LYS B CA 1
ATOM 2933 C C . LYS B 1 120 ? 5.918 9.703 5.242 1 97.31 120 LYS B C 1
ATOM 2935 O O . LYS B 1 120 ? 5.668 8.82 4.418 1 97.31 120 LYS B O 1
ATOM 2940 N N . ILE B 1 121 ? 5.051 10.117 6.156 1 98.38 121 ILE B N 1
ATOM 2941 C CA . ILE B 1 121 ? 3.805 9.398 6.418 1 98.38 121 ILE B CA 1
ATOM 2942 C C . ILE B 1 121 ? 2.615 10.297 6.082 1 98.38 121 ILE B C 1
ATOM 2944 O O . ILE B 1 121 ? 2.473 11.391 6.637 1 98.38 121 ILE B O 1
ATOM 2948 N N . PHE B 1 122 ? 1.754 9.766 5.199 1 98.31 122 PHE B N 1
ATOM 2949 C CA . PHE B 1 122 ? 0.59 10.539 4.777 1 98.31 122 PHE B CA 1
ATOM 2950 C C . PHE B 1 122 ? -0.7 9.812 5.148 1 98.31 122 PHE B C 1
ATOM 2952 O O . PHE B 1 122 ? -0.852 8.625 4.863 1 98.31 122 PHE B O 1
ATOM 2959 N N . PHE B 1 123 ? -1.604 10.516 5.758 1 98.38 123 PHE B N 1
ATOM 2960 C CA . PHE B 1 123 ? -2.988 10.086 5.938 1 98.38 123 PHE B CA 1
ATOM 2961 C C . PHE B 1 123 ? -3.93 10.953 5.109 1 98.38 123 PHE B C 1
ATOM 2963 O O . PHE B 1 123 ? -4.066 12.148 5.367 1 98.38 123 PHE B O 1
ATOM 2970 N N . ILE B 1 124 ? -4.617 10.336 4.184 1 96.94 124 ILE B N 1
ATOM 2971 C CA . ILE B 1 124 ? -5.395 11.117 3.223 1 96.94 124 ILE B CA 1
ATOM 2972 C C . ILE B 1 124 ? -6.879 10.789 3.371 1 96.94 124 ILE B C 1
ATOM 2974 O O . ILE B 1 124 ? -7.309 9.672 3.055 1 96.94 124 ILE B O 1
ATOM 2978 N N . GLN B 1 125 ? -7.629 11.719 3.842 1 95.06 125 GLN B N 1
ATOM 2979 C CA . GLN B 1 125 ? -9.086 11.664 3.895 1 95.06 125 GLN B CA 1
ATOM 2980 C C . GLN B 1 125 ? -9.711 12.391 2.707 1 95.06 125 GLN B C 1
ATOM 2982 O O . GLN B 1 125 ? -9.953 13.602 2.773 1 95.06 125 GLN B O 1
ATOM 2987 N N . ALA B 1 126 ? -9.953 11.727 1.673 1 91.56 126 ALA B N 1
ATOM 2988 C CA . ALA B 1 126 ? -10.57 12.203 0.44 1 91.56 126 ALA B CA 1
ATOM 2989 C C . ALA B 1 126 ? -11.125 11.047 -0.382 1 91.56 126 ALA B C 1
ATOM 2991 O O . ALA B 1 126 ? -10.594 9.93 -0.327 1 91.56 126 ALA B O 1
ATOM 2992 N N . CYS B 1 127 ? -12.078 11.266 -1.15 1 81.5 127 CYS B N 1
ATOM 2993 C CA . CYS B 1 127 ? -12.609 10.234 -2.037 1 81.5 127 CYS B CA 1
ATOM 2994 C C . CYS B 1 127 ? -11.633 9.945 -3.174 1 81.5 127 CYS B C 1
ATOM 2996 O O . CYS B 1 127 ? -10.734 10.742 -3.443 1 81.5 127 CYS B O 1
ATOM 2998 N N . ARG B 1 128 ? -11.758 8.75 -3.76 1 77.38 128 ARG B N 1
ATOM 2999 C CA . ARG B 1 128 ? -10.922 8.359 -4.887 1 77.38 128 ARG B CA 1
ATOM 3000 C C . ARG B 1 128 ? -11.766 7.895 -6.066 1 77.38 128 ARG B C 1
ATOM 3002 O O . ARG B 1 128 ? -11.312 7.094 -6.887 1 77.38 128 ARG B O 1
ATOM 3009 N N . GLY B 1 129 ? -12.852 8.32 -6.156 1 72.94 129 GLY B N 1
ATOM 3010 C CA . GLY B 1 129 ? -13.773 7.996 -7.23 1 72.94 129 GLY B CA 1
ATOM 3011 C C . GLY B 1 129 ? -15.227 8.203 -6.852 1 72.94 129 GLY B C 1
ATOM 3012 O O . GLY B 1 129 ? -15.523 8.758 -5.793 1 72.94 129 GLY B O 1
ATOM 3013 N N . ALA B 1 130 ? -16.203 8.141 -7.875 1 57.25 130 ALA B N 1
ATOM 3014 C CA . ALA B 1 130 ? -17.578 8.602 -7.785 1 57.25 130 ALA B CA 1
ATOM 3015 C C . ALA B 1 130 ? -18.5 7.488 -7.297 1 57.25 130 ALA B C 1
ATOM 3017 O O . ALA B 1 130 ? -19.703 7.699 -7.113 1 57.25 130 ALA B O 1
ATOM 3018 N N . GLU B 1 131 ? -18.156 6.215 -7.316 1 50.03 131 GLU B N 1
ATOM 3019 C CA . GLU B 1 131 ? -19.25 5.254 -7.285 1 50.03 131 GLU B CA 1
ATOM 3020 C C . GLU B 1 131 ? -19.969 5.277 -5.934 1 50.03 131 GLU B C 1
ATOM 3022 O O . GLU B 1 131 ? -19.438 4.758 -4.945 1 50.03 131 GLU B O 1
ATOM 3027 N N . PHE B 1 132 ? -20.5 6.434 -5.637 1 43.91 132 PHE B N 1
ATOM 3028 C CA . PHE B 1 132 ? -21.406 6.367 -4.492 1 43.91 132 PHE B CA 1
ATOM 3029 C C . PHE B 1 132 ? -22.625 5.496 -4.809 1 43.91 132 PHE B C 1
ATOM 3031 O O . PHE B 1 132 ? -23.172 5.566 -5.91 1 43.91 132 PHE B O 1
ATOM 3038 N N . ASP B 1 133 ? -22.688 4.445 -4.289 1 40.44 133 ASP B N 1
ATOM 3039 C CA . ASP B 1 133 ? -24.031 3.873 -4.293 1 40.44 133 ASP B CA 1
ATOM 3040 C C . ASP B 1 133 ? -25.062 4.891 -3.812 1 40.44 133 ASP B C 1
ATOM 3042 O O . ASP B 1 133 ? -24.812 5.625 -2.854 1 40.44 133 ASP B O 1
ATOM 3046 N N . GLN B 1 134 ? -26.016 5.332 -4.695 1 36.78 134 GLN B N 1
ATOM 3047 C CA . GLN B 1 134 ? -27.109 6.301 -4.75 1 36.78 134 GLN B CA 1
ATOM 3048 C C . GLN B 1 134 ? -27.781 6.457 -3.385 1 36.78 134 GLN B C 1
ATOM 3050 O O . GLN B 1 134 ? -28.625 7.332 -3.197 1 36.78 134 GLN B O 1
ATOM 3055 N N . GLY B 1 135 ? -28.109 5.57 -2.648 1 32.94 135 GLY B N 1
ATOM 3056 C CA . GLY B 1 135 ? -29.344 5.875 -1.94 1 32.94 135 GLY B CA 1
ATOM 3057 C C . GLY B 1 135 ? -29.188 6.953 -0.887 1 32.94 135 GLY B C 1
ATOM 3058 O O . GLY B 1 135 ? -30.172 7.457 -0.346 1 32.94 135 GLY B O 1
ATOM 3059 N N . VAL B 1 136 ? -28.203 6.926 0.051 1 36.94 136 VAL B N 1
ATOM 3060 C CA . VAL B 1 136 ? -28.328 7.801 1.209 1 36.94 136 VAL B CA 1
ATOM 3061 C C . VAL B 1 136 ? -27.484 9.062 1 1 36.94 136 VAL B C 1
ATOM 3063 O O . VAL B 1 136 ? -26.406 9 0.411 1 36.94 136 VAL B O 1
ATOM 3066 N N . VAL B 1 137 ? -28.109 10.289 1.122 1 39.88 137 VAL B N 1
ATOM 3067 C CA . VAL B 1 137 ? -27.5 11.617 1.081 1 39.88 137 VAL B CA 1
ATOM 3068 C C . VAL B 1 137 ? -26.328 11.672 2.041 1 39.88 137 VAL B C 1
ATOM 3070 O O . VAL B 1 137 ? -26.5 11.898 3.24 1 39.88 137 VAL B O 1
ATOM 3073 N N . VAL B 1 138 ? -25.422 10.766 1.962 1 45.47 138 VAL B N 1
ATOM 3074 C CA . VAL B 1 138 ? -24.25 10.891 2.83 1 45.47 138 VAL B CA 1
ATOM 3075 C C . VAL B 1 138 ? -23.219 11.805 2.178 1 45.47 138 VAL B C 1
ATOM 3077 O O . VAL B 1 138 ? -23.031 11.773 0.959 1 45.47 138 VAL B O 1
ATOM 3080 N N . GLU B 1 139 ? -22.875 12.898 3.035 1 50.44 139 GLU B N 1
ATOM 3081 C CA . GLU B 1 139 ? -21.797 13.758 2.551 1 50.44 139 GLU B CA 1
ATOM 3082 C C . GLU B 1 139 ? -20.562 12.938 2.193 1 50.44 139 GLU B C 1
ATOM 3084 O O . GLU B 1 139 ? -20.156 12.047 2.945 1 50.44 139 GLU B O 1
ATOM 3089 N N . CYS B 1 140 ? -20.25 12.875 0.975 1 49.19 140 CYS B N 1
ATOM 3090 C CA . CYS B 1 140 ? -19.031 12.211 0.537 1 49.19 140 CYS B CA 1
ATOM 3091 C C . CYS B 1 140 ? -18.016 13.219 0.023 1 49.19 140 CYS B C 1
ATOM 3093 O O . CYS B 1 140 ? -18.375 14.328 -0.363 1 49.19 140 CYS B O 1
ATOM 3095 N N . ASP B 1 141 ? -16.812 12.969 0.24 1 61.31 141 ASP B N 1
ATOM 3096 C CA . ASP B 1 141 ? -15.695 13.805 -0.194 1 61.31 141 ASP B CA 1
ATOM 3097 C C . ASP B 1 141 ? -15.391 13.594 -1.675 1 61.31 141 ASP B C 1
ATOM 3099 O O . ASP B 1 141 ? -14.234 13.648 -2.09 1 61.31 141 ASP B O 1
ATOM 3103 N N . SER B 1 142 ? -16.406 13.195 -2.438 1 47.91 142 SER B N 1
ATOM 3104 C CA . SER B 1 142 ? -16.203 12.992 -3.865 1 47.91 142 SER B CA 1
ATOM 3105 C C . SER B 1 142 ? -16.266 14.305 -4.629 1 47.91 142 SER B C 1
ATOM 3107 O O . SER B 1 142 ? -17.047 15.195 -4.27 1 47.91 142 SER B O 1
ATOM 3109 N N . GLY B 1 143 ? -15.219 14.539 -5.488 1 43.31 143 GLY B N 1
ATOM 3110 C CA . GLY B 1 143 ? -15.398 15.602 -6.461 1 43.31 143 GLY B CA 1
ATOM 3111 C C . GLY B 1 143 ? -16.438 15.289 -7.516 1 43.31 143 GLY B C 1
ATOM 3112 O O . GLY B 1 143 ? -16.766 14.117 -7.742 1 43.31 143 GLY B O 1
ATOM 3113 N N . GLU B 1 144 ? -17.234 16.172 -7.898 1 45.16 144 GLU B N 1
ATOM 3114 C CA . GLU B 1 144 ? -18.188 15.961 -8.984 1 45.16 144 GLU B CA 1
ATOM 3115 C C . GLU B 1 144 ? -17.5 15.414 -10.227 1 45.16 144 GLU B C 1
ATOM 3117 O O . GLU B 1 144 ? -16.375 15.82 -10.555 1 45.16 144 GLU B O 1
ATOM 3122 N N . PRO B 1 145 ? -18.062 14.305 -10.758 1 41.38 145 PRO B N 1
ATOM 3123 C CA . PRO B 1 145 ? -17.5 13.797 -12.016 1 41.38 145 PRO B CA 1
ATOM 3124 C C . PRO B 1 145 ? -17.344 14.891 -13.07 1 41.38 145 PRO B C 1
ATOM 3126 O O . PRO B 1 145 ? -18.281 15.664 -13.305 1 41.38 145 PRO B O 1
ATOM 3129 N N . GLU B 1 146 ? -16.328 15.625 -13.242 1 37.91 146 GLU B N 1
ATOM 3130 C CA . GLU B 1 146 ? -16.266 16.469 -14.43 1 37.91 146 GLU B CA 1
ATOM 3131 C C . GLU B 1 146 ? -16.172 15.633 -15.703 1 37.91 146 GLU B C 1
ATOM 3133 O O . GLU B 1 146 ? -15.492 14.602 -15.719 1 37.91 146 GLU B O 1
ATOM 3138 N N . PRO B 1 147 ? -17.094 15.984 -16.828 1 35.53 147 PRO B N 1
ATOM 3139 C CA . PRO B 1 147 ? -17.016 15.312 -18.125 1 35.53 147 PRO B CA 1
ATOM 3140 C C . PRO B 1 147 ? -15.57 15.133 -18.609 1 35.53 147 PRO B C 1
ATOM 3142 O O . PRO B 1 147 ? -15.156 14.016 -18.906 1 35.53 147 PRO B O 1
ATOM 3145 N N . ASP B 1 148 ? -15.219 16.078 -19.594 1 33.69 148 ASP B N 1
ATOM 3146 C CA . ASP B 1 148 ? -14.289 16.031 -20.719 1 33.69 148 ASP B CA 1
ATOM 3147 C C . ASP B 1 148 ? -12.852 16.219 -20.25 1 33.69 148 ASP B C 1
ATOM 3149 O O . ASP B 1 148 ? -12.281 17.297 -20.422 1 33.69 148 ASP B O 1
ATOM 3153 N N . CYS B 1 149 ? -12.523 16.016 -19.141 1 33.66 149 CYS B N 1
ATOM 3154 C CA . CYS B 1 149 ? -11.141 16.484 -19.031 1 33.66 149 CYS B CA 1
ATOM 3155 C C . CYS B 1 149 ? -10.242 15.781 -20.031 1 33.66 149 CYS B C 1
ATOM 3157 O O . CYS B 1 149 ? -10.398 14.586 -20.281 1 33.66 149 CYS B O 1
ATOM 3159 N N . GLU B 1 150 ? -9.672 16.547 -20.844 1 31.88 150 GLU B N 1
ATOM 3160 C CA . GLU B 1 150 ? -8.57 16.156 -21.719 1 31.88 150 GLU B CA 1
ATOM 3161 C C . GLU B 1 150 ? -7.527 15.352 -20.938 1 31.88 150 GLU B C 1
ATOM 3163 O O . GLU B 1 150 ? -7.137 15.727 -19.828 1 31.88 150 GLU B O 1
ATOM 3168 N N . PRO B 1 151 ? -7.363 14.094 -21.203 1 33.69 151 PRO B N 1
ATOM 3169 C CA . PRO B 1 151 ? -6.328 13.234 -20.625 1 33.69 151 PRO B CA 1
ATOM 3170 C C . PRO B 1 151 ? -4.969 13.922 -20.547 1 33.69 151 PRO B C 1
ATOM 3172 O O . PRO B 1 151 ? -4.359 14.219 -21.578 1 33.69 151 PRO B O 1
ATOM 3175 N N . ASP B 1 152 ? -4.816 15.023 -20 1 33.66 152 ASP B N 1
ATOM 3176 C CA . ASP B 1 152 ? -3.4 15.359 -19.891 1 33.66 152 ASP B CA 1
ATOM 3177 C C . ASP B 1 152 ? -2.58 14.133 -19.484 1 33.66 152 ASP B C 1
ATOM 3179 O O . ASP B 1 152 ? -3.055 13.289 -18.719 1 33.66 152 ASP B O 1
ATOM 3183 N N . CYS B 1 153 ? -1.544 13.766 -20.25 1 33.38 153 CYS B N 1
ATOM 3184 C CA . CYS B 1 153 ? -0.617 12.648 -20.344 1 33.38 153 CYS B CA 1
ATOM 3185 C C . CYS B 1 153 ? 0.01 12.336 -18.984 1 33.38 153 CYS B C 1
ATOM 3187 O O . CYS B 1 153 ? 0.96 11.555 -18.906 1 33.38 153 CYS B O 1
ATOM 3189 N N . PHE B 1 154 ? -0.088 13.297 -18.016 1 36.69 154 PHE B N 1
ATOM 3190 C CA . PHE B 1 154 ? 0.661 12.891 -16.844 1 36.69 154 PHE B CA 1
ATOM 3191 C C . PHE B 1 154 ? 0.01 11.68 -16.172 1 36.69 154 PHE B C 1
ATOM 3193 O O . PHE B 1 154 ? -1.21 11.641 -16 1 36.69 154 PHE B O 1
ATOM 3200 N N . SER B 1 155 ? 0.634 10.578 -16.328 1 46.72 155 SER B N 1
ATOM 3201 C CA . SER B 1 155 ? 0.28 9.258 -15.828 1 46.72 155 SER B CA 1
ATOM 3202 C C . SER B 1 155 ? -0.358 9.336 -14.445 1 46.72 155 SER B C 1
ATOM 3204 O O . SER B 1 155 ? 0.188 9.977 -13.547 1 46.72 155 SER B O 1
ATOM 3206 N N . ASP B 1 156 ? -1.618 9.43 -14.312 1 55.91 156 ASP B N 1
ATOM 3207 C CA . ASP B 1 156 ? -2.588 9.461 -13.227 1 55.91 156 ASP B CA 1
ATOM 3208 C C . ASP B 1 156 ? -2.248 8.422 -12.156 1 55.91 156 ASP B C 1
ATOM 3210 O O . ASP B 1 156 ? -3.014 8.219 -11.211 1 55.91 156 ASP B O 1
ATOM 3214 N N . TYR B 1 157 ? -0.945 7.875 -12.352 1 63.03 157 TYR B N 1
ATOM 3215 C CA . TYR B 1 157 ? -0.684 6.824 -11.375 1 63.03 157 TYR B CA 1
ATOM 3216 C C . TYR B 1 157 ? 0.029 7.383 -10.148 1 63.03 157 TYR B C 1
ATOM 3218 O O . TYR B 1 157 ? 0.814 8.328 -10.258 1 63.03 157 TYR B O 1
ATOM 3226 N N . LEU B 1 158 ? -0.384 6.934 -9.023 1 74.38 158 LEU B N 1
ATOM 3227 C CA . LEU B 1 158 ? 0.202 7.375 -7.766 1 74.38 158 LEU B CA 1
ATOM 3228 C C . LEU B 1 158 ? 1.582 6.758 -7.562 1 74.38 158 LEU B C 1
ATOM 3230 O O . LEU B 1 158 ? 1.701 5.551 -7.344 1 74.38 158 LEU B O 1
ATOM 3234 N N . SER B 1 159 ? 2.674 7.504 -7.82 1 81.06 159 SER B N 1
ATOM 3235 C CA . SER B 1 159 ? 4.039 7.102 -7.504 1 81.06 159 SER B CA 1
ATOM 3236 C C . SER B 1 159 ? 4.484 7.664 -6.156 1 81.06 159 SER B C 1
ATOM 3238 O O . SER B 1 159 ? 4.242 8.836 -5.859 1 81.06 159 SER B O 1
ATOM 3240 N N . ILE B 1 160 ? 5.066 6.805 -5.312 1 88.5 160 ILE B N 1
ATOM 3241 C CA . ILE B 1 160 ? 5.547 7.273 -4.02 1 88.5 160 ILE B CA 1
ATOM 3242 C C . ILE B 1 160 ? 7.074 7.207 -3.98 1 88.5 160 ILE B C 1
ATOM 3244 O O . ILE B 1 160 ? 7.668 6.223 -4.422 1 88.5 160 ILE B O 1
ATOM 3248 N N . PRO B 1 161 ? 7.758 8.273 -3.574 1 88.62 161 PRO B N 1
ATOM 3249 C CA . PRO B 1 161 ? 9.211 8.266 -3.426 1 88.62 161 PRO B CA 1
ATOM 3250 C C . PRO B 1 161 ? 9.688 7.344 -2.303 1 88.62 161 PRO B C 1
ATOM 3252 O O . PRO B 1 161 ? 8.867 6.766 -1.585 1 88.62 161 PRO B O 1
ATOM 3255 N N . PRO B 1 162 ? 11.031 7.145 -2.229 1 87.75 162 PRO B N 1
ATOM 3256 C CA . PRO B 1 162 ? 11.555 6.27 -1.177 1 87.75 162 PRO B CA 1
ATOM 3257 C C . PRO B 1 162 ? 11.141 6.711 0.223 1 87.75 162 PRO B C 1
ATOM 3259 O O . PRO B 1 162 ? 10.969 7.906 0.471 1 87.75 162 PRO B O 1
ATOM 3262 N N . GLN B 1 163 ? 10.977 5.762 1.11 1 92.88 163 GLN B N 1
ATOM 3263 C CA . GLN B 1 163 ? 10.664 5.984 2.518 1 92.88 163 GLN B CA 1
ATOM 3264 C C . GLN B 1 163 ? 9.336 6.719 2.674 1 92.88 163 GLN B C 1
ATOM 3266 O O . GLN B 1 163 ? 9.242 7.699 3.416 1 92.88 163 GLN B O 1
ATOM 3271 N N . THR B 1 164 ? 8.367 6.242 1.984 1 95.06 164 THR B N 1
ATOM 3272 C CA . THR B 1 164 ? 7.062 6.887 2.006 1 95.06 164 THR B CA 1
ATOM 3273 C C . THR B 1 164 ? 5.965 5.875 2.332 1 95.06 164 THR B C 1
ATOM 3275 O O . THR B 1 164 ? 6.008 4.734 1.865 1 95.06 164 THR B O 1
ATOM 3278 N N . VAL B 1 165 ? 5.066 6.312 3.154 1 97.38 165 VAL B N 1
ATOM 3279 C CA . VAL B 1 165 ? 3.836 5.594 3.455 1 97.38 165 VAL B CA 1
ATOM 3280 C C . VAL B 1 165 ? 2.631 6.496 3.199 1 97.38 165 VAL B C 1
ATOM 3282 O O . VAL B 1 165 ? 2.607 7.648 3.637 1 97.38 165 VAL B O 1
ATOM 3285 N N . VAL B 1 166 ? 1.72 5.945 2.449 1 97.38 166 VAL B N 1
ATOM 3286 C CA . VAL B 1 166 ? 0.481 6.68 2.215 1 97.38 166 VAL B CA 1
ATOM 3287 C C . VAL B 1 166 ? -0.716 5.805 2.578 1 97.38 166 VAL B C 1
ATOM 3289 O O . VAL B 1 166 ? -0.914 4.738 1.991 1 97.38 166 VAL B O 1
ATOM 3292 N N . MET B 1 167 ? -1.441 6.254 3.518 1 98 167 MET B N 1
ATOM 3293 C CA . MET B 1 167 ? -2.693 5.582 3.854 1 98 167 MET B CA 1
ATOM 3294 C C . MET B 1 167 ? -3.891 6.391 3.365 1 98 167 MET B C 1
ATOM 3296 O O . MET B 1 167 ? -4.016 7.578 3.682 1 98 167 MET B O 1
ATOM 3300 N N . PHE B 1 168 ? -4.699 5.73 2.639 1 95.5 168 PHE B N 1
ATOM 3301 C CA . PHE B 1 168 ? -5.898 6.34 2.082 1 95.5 168 PHE B CA 1
ATOM 3302 C C . PHE B 1 168 ? -7.137 5.91 2.861 1 95.5 168 PHE B C 1
ATOM 3304 O O . PHE B 1 168 ? -7.254 4.75 3.262 1 95.5 168 PHE B O 1
ATOM 3311 N N . ALA B 1 169 ? -8.078 6.844 2.922 1 93 169 ALA B N 1
ATOM 3312 C CA . ALA B 1 169 ? -9.336 6.551 3.602 1 93 169 ALA B CA 1
ATOM 3313 C C . ALA B 1 169 ? -10.141 5.496 2.846 1 93 169 ALA B C 1
ATOM 3315 O O . ALA B 1 169 ? -11 4.828 3.426 1 93 169 ALA B O 1
ATOM 3316 N N . CYS B 1 170 ? -9.844 5.363 1.552 1 87.94 170 CYS B N 1
ATOM 3317 C CA . CYS B 1 170 ? -10.57 4.383 0.755 1 87.94 170 CYS B CA 1
ATOM 3318 C C . CYS B 1 170 ? -9.703 3.854 -0.382 1 87.94 170 CYS B C 1
ATOM 3320 O O . CYS B 1 170 ? -8.68 4.457 -0.722 1 87.94 170 CYS B O 1
ATOM 3322 N N . SER B 1 171 ? -10.125 2.688 -0.874 1 84 171 SER B N 1
ATOM 3323 C CA . SER B 1 171 ? -9.469 2.127 -2.051 1 84 171 SER B CA 1
ATOM 3324 C C . SER B 1 171 ? -9.812 2.922 -3.307 1 84 171 SER B C 1
ATOM 3326 O O . SER B 1 171 ? -10.805 3.652 -3.332 1 84 171 SER B O 1
ATOM 3328 N N . PRO B 1 172 ? -8.938 2.785 -4.352 1 80.62 172 PRO B N 1
ATOM 3329 C CA . PRO B 1 172 ? -9.258 3.469 -5.605 1 80.62 172 PRO B CA 1
ATOM 3330 C C . PRO B 1 172 ? -10.656 3.135 -6.117 1 80.62 172 PRO B C 1
ATOM 3332 O O . PRO B 1 172 ? -11.078 1.978 -6.062 1 80.62 172 PRO B O 1
ATOM 3335 N N . GLY B 1 173 ? -11.359 4.145 -6.539 1 73.75 173 GLY B N 1
ATOM 3336 C CA . GLY B 1 173 ? -12.695 3.971 -7.074 1 73.75 173 GLY B CA 1
ATOM 3337 C C . GLY B 1 173 ? -13.781 4.051 -6.016 1 73.75 173 GLY B C 1
ATOM 3338 O O . GLY B 1 173 ? -14.969 4.062 -6.336 1 73.75 173 GLY B O 1
ATOM 3339 N N . TYR B 1 174 ? -13.367 4.184 -4.758 1 74.44 174 TYR B N 1
ATOM 3340 C CA . TYR B 1 174 ? -14.336 4.172 -3.668 1 74.44 174 TYR B CA 1
ATOM 3341 C C . TYR B 1 174 ? -14.445 5.543 -3.016 1 74.44 174 TYR B C 1
ATOM 3343 O O . TYR B 1 174 ? -13.68 6.453 -3.342 1 74.44 174 TYR B O 1
ATOM 3351 N N . VAL B 1 175 ? -15.398 5.633 -2.125 1 76.19 175 VAL B N 1
ATOM 3352 C CA . VAL B 1 175 ? -15.727 6.91 -1.505 1 76.19 175 VAL B CA 1
ATOM 3353 C C . VAL B 1 175 ? -15.32 6.891 -0.034 1 76.19 175 VAL B C 1
ATOM 3355 O O . VAL B 1 175 ? -15.422 5.859 0.632 1 76.19 175 VAL B O 1
ATOM 3358 N N . ALA B 1 176 ? -14.82 8.062 0.34 1 80.12 176 ALA B N 1
ATOM 3359 C CA . ALA B 1 176 ? -14.539 8.312 1.75 1 80.12 176 ALA B CA 1
ATOM 3360 C C . ALA B 1 176 ? -15.672 9.102 2.4 1 80.12 176 ALA B C 1
ATOM 3362 O O . ALA B 1 176 ? -16.141 10.094 1.841 1 80.12 176 ALA B O 1
ATOM 3363 N N . PHE B 1 177 ? -16.031 8.711 3.586 1 75.62 177 PHE B N 1
ATOM 3364 C CA . PHE B 1 177 ? -17.234 9.273 4.191 1 75.62 177 PHE B CA 1
ATOM 3365 C C . PHE B 1 177 ? -16.875 10.227 5.328 1 75.62 177 PHE B C 1
ATOM 3367 O O . PHE B 1 177 ? -15.883 10.023 6.02 1 75.62 177 PHE B O 1
ATOM 3374 N N . LEU B 1 178 ? -17.703 11.266 5.395 1 74.38 178 LEU B N 1
ATOM 3375 C CA . LEU B 1 178 ? -17.609 12.266 6.453 1 74.38 178 LEU B CA 1
ATOM 3376 C C . LEU B 1 178 ? -19 12.68 6.93 1 74.38 178 LEU B C 1
ATOM 3378 O O . LEU B 1 178 ? -19.906 12.852 6.117 1 74.38 178 LEU B O 1
ATOM 3382 N N . ASN B 1 179 ? -19.172 12.656 8.273 1 73.12 179 ASN B N 1
ATOM 3383 C CA . ASN B 1 179 ? -20.406 13.188 8.852 1 73.12 179 ASN B CA 1
ATOM 3384 C C . ASN B 1 179 ? -20.125 14.336 9.812 1 73.12 179 ASN B C 1
ATOM 3386 O O . ASN B 1 179 ? -19 14.852 9.859 1 73.12 179 ASN B O 1
ATOM 3390 N N . VAL B 1 180 ? -21.125 14.781 10.445 1 72.56 180 VAL B N 1
ATOM 3391 C CA . VAL B 1 180 ? -21.016 15.953 11.305 1 72.56 180 VAL B CA 1
ATOM 3392 C C . VAL B 1 180 ? -20.047 15.672 12.453 1 72.56 180 VAL B C 1
ATOM 3394 O O . VAL B 1 180 ? -1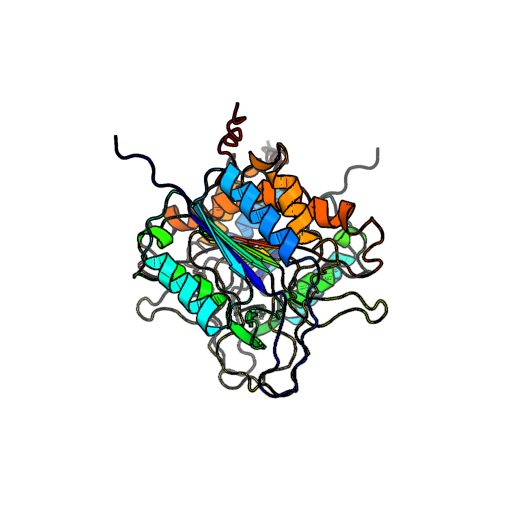9.516 16.594 13.07 1 72.56 180 VAL B O 1
ATOM 3397 N N . PHE B 1 181 ? -19.812 14.414 12.727 1 74.12 181 PHE B N 1
ATOM 3398 C CA . PHE B 1 181 ? -18.906 14.047 13.812 1 74.12 181 PHE B CA 1
ATOM 3399 C C . PHE B 1 181 ? -17.484 13.812 13.273 1 74.12 181 PHE B C 1
ATOM 3401 O O . PHE B 1 181 ? -16.547 13.68 14.055 1 74.12 181 PHE B O 1
ATOM 3408 N N . GLY B 1 182 ? -17.453 13.852 11.992 1 81.5 182 GLY B N 1
ATOM 3409 C CA . GLY B 1 182 ? -16.141 13.617 11.391 1 81.5 182 GLY B CA 1
ATOM 3410 C C . GLY B 1 182 ? -16.125 12.453 10.422 1 81.5 182 GLY B C 1
ATOM 3411 O O . GLY B 1 182 ? -17.188 12.039 9.922 1 81.5 182 GLY B O 1
ATOM 3412 N N . SER B 1 183 ? -14.961 12.109 10.016 1 88.38 183 SER B N 1
ATOM 3413 C CA . SER B 1 183 ? -14.797 11.008 9.078 1 88.38 183 SER B CA 1
ATOM 3414 C C . SER B 1 183 ? -14.508 9.703 9.805 1 88.38 183 SER B C 1
ATOM 3416 O O . SER B 1 183 ? -13.93 9.711 10.898 1 88.38 183 SER B O 1
ATOM 3418 N N . MET B 1 184 ? -14.914 8.609 9.258 1 86.94 184 MET B N 1
ATOM 3419 C CA . MET B 1 184 ? -14.664 7.297 9.852 1 86.94 184 MET B CA 1
ATOM 3420 C C . MET B 1 184 ? -13.164 7.016 9.93 1 86.94 184 MET B C 1
ATOM 3422 O O . MET B 1 184 ? -12.672 6.512 10.938 1 86.94 184 MET B O 1
ATOM 3426 N N . PHE B 1 185 ? -12.531 7.426 8.969 1 93.44 185 PHE B N 1
ATOM 3427 C CA . PHE B 1 185 ? -11.109 7.141 8.836 1 93.44 185 PHE B CA 1
ATOM 3428 C C . PHE B 1 185 ? -10.305 7.922 9.867 1 93.44 185 PHE B C 1
ATOM 3430 O O . PHE B 1 185 ? -9.539 7.336 10.641 1 93.44 185 PHE B O 1
ATOM 3437 N N . LEU B 1 186 ? -10.438 9.188 9.938 1 94.88 186 LEU B N 1
ATOM 3438 C CA . LEU B 1 186 ? -9.633 10 10.844 1 94.88 186 LEU B CA 1
ATOM 3439 C C . LEU B 1 186 ? -10.062 9.789 12.297 1 94.88 186 LEU B C 1
ATOM 3441 O O . LEU B 1 186 ? -9.25 9.906 13.211 1 94.88 186 LEU B O 1
ATOM 3445 N N . GLN B 1 187 ? -11.328 9.438 12.516 1 91.94 187 GLN B N 1
ATOM 3446 C CA . GLN B 1 187 ? -11.75 9.062 13.859 1 91.94 187 GLN B CA 1
ATOM 3447 C C . GLN B 1 187 ? -11.047 7.789 14.32 1 91.94 187 GLN B C 1
ATOM 3449 O O . GLN B 1 187 ? -10.664 7.668 15.484 1 91.94 187 GLN B O 1
ATOM 3454 N N . ALA B 1 188 ? -10.992 6.863 13.406 1 93.81 188 ALA B N 1
ATOM 3455 C CA . ALA B 1 188 ? -10.25 5.645 13.711 1 93.81 188 ALA B CA 1
ATOM 3456 C C . ALA B 1 188 ? -8.789 5.957 14.016 1 93.81 188 ALA B C 1
ATOM 3458 O O . ALA B 1 188 ? -8.211 5.406 14.961 1 93.81 188 ALA B O 1
ATOM 3459 N N . LEU B 1 189 ? -8.18 6.809 13.227 1 96.75 189 LEU B N 1
ATOM 3460 C CA . LEU B 1 189 ? -6.809 7.23 13.469 1 96.75 189 LEU B CA 1
ATOM 3461 C C . LEU B 1 189 ? -6.664 7.855 14.852 1 96.75 189 LEU B C 1
ATOM 3463 O O . LEU B 1 189 ? -5.754 7.5 15.602 1 96.75 189 LEU B O 1
ATOM 3467 N N . LEU B 1 190 ? -7.586 8.758 15.195 1 95.44 190 LEU B N 1
ATOM 3468 C CA . LEU B 1 190 ? -7.57 9.414 16.5 1 95.44 190 LEU B CA 1
ATOM 3469 C C . LEU B 1 190 ? -7.648 8.383 17.625 1 95.44 190 LEU B C 1
ATOM 3471 O O . LEU B 1 190 ? -6.883 8.453 18.578 1 95.44 190 LEU B O 1
ATOM 3475 N N . LYS B 1 191 ? -8.539 7.484 17.469 1 94.31 191 LYS B N 1
ATOM 3476 C CA . LYS B 1 191 ? -8.727 6.453 18.484 1 94.31 191 LYS B CA 1
ATOM 3477 C C . LYS B 1 191 ? -7.449 5.652 18.703 1 94.31 191 LYS B C 1
ATOM 3479 O O . LYS B 1 191 ? -7.043 5.414 19.844 1 94.31 191 LYS B O 1
ATOM 3484 N N . VAL B 1 192 ? -6.848 5.266 17.641 1 95.81 192 VAL B N 1
ATOM 3485 C CA . VAL B 1 192 ? -5.637 4.449 17.688 1 95.81 192 VAL B CA 1
ATOM 3486 C C . VAL B 1 192 ? -4.492 5.258 18.297 1 95.81 192 VAL B C 1
ATOM 3488 O O . VAL B 1 192 ? -3.701 4.734 19.078 1 95.81 192 VAL B O 1
ATOM 3491 N N . LEU B 1 193 ? -4.359 6.535 18.016 1 96.38 193 LEU B N 1
ATOM 3492 C CA . LEU B 1 193 ? -3.281 7.383 18.516 1 96.38 193 LEU B CA 1
ATOM 3493 C C . LEU B 1 193 ? -3.48 7.703 19.984 1 96.38 193 LEU B C 1
ATOM 3495 O O . LEU B 1 193 ? -2.514 7.969 20.703 1 96.38 193 LEU B O 1
ATOM 3499 N N . GLU B 1 194 ? -4.695 7.691 20.422 1 94.69 194 GLU B N 1
ATOM 3500 C CA . GLU B 1 194 ? -5.004 7.988 21.812 1 94.69 194 GLU B CA 1
ATOM 3501 C C . GLU B 1 194 ? -4.824 6.754 22.688 1 94.69 194 GLU B C 1
ATOM 3503 O O . GLU B 1 194 ? -4.652 6.871 23.906 1 94.69 194 GLU B O 1
ATOM 3508 N N . GLY B 1 195 ? -4.863 5.652 22.094 1 93.31 195 GLY B N 1
ATOM 3509 C CA . GLY B 1 195 ? -4.781 4.41 22.844 1 93.31 195 GLY B CA 1
ATOM 3510 C C . GLY B 1 195 ? -3.379 3.834 22.891 1 93.31 195 GLY B C 1
ATOM 3511 O O . GLY B 1 195 ? -2.42 4.484 22.469 1 93.31 195 GLY B O 1
ATOM 3512 N N . GLU B 1 196 ? -3.297 2.594 23.422 1 93.06 196 GLU B N 1
ATOM 3513 C CA . GLU B 1 196 ? -2.021 1.898 23.562 1 93.06 196 GLU B CA 1
ATOM 3514 C C . GLU B 1 196 ? -1.482 1.45 22.203 1 93.06 196 GLU B C 1
ATOM 3516 O O . GLU B 1 196 ? -0.287 1.186 22.062 1 93.06 196 GLU B O 1
ATOM 3521 N N . GLU B 1 197 ? -2.352 1.456 21.266 1 93.75 197 GLU B N 1
ATOM 3522 C CA . GLU B 1 197 ? -1.961 0.988 19.938 1 93.75 197 GLU B CA 1
ATOM 3523 C C . GLU B 1 197 ? -0.949 1.933 19.297 1 93.75 197 GLU B C 1
ATOM 3525 O O . GLU B 1 197 ? -0.283 1.568 18.328 1 93.75 197 GLU B O 1
ATOM 3530 N N . ARG B 1 198 ? -0.812 3.104 19.797 1 94.12 198 ARG B N 1
ATOM 3531 C CA . ARG B 1 198 ? 0.103 4.086 19.234 1 94.12 198 ARG B CA 1
ATOM 3532 C C . ARG B 1 198 ? 1.544 3.588 19.281 1 94.12 198 ARG B C 1
ATOM 3534 O O . ARG B 1 198 ? 2.402 4.07 18.547 1 94.12 198 ARG B O 1
ATOM 3541 N N . HIS B 1 199 ? 1.85 2.562 20.141 1 95.25 199 HIS B N 1
ATOM 3542 C CA . HIS B 1 199 ? 3.207 2.061 20.312 1 95.25 199 HIS B CA 1
ATOM 3543 C C . HIS B 1 199 ? 3.541 0.996 19.266 1 95.25 199 HIS B C 1
ATOM 3545 O O . HIS B 1 199 ? 4.688 0.546 19.172 1 95.25 199 HIS B O 1
ATOM 3551 N N . LEU B 1 200 ? 2.592 0.636 18.5 1 95.94 200 LEU B N 1
ATOM 3552 C CA . LEU B 1 200 ? 2.797 -0.374 17.469 1 95.94 200 LEU B CA 1
ATOM 3553 C C . LEU B 1 200 ? 3.641 0.182 16.328 1 95.94 200 LEU B C 1
ATOM 3555 O O . LEU B 1 200 ? 3.68 1.396 16.109 1 95.94 200 LEU B O 1
ATOM 3559 N N . ALA B 1 201 ? 4.383 -0.807 15.664 1 97.31 201 ALA B N 1
ATOM 3560 C CA . ALA B 1 201 ? 4.988 -0.427 14.391 1 97.31 201 ALA B CA 1
ATOM 3561 C C . ALA B 1 201 ? 3.943 0.14 13.43 1 97.31 201 ALA B C 1
ATOM 3563 O O . ALA B 1 201 ? 2.793 -0.305 13.422 1 97.31 201 ALA B O 1
ATOM 3564 N N . LEU B 1 202 ? 4.324 1.052 12.602 1 98.12 202 LEU B N 1
ATOM 3565 C CA . LEU B 1 202 ? 3.416 1.812 11.75 1 98.12 202 LEU B CA 1
ATOM 3566 C C . LEU B 1 202 ? 2.549 0.877 10.914 1 98.12 202 LEU B C 1
ATOM 3568 O O . LEU B 1 202 ? 1.335 1.071 10.812 1 98.12 202 LEU B O 1
ATOM 3572 N N . ASN B 1 203 ? 3.158 -0.138 10.305 1 97.31 203 ASN B N 1
ATOM 3573 C CA . ASN B 1 203 ? 2.385 -1.063 9.484 1 97.31 203 ASN B CA 1
ATOM 3574 C C . ASN B 1 203 ? 1.272 -1.731 10.281 1 97.31 203 ASN B C 1
ATOM 3576 O O . ASN B 1 203 ? 0.156 -1.896 9.789 1 97.31 203 ASN B O 1
ATOM 3580 N N . ARG B 1 204 ? 1.595 -2.121 11.438 1 97.06 204 ARG B N 1
ATOM 3581 C CA . ARG B 1 204 ? 0.604 -2.742 12.305 1 97.06 204 ARG B CA 1
ATOM 3582 C C . ARG B 1 204 ? -0.453 -1.731 12.742 1 97.06 204 ARG B C 1
ATOM 3584 O O . ARG B 1 204 ? -1.639 -2.059 12.82 1 97.06 204 ARG B O 1
ATOM 3591 N N . LEU B 1 205 ? 0.002 -0.588 13.094 1 97.88 205 LEU B N 1
ATOM 3592 C CA . LEU B 1 205 ? -0.907 0.487 13.477 1 97.88 205 LEU B CA 1
ATOM 3593 C C . LEU B 1 205 ? -1.93 0.75 12.375 1 97.88 205 LEU B C 1
ATOM 3595 O O . LEU B 1 205 ? -3.127 0.857 12.648 1 97.88 205 LEU B O 1
ATOM 3599 N N . MET B 1 206 ? -1.487 0.826 11.125 1 98.19 206 MET B N 1
ATOM 3600 C CA . MET B 1 206 ? -2.369 1.095 9.992 1 98.19 206 MET B CA 1
ATOM 3601 C C . MET B 1 206 ? -3.328 -0.068 9.766 1 98.19 206 MET B C 1
ATOM 3603 O O . MET B 1 206 ? -4.484 0.14 9.391 1 98.19 206 MET B O 1
ATOM 3607 N N . THR B 1 207 ? -2.855 -1.262 9.984 1 97.25 207 THR B N 1
ATOM 3608 C CA . THR B 1 207 ? -3.734 -2.424 9.914 1 97.25 207 THR B CA 1
ATOM 3609 C C . THR B 1 207 ? -4.84 -2.332 10.961 1 97.25 207 THR B C 1
ATOM 3611 O O . THR B 1 207 ? -5.988 -2.689 10.695 1 97.25 207 THR B O 1
ATOM 3614 N N . ARG B 1 208 ? -4.508 -1.875 12.125 1 96.5 208 ARG B N 1
ATOM 3615 C CA . ARG B 1 208 ? -5.504 -1.66 13.172 1 96.5 208 ARG B CA 1
ATOM 3616 C C . ARG B 1 208 ? -6.512 -0.595 12.758 1 96.5 208 ARG B C 1
ATOM 3618 O O . ARG B 1 208 ? -7.699 -0.7 13.078 1 96.5 208 ARG B O 1
ATOM 3625 N N . ILE B 1 209 ? -6.055 0.442 12.156 1 96.5 209 ILE B N 1
ATOM 3626 C CA . ILE B 1 209 ? -6.953 1.477 11.656 1 96.5 209 ILE B CA 1
ATOM 3627 C C . ILE B 1 209 ? -7.938 0.865 10.664 1 96.5 209 ILE B C 1
ATOM 3629 O O . ILE B 1 209 ? -9.141 1.141 10.719 1 96.5 209 ILE B O 1
ATOM 3633 N N . ASN B 1 210 ? -7.438 0.045 9.742 1 94.19 210 ASN B N 1
ATOM 3634 C CA . ASN B 1 210 ? -8.312 -0.67 8.82 1 94.19 210 ASN B CA 1
ATOM 3635 C C . ASN B 1 210 ? -9.398 -1.442 9.562 1 94.19 210 ASN B C 1
ATOM 3637 O O . ASN B 1 210 ? -10.57 -1.392 9.188 1 94.19 210 ASN B O 1
ATOM 3641 N N . TRP B 1 211 ? -8.992 -2.086 10.523 1 93.44 211 TRP B N 1
ATOM 3642 C CA . TRP B 1 211 ? -9.906 -2.887 11.328 1 93.44 211 TRP B CA 1
ATOM 3643 C C . TRP B 1 211 ? -10.969 -2.006 11.977 1 93.44 211 TRP B C 1
ATOM 3645 O O . TRP B 1 211 ? -12.156 -2.334 11.953 1 93.44 211 TRP B O 1
ATOM 3655 N N . GLU B 1 212 ? -10.57 -0.915 12.602 1 91.88 212 GLU B N 1
ATOM 3656 C CA . GLU B 1 212 ? -11.469 0.012 13.281 1 91.88 212 GLU B CA 1
ATOM 3657 C C . GLU B 1 212 ? -12.523 0.553 12.32 1 91.88 212 GLU B C 1
ATOM 3659 O O . GLU B 1 212 ? -13.703 0.649 12.68 1 91.88 212 GLU B O 1
ATOM 3664 N N . VAL B 1 213 ? -12.117 0.908 11.117 1 90.56 213 VAL B N 1
ATOM 3665 C CA . VAL B 1 213 ? -13.055 1.44 10.133 1 90.56 213 VAL B CA 1
ATOM 3666 C C . VAL B 1 213 ? -14.031 0.348 9.711 1 90.56 213 VAL B C 1
ATOM 3668 O O . VAL B 1 213 ? -15.242 0.582 9.641 1 90.56 213 VAL B O 1
ATOM 3671 N N . ALA B 1 214 ? -13.578 -0.84 9.477 1 85.56 214 ALA B N 1
ATOM 3672 C CA . ALA B 1 214 ? -14.383 -1.944 8.961 1 85.56 214 ALA B CA 1
ATOM 3673 C C . ALA B 1 214 ? -15.422 -2.393 9.992 1 85.56 214 ALA B C 1
ATOM 3675 O O . ALA B 1 214 ? -16.562 -2.67 9.641 1 85.56 214 ALA B O 1
ATOM 3676 N N . PHE B 1 215 ? -15.094 -2.436 11.227 1 83.81 215 PHE B N 1
ATOM 3677 C CA . PHE B 1 215 ? -15.945 -3.104 12.203 1 83.81 215 PHE B CA 1
ATOM 3678 C C . PHE B 1 215 ? -16.578 -2.09 13.156 1 83.81 215 PHE B C 1
ATOM 3680 O O . PHE B 1 215 ? -17.625 -2.348 13.734 1 83.81 215 PHE B O 1
ATOM 3687 N N . CYS B 1 216 ? -16.031 -1.032 13.375 1 70.12 216 CYS B N 1
ATOM 3688 C CA . CYS B 1 216 ? -16.562 -0.127 14.391 1 70.12 216 CYS B CA 1
ATOM 3689 C C . CYS B 1 216 ? -17.281 1.058 13.75 1 70.12 216 CYS B C 1
ATOM 3691 O O . CYS B 1 216 ? -18.375 1.438 14.172 1 70.12 216 CYS B O 1
ATOM 3693 N N . CYS B 1 217 ? -16.766 1.487 12.805 1 63 217 CYS B N 1
ATOM 3694 C CA . CYS B 1 217 ? -17.344 2.711 12.266 1 63 217 CYS B CA 1
ATOM 3695 C C . CYS B 1 217 ? -18.453 2.393 11.273 1 63 217 CYS B C 1
ATOM 3697 O O . CYS B 1 217 ? -19.5 3.047 11.281 1 63 217 CYS B O 1
ATOM 3699 N N . GLN B 1 218 ? -18.188 1.392 10.445 1 57.06 218 GLN B N 1
ATOM 3700 C CA . GLN B 1 218 ? -19.188 1.031 9.445 1 57.06 218 GLN B CA 1
ATOM 3701 C C . GLN B 1 218 ? -20.375 0.311 10.086 1 57.06 218 GLN B C 1
ATOM 3703 O O . GLN B 1 218 ? -21.516 0.454 9.633 1 57.06 218 GLN B O 1
ATOM 3708 N N . ALA B 1 219 ? -20.094 -0.534 11.031 1 51.72 219 ALA B N 1
ATOM 3709 C CA . ALA B 1 219 ? -21.156 -1.269 11.711 1 51.72 219 ALA B CA 1
ATOM 3710 C C . ALA B 1 219 ? -22.156 -0.313 12.367 1 51.72 219 ALA B C 1
ATOM 3712 O O . ALA B 1 219 ? -23.344 -0.642 12.516 1 51.72 219 ALA B O 1
ATOM 3713 N N . ARG B 1 220 ? -21.719 0.737 12.898 1 48.56 220 ARG B N 1
ATOM 3714 C CA . ARG B 1 220 ? -22.641 1.605 13.633 1 48.56 220 ARG B CA 1
ATOM 3715 C C . ARG B 1 220 ? -23.672 2.217 12.695 1 48.56 220 ARG B C 1
ATOM 3717 O O . ARG B 1 220 ? -24.469 3.059 13.117 1 48.56 220 ARG B O 1
ATOM 3724 N N . GLY B 1 221 ? -23.875 1.468 11.68 1 45.69 221 GLY B N 1
ATOM 3725 C CA . GLY B 1 221 ? -25.031 1.792 10.859 1 45.69 221 GLY B CA 1
ATOM 3726 C C . GLY B 1 221 ? -24.891 3.102 10.109 1 45.69 221 GLY B C 1
ATOM 3727 O O . GLY B 1 221 ? -25.812 3.535 9.414 1 45.69 221 GLY B O 1
ATOM 3728 N N . THR B 1 222 ? -23.922 3.85 10.477 1 45 222 THR B N 1
ATOM 3729 C CA . THR B 1 222 ? -23.922 5.203 9.938 1 45 222 THR B CA 1
ATOM 3730 C C . THR B 1 222 ? -23.781 5.176 8.414 1 45 222 THR B C 1
ATOM 3732 O O . THR B 1 222 ? -24.172 6.121 7.73 1 45 222 THR B O 1
ATOM 3735 N N . TYR B 1 223 ? -23.203 4.164 7.934 1 46.78 223 TYR B N 1
ATOM 3736 C CA . TYR B 1 223 ? -23.016 4.066 6.492 1 46.78 223 TYR B CA 1
ATOM 3737 C C . TYR B 1 223 ? -23.5 2.723 5.965 1 46.78 223 TYR B C 1
ATOM 3739 O O . TYR B 1 223 ? -22.703 1.818 5.719 1 46.78 223 TYR B O 1
ATOM 3747 N N . GLU B 1 224 ? -24.672 2.359 6.199 1 46.84 224 GLU B N 1
ATOM 3748 C CA . GLU B 1 224 ? -25.25 1.122 5.676 1 46.84 224 GLU B CA 1
ATOM 3749 C C . GLU B 1 224 ? -25.016 1.003 4.172 1 46.84 224 GLU B C 1
ATOM 3751 O O . GLU B 1 224 ? -25.344 1.915 3.414 1 46.84 224 GLU B O 1
ATOM 3756 N N . GLY B 1 225 ? -24.281 0.057 3.672 1 48.53 225 GLY B N 1
ATOM 3757 C CA . GLY B 1 225 ? -24.141 -0.29 2.268 1 48.53 225 GLY B CA 1
ATOM 3758 C C . GLY B 1 225 ? -22.875 0.278 1.641 1 48.53 225 GLY B C 1
ATOM 3759 O O . GLY B 1 225 ? -22.516 -0.093 0.523 1 48.53 225 GLY B O 1
ATOM 3760 N N . CYS B 1 226 ? -22.438 1.508 2.184 1 51.12 226 CYS B N 1
ATOM 3761 C CA . CYS B 1 226 ? -21.266 2.066 1.527 1 51.12 226 CYS B CA 1
ATOM 3762 C C . CYS B 1 226 ? -19.984 1.679 2.27 1 51.12 226 CYS B C 1
ATOM 3764 O O . CYS B 1 226 ? -19.875 1.899 3.477 1 51.12 226 CYS B O 1
ATOM 3766 N N . LYS B 1 227 ? -19.219 0.834 1.703 1 63.25 227 LYS B N 1
ATOM 3767 C CA . LYS B 1 227 ? -18.094 0.323 2.463 1 63.25 227 LYS B CA 1
ATOM 3768 C C . LYS B 1 227 ? -16.828 1.119 2.162 1 63.25 227 LYS B C 1
ATOM 3770 O O . LYS B 1 227 ? -16.422 1.253 1.001 1 63.25 227 LYS B O 1
ATOM 3775 N N . GLU B 1 228 ? -16.484 2 3.102 1 76.75 228 GLU B N 1
ATOM 3776 C CA . GLU B 1 228 ? -15.156 2.627 3.105 1 76.75 228 GLU B CA 1
ATOM 3777 C C . GLU B 1 228 ? -14.07 1.619 3.465 1 76.75 228 GLU B C 1
ATOM 3779 O O . GLU B 1 228 ? -14.133 0.986 4.52 1 76.75 228 GLU B O 1
ATOM 3784 N N . MET B 1 229 ? -13.18 1.413 2.607 1 84.44 229 MET B N 1
ATOM 3785 C CA . MET B 1 229 ? -12.102 0.445 2.797 1 84.44 229 MET B CA 1
ATOM 3786 C C . MET B 1 229 ? -10.734 1.118 2.676 1 84.44 229 MET B C 1
ATOM 3788 O O . MET B 1 229 ? -10.164 1.18 1.588 1 84.44 229 MET B O 1
ATOM 3792 N N . PRO B 1 230 ? -10.297 1.541 3.881 1 92.94 230 PRO B N 1
ATOM 3793 C CA . PRO B 1 230 ? -8.969 2.152 3.811 1 92.94 230 PRO B CA 1
ATOM 3794 C C . PRO B 1 230 ? -7.902 1.183 3.312 1 92.94 230 PRO B C 1
ATOM 3796 O O . PRO B 1 230 ? -8.07 -0.035 3.408 1 92.94 230 PRO B O 1
ATOM 3799 N N . CYS B 1 231 ? -6.902 1.695 2.738 1 94.81 231 CYS B N 1
ATOM 3800 C CA . CYS B 1 231 ? -5.73 0.941 2.301 1 94.81 231 CYS B CA 1
ATOM 3801 C C . CYS B 1 231 ? -4.469 1.786 2.4 1 94.81 231 CYS B C 1
ATOM 3803 O O . CYS B 1 231 ? -4.543 3.012 2.512 1 94.81 231 CYS B O 1
ATOM 3805 N N . PHE B 1 232 ? -3.342 1.092 2.461 1 96.56 232 PHE B N 1
ATOM 3806 C CA . PHE B 1 232 ? -2.107 1.868 2.48 1 96.56 232 PHE B CA 1
ATOM 3807 C C . PHE B 1 232 ? -1.066 1.252 1.555 1 96.56 232 PHE B C 1
ATOM 3809 O O . PHE B 1 232 ? -1.101 0.049 1.286 1 96.56 232 PHE B O 1
ATOM 3816 N N . VAL B 1 233 ? -0.25 2.123 1.053 1 95.38 233 VAL B N 1
ATOM 3817 C CA . VAL B 1 233 ? 0.879 1.768 0.199 1 95.38 233 VAL B CA 1
ATOM 3818 C C . VAL B 1 233 ? 2.18 2.248 0.836 1 95.38 233 VAL B C 1
ATOM 3820 O O . VAL B 1 233 ? 2.238 3.348 1.392 1 95.38 233 VAL B O 1
ATOM 3823 N N . THR B 1 234 ? 3.225 1.401 0.776 1 96.06 234 THR B N 1
ATOM 3824 C CA . THR B 1 234 ? 4.469 1.808 1.419 1 96.06 234 THR B CA 1
ATOM 3825 C C . THR B 1 234 ? 5.664 1.12 0.766 1 96.06 234 THR B C 1
ATOM 3827 O O . THR B 1 234 ? 5.52 0.054 0.162 1 96.06 234 THR B O 1
ATOM 3830 N N . ASN B 1 235 ? 6.793 1.82 0.766 1 94.31 235 ASN B N 1
ATOM 3831 C CA . ASN B 1 235 ? 8.055 1.228 0.341 1 94.31 235 ASN B CA 1
ATOM 3832 C C . ASN B 1 235 ? 9.133 1.363 1.418 1 94.31 235 ASN B C 1
ATOM 3834 O O . ASN B 1 235 ? 10.312 1.529 1.106 1 94.31 235 ASN B O 1
ATOM 3838 N N . LEU B 1 236 ? 8.688 1.35 2.662 1 95.88 236 LEU B N 1
ATOM 3839 C CA . LEU B 1 236 ? 9.617 1.403 3.787 1 95.88 236 LEU B CA 1
ATOM 3840 C C . LEU B 1 236 ? 10.578 0.222 3.754 1 95.88 236 LEU B C 1
ATOM 3842 O O . LEU B 1 236 ? 10.219 -0.871 3.316 1 95.88 236 LEU B O 1
ATOM 3846 N N . LEU B 1 237 ? 11.711 0.443 4.336 1 94.25 237 LEU B N 1
ATOM 3847 C CA . LEU B 1 237 ? 12.734 -0.596 4.355 1 94.25 237 LEU B CA 1
ATOM 3848 C C . LEU B 1 237 ? 12.828 -1.242 5.734 1 94.25 237 LEU B C 1
ATOM 3850 O O . LEU B 1 237 ? 13.461 -2.285 5.895 1 94.25 237 LEU B O 1
ATOM 3854 N N . GLN B 1 238 ? 12.234 -0.615 6.668 1 95.31 238 GLN B N 1
ATOM 3855 C CA . GLN B 1 238 ? 12.234 -1.121 8.039 1 95.31 238 GLN B CA 1
ATOM 3856 C C . GLN B 1 238 ? 10.977 -0.697 8.781 1 95.31 238 GLN B C 1
ATOM 3858 O O . GLN B 1 238 ? 10.273 0.215 8.352 1 95.31 238 GLN B O 1
ATOM 3863 N N . GLU B 1 239 ? 10.781 -1.396 9.859 1 95.56 239 GLU B N 1
ATOM 3864 C CA . GLU B 1 239 ? 9.695 -0.972 10.734 1 95.56 239 GLU B CA 1
ATOM 3865 C C . GLU B 1 239 ? 10.016 0.364 11.406 1 95.56 239 GLU B C 1
ATOM 3867 O O . GLU B 1 239 ? 11.156 0.618 11.781 1 95.56 239 GLU B O 1
ATOM 3872 N N . VAL B 1 240 ? 9.023 1.184 11.547 1 97.25 240 VAL B N 1
ATOM 3873 C CA . VAL B 1 240 ? 9.188 2.473 12.211 1 97.25 240 VAL B CA 1
ATOM 3874 C C . VAL B 1 240 ? 8.078 2.672 13.242 1 97.25 240 VAL B C 1
ATOM 3876 O O . VAL B 1 240 ? 7.02 2.043 13.148 1 97.25 240 VAL B O 1
ATOM 3879 N N . PHE B 1 241 ? 8.336 3.535 14.25 1 97.38 241 PHE B N 1
ATOM 3880 C CA . PHE B 1 241 ? 7.426 3.76 15.367 1 97.38 241 PHE B CA 1
ATOM 3881 C C . PHE B 1 241 ? 7.18 5.25 15.57 1 97.38 241 PHE B C 1
ATOM 3883 O O . PHE B 1 241 ? 7.52 5.801 16.609 1 97.38 241 PHE B O 1
ATOM 3890 N N . PRO B 1 242 ? 6.484 5.887 14.68 1 97.56 242 PRO B N 1
ATOM 3891 C CA . PRO B 1 242 ? 6.406 7.348 14.68 1 97.56 242 PRO B CA 1
ATOM 3892 C C . PRO B 1 242 ? 5.574 7.895 15.836 1 97.56 242 PRO B C 1
ATOM 3894 O O . PRO B 1 242 ? 5.688 9.07 16.188 1 97.56 242 PRO B O 1
ATOM 3897 N N . PHE B 1 243 ? 4.781 7.09 16.484 1 97.38 243 PHE B N 1
ATOM 3898 C CA . PHE B 1 243 ? 3.863 7.633 17.484 1 97.38 243 PHE B CA 1
ATOM 3899 C C . PHE B 1 243 ? 4.117 7.008 18.844 1 97.38 243 PHE B C 1
ATOM 3901 O O . PHE B 1 243 ? 3.213 6.945 19.688 1 97.38 243 PHE B O 1
ATOM 3908 N N . SER B 1 244 ? 5.301 6.52 19.078 1 91.75 244 SER B N 1
ATOM 3909 C CA . SER B 1 244 ? 5.609 5.816 20.312 1 91.75 244 SER B CA 1
ATOM 3910 C C . SER B 1 244 ? 6.152 6.77 21.375 1 91.75 244 SER B C 1
ATOM 3912 O O . SER B 1 244 ? 6.391 6.371 22.516 1 91.75 244 SER B O 1
ATOM 3914 N N . ALA B 1 245 ? 6.352 8 21.141 1 81.5 245 ALA B N 1
ATOM 3915 C CA . ALA B 1 245 ? 6.852 8.938 22.141 1 81.5 245 ALA B CA 1
ATOM 3916 C C . ALA B 1 245 ? 5.871 9.078 23.297 1 81.5 245 ALA B C 1
ATOM 3918 O O . ALA B 1 245 ? 4.656 9.016 23.109 1 81.5 245 ALA B O 1
ATOM 3919 N N . PRO B 1 246 ? 6.477 9.117 24.469 1 73.75 246 PRO B N 1
ATOM 3920 C CA . PRO B 1 246 ? 5.586 9.32 25.625 1 73.75 246 PRO B CA 1
ATOM 3921 C C . PRO B 1 246 ? 4.75 10.594 25.5 1 73.75 246 PRO B C 1
ATOM 3923 O O . PRO B 1 246 ? 5.215 11.586 24.938 1 73.75 246 PRO B O 1
ATOM 3926 N N . ILE B 1 247 ? 3.518 10.422 25.734 1 72.38 247 ILE B N 1
ATOM 3927 C CA . ILE B 1 247 ? 2.615 11.562 25.672 1 72.38 247 ILE B CA 1
ATOM 3928 C C . ILE B 1 247 ? 3.014 12.586 26.734 1 72.38 247 ILE B C 1
ATOM 3930 O O . ILE B 1 247 ? 3.229 12.234 27.891 1 72.38 247 ILE B O 1
ATOM 3934 N N . ALA B 1 248 ? 3.424 13.766 26.297 1 62.62 248 ALA B N 1
ATOM 3935 C CA . ALA B 1 248 ? 3.775 14.836 27.219 1 62.62 248 ALA B CA 1
ATOM 3936 C C . ALA B 1 248 ? 2.602 15.18 28.125 1 62.62 248 ALA B C 1
ATOM 3938 O O . ALA B 1 248 ? 1.46 15.281 27.672 1 62.62 248 ALA B O 1
ATOM 3939 N N . GLU B 1 249 ? 2.568 14.656 29.359 1 55.62 249 GLU B N 1
ATOM 3940 C CA . GLU B 1 249 ? 1.563 15.031 30.344 1 55.62 249 GLU B CA 1
ATOM 3941 C C . GLU B 1 249 ? 1.284 16.531 30.312 1 55.62 249 GLU B C 1
ATOM 3943 O O . GLU B 1 249 ? 2.207 17.328 30.172 1 55.62 249 GLU B O 1
ATOM 3948 N N . GLU B 1 250 ? 0.154 17.016 29.719 1 49.56 250 GLU B N 1
ATOM 3949 C CA . GLU B 1 250 ? -0.222 18.406 29.969 1 49.56 250 GLU B CA 1
ATOM 3950 C C . GLU B 1 250 ? 0.164 18.828 31.375 1 49.56 250 GLU B C 1
ATOM 3952 O O . GLU B 1 250 ? -0.096 18.109 32.344 1 49.56 250 GLU B O 1
ATOM 3957 N N . ALA B 1 251 ? 1.183 19.656 31.688 1 39.41 251 ALA B N 1
ATOM 3958 C CA . ALA B 1 251 ? 1.419 20.281 33 1 39.41 251 ALA B CA 1
ATOM 3959 C C . ALA B 1 251 ? 0.11 20.75 33.625 1 39.41 251 ALA B C 1
ATOM 3961 O O . ALA B 1 251 ? -0.688 21.438 32.969 1 39.41 251 ALA B O 1
ATOM 3962 N N . ASP B 1 252 ? -0.583 20.047 34.438 1 38.09 252 ASP B N 1
ATOM 3963 C CA . ASP B 1 252 ? -1.563 20.641 35.344 1 38.09 252 ASP B CA 1
ATOM 3964 C C . ASP B 1 252 ? -1.122 22.031 35.781 1 38.09 252 ASP B C 1
ATOM 3966 O O . ASP B 1 252 ? -0.057 22.188 36.406 1 38.09 252 ASP B O 1
ATOM 3970 N N . GLY B 1 253 ? -1.238 23.109 35.031 1 28.42 253 GLY B N 1
ATOM 3971 C CA . GLY B 1 253 ? -1.213 24.375 35.719 1 28.42 253 GLY B CA 1
ATOM 3972 C C . GLY B 1 253 ? -1.888 24.328 37.062 1 28.42 253 GLY B C 1
ATOM 3973 O O . GLY B 1 253 ? -3.068 24 37.188 1 28.42 253 GLY B O 1
ATOM 3974 N N . VAL B 1 254 ? -1.084 24.078 38.156 1 28.47 254 VAL B N 1
ATOM 3975 C CA . VAL B 1 254 ? -1.482 24.703 39.438 1 28.47 254 VAL B CA 1
ATOM 3976 C C . VAL B 1 254 ? -1.583 26.203 39.25 1 28.47 254 VAL B C 1
ATOM 3978 O O . VAL B 1 254 ? -0.706 26.828 38.656 1 28.47 254 VAL B O 1
#

Foldseek 3Di:
DPPFFFAAEEEEAEFAADAPVPDWHADGFAQRVVLSVLVQVLVVLLRHHYDYYYQFAQVRVLVVLLVVLVDDHGQEYEYEYAAEAEQQWGGGSHRHTHGVLSSQCSQCDPSRVPSVPHAYEYEYQYFHADPDPPDDPFNWSYTPPDPDPDPPPPPSDRDHHARYKYKYQADHHAIWGGDNNGTLQSVLVSVCLVDPNLQDFPVVSSVSSQVSSQPPVVVVPPPPPRRGGMDMDHDYPDTDRSRNGRRNPPPPPD/DPPFFFAAEEEEAEFAADAPVPPWHQDGFAQRVVLSVLVQVLVVLLRHHYDYYYQFAQVRVLVVLLVVLVDDHGQEYEYEYAAEAEQQWGGGSNRDTHGVLSSQCSQCDPSRVPSVPHAYEYEYQYFHADPDPPDDPFNWSYTDPDPDPDPPPPPSDRDHHARYKYKYQADHHAIWGGDNNGTLQSVLVSVCLVDPNLQDFPVVSSVSSQVSSQPPVVVVVPPPPGRGGMDMDHDYPDTDRSRNRRRNPPPPPD

Secondary structure (DSSP, 8-state):
---PPPPEEEEEE------SSS---PPP-TTHHHHHHHHHHHHHHTT-EEEEEES--HHHHHHHHHHHTTS---S-EEEEEES-EETTEEE-TTS-EEEHHHHHHHHTSTT-HHHHHS-EEEEEES-------SSS---B-BPP--S-----SS-------SSEEEEESS-TT---BEETTEEHHHHHHHHHHHSGGGGS-HHHHHHHHHHHIIIIITTTTTTSS-----EEEE--SS---TT-SPP-------/---PPPPEEEEEE------SSS---PPP-TTHHHHHHHHHHHHHHTT-EEEEEES--HHHHHHHHHHHTTS---S-EEEEEES-EETTEEE-TTS-EEEHHHHHHHHTSGGGHHHHHS-EEEEEES-------SSS---B-BPP--S-----SS-------SSEEEEESS-TT---BEETTEEHHHHHHHHHHHSGGGGS-HHHHHHHHHHHIIIIIIIIIITTT-----EEEE--SS---TT-SPP-------

InterPro domains:
  IPR001309 Peptidase C14, p20 domain [PS50208] (5-131)
  IPR002138 Peptidase C14, caspase non-catalytic subunit p10 [PS50207] (182-244)
  IPR011600 Peptidase C14, caspase domain [PF00656] (8-239)
  IPR015917 Peptidase C14A, caspase catalytic domain [PR00376] (5-18)
  IPR015917 Peptidase C14A, caspase catalytic domain [PR00376] (77-85)
  IPR015917 Peptidase C14A, caspase catalytic domain [PR00376] (112-130)
  IPR015917 Peptidase C14A, caspase catalytic domain [SM00115] (1-244)
  IPR029030 Caspase-like domain superfamily [SSF52129] (1-241)
  IPR052039 Caspase-related proteases and regulators [PTHR22576] (3-248)

pLDDT: mean 81.17, std 20.46, range [28.2, 98.69]

Sequence (508 aa):
MSQPRQSRALVIVNTDFCSSDGDVVFGTRRGAKREAEKLSNILSRLNYKVKLMHNKTAKEIEDLYQQECCCEHGEYFVSVISSHGKEGVIFGCDSEPVKLTWIFQILSSEKCLVLTKIPKIFFIQACRGAEFDQGVVVECDSGEPEPDCEPDCFSDYLSIPPQTVVMFACSPGYVAFLNVFGSMFLQALLKVLEGEERHLALNRLMTRINWEVAFCCQARGTYEGCKEMPCFVTNLLQEVFPFSAPIAEEADGVMSQPRQSRALVIVNTDFCSSDGDVVFGTRRGAKREAEKLSNILSRLNYKVKLMHNKTAKEIEDLYQQECCCEHGEYFVSVISSHGKEGVIFGCDSEPVKLTWIFQILSSEKCLVLTKIPKIFFIQACRGAEFDQGVVVECDSGEPEPDCEPDCFSDYLSIPPQTVVMFACSPGYVAFLNVFGSMFLQALLKVLEGEERHLALNRLMTRINWEVAFCCQARGTYEGCKEMPCFVTNLLQEVFPFSAPIAEEADGV